Protein 1ITU (pdb70)

Nearest PDB structures (foldseek):
  1itq-assembly1_B  TM=1.002E+00  e=6.969E-72  Homo sapiens
  6vgo-assembly1_A  TM=9.679E-01  e=1.037E-41  Homo sapiens
  3ly0-assembly1_A  TM=9.144E-01  e=5.409E-26  Cereibacter sphaeroides 2.4.1
  3fdg-assembly1_A  TM=9.131E-01  e=1.509E-25  Cereibacter sphaeroides 2.4.1
  3fdg-assembly1_B  TM=9.027E-01  e=2.520E-25  Cereibacter sphaeroides 2.4.1

Organism: Homo sapiens (NCBI:txid9606)

GO terms:
  GO:0008270 zinc ion binding (F, IDA)
  GO:0008800 beta-lactamase activity (F, IDA)
  GO:0016805 dipeptidase activity (F, IDA)
  GO:0016999 antibiotic metabolic process (P, IDA)
  GO:1901749 leukotriene D4 catabolic process (P, IDA)
  GO:0016324 apical plasma membrane (C, EXP)
  GO:0005886 plasma membrane (C, TAS)
  GO:0005515 protein binding (F, IPI)
  GO:0030054 cell junction (C, IDA)
  GO:0070573 metallodipeptidase activity (F, IDA)
  GO:0072341 modified amino acid binding (F, IDA)
  GO:0045177 apical part of cell (C, IDA)
  GO:0005886 plasma membrane (C, IDA)
  GO:0050667 homocysteine metabolic process (P, IDA)
  GO:0008235 metalloexopeptidase activity (F, TAS)
  GO:0006749 glutathione metabolic process (P, TAS)
  GO:0072340 lactam catabolic process (P, TAS)
  GO:0070062 extracellular exosome (C, HDA)
  GO:0030336 negative regulation of cell migration (P, IMP)

Sequence (738 aa):
DFFRDEAERIMRDSPVIDGHNDLPWQLLDMFNNRLQDERANLTTLAGTHTNIPKLRAGFVGGQFWSVYTPCDTQNKDAVRRTLEQMDVVHRMCRMYPETFLYVTSSAGIRQAFREGKVASLIGVEGGHSIDSSLGVLRALYQLGMRYLTLTHSCNTPWADNWLVDTGDSEPQSQGLSPFGQRVVKELNRLGVLIDLAHVSVATMKATLQLSRAPVIFSHSSAYSVCASRRNVPDDVLRLVKQTDSLVMVNFYNNYISCTNKANLSQVADHLDHIKEVAGARAVGFGGDFDGVPRVPEGLEDVSKYPDLIAELLRRNWTEAEVKGALADNLLRVFEAVEQASNLTQAPEEEPIPLDQLGGSCRTHYGYSSDFFRDEAERIMRDSPVIDGHNDLPWQLLDMFNNRLQDERANLTTLAGTHTNIPKLRAGFVGGQFWSVYTPCDTQNKDAVRRTLEQMDVVHRMCRMYPETFLYVTSSAGIRQAFREGKVASLIGVEGGHSIDSSLGVLRALYQLGMRYLTLTHSCNTPWADNWLVDTGDSEPQSQGLSPFGQRVVKELNRLGVLIDLAHVSVATMKATLQLSRAPVIFSHSSAYSVCASRRNVPDDVLRLVKQTDSLVMVNFYNNYISCTNKANLSQVADHLDHIKEVAGARAVGFGGDFDGVPRVPEGLEDVSKYPDLIAELLRRNWTEAEVKGALADNLLRVFEAVEQASNLTQAPEEEPIPLDQLGGSCRTHYGYSS

Solvent-accessible surface area: 24096 Å² total; per-residue (Å²): 134,137,67,67,89,41,0,42,82,2,1,151,97,6,20,0,1,1,0,0,1,8,2,0,44,42,1,4,76,72,7,15,14,84,4,102,42,137,157,0,44,1,63,96,4,76,77,12,37,0,10,16,67,52,1,98,51,0,48,5,5,0,1,0,0,0,0,32,2,11,34,83,0,34,41,86,7,3,10,11,5,0,0,25,1,0,7,0,0,19,12,0,6,152,64,15,69,106,4,5,42,74,12,43,38,7,67,14,0,91,70,0,42,162,83,43,53,0,0,0,0,0,0,0,4,0,0,3,0,0,19,4,3,10,6,0,0,15,4,0,48,90,6,2,0,24,0,0,0,0,0,28,32,23,28,1,22,0,0,1,0,39,40,24,53,63,62,118,24,140,75,116,19,147,0,13,13,88,1,0,76,39,0,1,110,0,0,6,12,19,5,1,0,2,0,1,0,17,0,1,24,47,0,5,79,34,0,9,165,77,18,131,11,23,1,0,0,0,2,1,0,0,50,65,62,2,69,16,68,4,1,0,15,43,51,0,0,140,53,0,121,149,44,44,1,0,0,1,0,0,0,28,8,37,35,1,30,63,69,85,150,2,53,23,50,53,0,0,55,0,0,34,38,0,40,110,33,2,13,32,136,2,0,1,0,0,0,10,2,7,36,17,98,79,28,0,91,30,0,80,24,0,19,65,3,0,47,0,1,10,31,0,20,145,56,126,8,75,68,78,45,0,50,7,3,1,1,60,7,4,5,46,0,1,69,34,1,52,154,18,25,59,112,125,55,47,23,29,20,82,33,0,56,48,124,60,24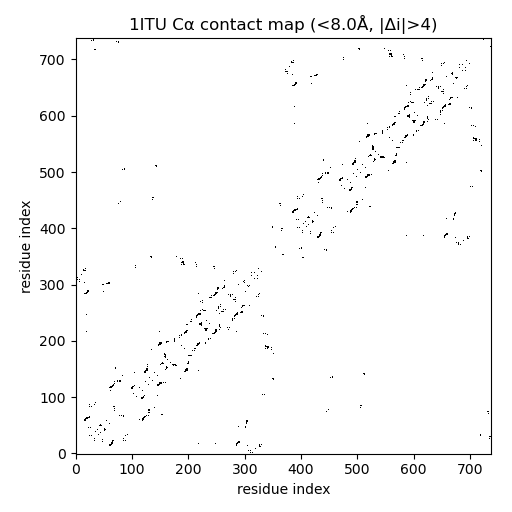,29,53,102,13,22,17,57,58,15,59,96,97,132,136,60,70,88,42,0,40,92,4,1,146,108,5,20,0,1,1,0,0,1,8,1,0,44,39,0,4,79,71,17,29,12,89,4,86,59,143,107,0,46,1,64,99,2,55,77,12,35,0,8,15,67,49,1,99,49,0,46,4,6,0,1,0,0,0,1,33,2,11,34,81,0,35,42,91,6,3,11,11,5,0,0,27,1,1,4,0,0,28,20,0,9,151,67,16,70,108,4,5,43,69,13,44,38,4,65,14,0,90,68,0,49,163,78,44,56,0,0,0,0,0,0,0,4,0,0,3,0,0,19,5,3,9,7,0,0,15,5,0,29,99,2,2,0,24,0,0,0,0,0,26,32,22,24,2,25,0,0,2,0,38,36,25,54,61,58,113,22,135,58,112,18,127,0,15,14,93,1,0,74,40,0,1,107,0,0,5,9,9,5,1,0,2,0,1,0,15,1,2,25,48,0,6,74,32,0,8,133,77,17,137,11,22,1,0,1,0,1,2,0,0,56,63,62,3,68,19,68,4,0,0,15,41,56,0,0,127,28,0,110,140,44,43,0,0,0,1,0,0,0,28,8,36,32,2,31,67,68,89,149,2,53,24,48,53,0,0,52,0,0,41,22,0,50,126,24,2,15,35,132,2,0,2,0,0,0,9,2,7,38,16,97,74,28,0,81,28,0,85,24,0,19,60,3,0,45,0,1,11,25,0,22,144,65,127,9,76,75,77,43,0,51,8,3,1,1,61,8,3,4,53,0,0,60,32,4,53,148,21,31,50,111,130,75,46,28,24,23,92,32,0,59,61,129,62,22,27,52,100,16,26,22,92,55,11,47,107,164

B-factor: mean 17.22, std 9.61, range [0.41, 78.86]

Foldseek 3Di:
DVLLVVLVVLLLVQPFAALEEAVLVVCCVPPVLPCVPPCNQQCDNDDFLHGQVLQVLQSAQHYAYEQEDDPVCQLPCLQVSSLVSLVSLVVVCVVCVLAEDEDQALVSSVVSSVSVHYYYAHAYEALSNQLQALVSVVVVVVSGHQEYQHHAQQDHLFFAFLVCVVVPDPCNCQAGNPSSLLSLVLCLQSLHAYAPQGGHPSNLVVSLVRHPAAHENSEAWECVQAVDSSHDYLVSLLSNLVRLHAYAYEQQQCRQNVDQAAALVSSLVRQVVSCVRNNLLHAAHHHHTRNYPGGHDQPSHSSRNSVSSSVNVVVVQDSVSVSSHRHVSVSVRSVRSVVSHHPPDDHDHPGDPPVSRDHDNDDDPPHHD/DVLLVVLVVLLLVFFFAALEEAVLVCCCVPPVLPCVPPCNPQCDNPPFLHGQVLQVLQSAQEYAYEQDDDPVCQQHCLQVSSVVSLVSQVVVCVVPVVAEDEDQALVSSVVSSVSVHYHYAYAYEALSNQLQALVSVVVVVVSGHQEYQHHAQQHRLFFAFLVCVVVNDPCNCQAGNPSSLLVLVQCLQSLHAYAHQGGAVSNLVVSLVRHPAAHEHSEAWECVLPVDSSHDYLVSLQSNLVRLHAYAYEQAPCRQNVDQAAALVSSVVRQVVSCVRNNLLRAAHHHCTRNYPGGHDQPSHSSRNSVSSSVNVVVPQDSVSSSSHRHVSVSVRSVRSVVSHHPVDDGDHDGDPPVSRDHDNDDDPPDDD

CATH classification: 3.20.20.140

Structure (mmCIF, N/CA/C/O backbone):
data_1ITU
#
_entry.id   1ITU
#
_cell.length_a   80.179
_cell.length_b   79.491
_cell.length_c   56.951
_cell.angle_alpha   90.00
_cell.angle_beta   96.34
_cell.angle_gamma   90.00
#
_symmetry.space_group_name_H-M   'P 1 21 1'
#
loop_
_entity.id
_entity.type
_entity.pdbx_description
1 polymer 'RENAL DIPEPTIDASE'
2 non-polymer 2-acetamido-2-deoxy-beta-D-glucopyranose
3 non-polymer 'ZINC ION'
4 non-polymer CILASTATIN
5 water water
#
loop_
_atom_site.group_PDB
_atom_site.id
_atom_site.type_symbol
_atom_site.label_atom_id
_atom_site.label_alt_id
_atom_site.label_comp_id
_atom_site.label_asym_id
_atom_site.label_entity_id
_atom_site.label_seq_id
_atom_site.pdbx_PDB_ins_code
_atom_site.Cartn_x
_atom_site.Cartn_y
_atom_site.Cartn_z
_atom_site.occupancy
_atom_site.B_iso_or_equiv
_atom_site.auth_seq_id
_atom_site.auth_comp_id
_atom_site.auth_asym_id
_atom_site.auth_atom_id
_atom_site.pdbx_PDB_model_num
ATOM 1 N N . ASP A 1 1 ? -40.525 -9.870 -2.643 1.00 38.66 1 ASP A N 1
ATOM 2 C CA . ASP A 1 1 ? -39.790 -9.325 -3.825 1.00 36.12 1 ASP A CA 1
ATOM 3 C C . ASP A 1 1 ? -38.765 -10.354 -4.294 1.00 33.69 1 ASP A C 1
ATOM 4 O O . ASP A 1 1 ? -37.878 -10.748 -3.530 1.00 34.13 1 ASP A O 1
ATOM 9 N N . PHE A 1 2 ? -38.877 -10.768 -5.555 1.00 28.07 2 PHE A N 1
ATOM 10 C CA . PHE A 1 2 ? -37.975 -11.767 -6.115 1.00 22.58 2 PHE A CA 1
ATOM 11 C C . PHE A 1 2 ? -36.508 -11.389 -6.096 1.00 19.15 2 PHE A C 1
ATOM 12 O O . PHE A 1 2 ? -35.674 -12.205 -5.716 1.00 19.77 2 PHE A O 1
ATOM 20 N N . PHE A 1 3 ? -36.191 -10.172 -6.525 1.00 18.25 3 PHE A N 1
ATOM 21 C CA . PHE A 1 3 ? -34.798 -9.736 -6.576 1.00 20.32 3 PHE A CA 1
ATOM 22 C C . PHE A 1 3 ? -34.127 -9.485 -5.225 1.00 21.25 3 PHE A C 1
ATOM 23 O O . PHE A 1 3 ? -32.912 -9.650 -5.097 1.00 18.52 3 PHE A O 1
ATOM 31 N N . ARG A 1 4 ? -34.924 -9.137 -4.216 1.00 22.42 4 ARG A N 1
ATOM 32 C CA . ARG A 1 4 ? -34.409 -8.917 -2.867 1.00 22.60 4 ARG A CA 1
ATOM 33 C C . ARG A 1 4 ? -34.120 -10.276 -2.210 1.00 22.96 4 ARG A C 1
ATOM 34 O O . ARG A 1 4 ? -33.141 -10.417 -1.480 1.00 25.11 4 ARG A O 1
ATOM 42 N N . ASP A 1 5 ? -34.953 -11.278 -2.488 1.00 21.74 5 ASP A N 1
ATOM 43 C CA . ASP A 1 5 ? -34.749 -12.613 -1.928 1.00 20.05 5 ASP A CA 1
ATOM 44 C C . ASP A 1 5 ? -33.518 -13.228 -2.563 1.00 20.06 5 ASP A C 1
ATOM 45 O O . ASP A 1 5 ? -32.743 -13.907 -1.895 1.00 19.45 5 ASP A O 1
ATOM 50 N N . GLU A 1 6 ? -33.391 -13.048 -3.877 1.00 16.80 6 GLU A N 1
ATOM 51 C CA . GLU A 1 6 ? -32.254 -13.567 -4.631 1.00 17.73 6 GLU A CA 1
ATOM 52 C C . GLU A 1 6 ? -30.958 -12.912 -4.160 1.00 13.79 6 GLU A C 1
ATOM 53 O O . GLU A 1 6 ? -29.923 -13.564 -4.079 1.00 13.13 6 GLU A O 1
ATOM 59 N N . ALA A 1 7 ? -31.030 -11.615 -3.878 1.00 12.95 7 ALA A N 1
ATOM 60 C CA . ALA A 1 7 ? -29.876 -10.856 -3.417 1.00 16.26 7 ALA A CA 1
ATOM 61 C C . ALA A 1 7 ? -29.381 -11.444 -2.103 1.00 17.15 7 ALA A C 1
ATOM 62 O O . ALA A 1 7 ? -28.182 -11.652 -1.927 1.00 18.48 7 ALA A O 1
ATOM 64 N N . GLU A 1 8 ? -30.316 -11.750 -1.205 1.00 16.88 8 GLU A N 1
ATOM 65 C CA . GLU A 1 8 ? -29.979 -12.336 0.087 1.00 17.42 8 GLU A CA 1
ATOM 66 C C . GLU A 1 8 ? -29.428 -13.749 -0.055 1.00 18.17 8 GLU A C 1
ATOM 67 O O . GLU A 1 8 ? -28.452 -14.106 0.609 1.00 19.86 8 GLU A O 1
ATOM 73 N N . ARG A 1 9 ? -30.038 -14.548 -0.929 1.00 14.54 9 ARG A N 1
ATOM 74 C CA . ARG A 1 9 ? -29.576 -15.906 -1.150 1.00 14.54 9 ARG A CA 1
ATOM 75 C C . ARG A 1 9 ? -28.125 -15.871 -1.599 1.00 15.78 9 ARG A C 1
ATOM 76 O O . ARG A 1 9 ? -27.289 -16.617 -1.089 1.00 18.67 9 ARG A O 1
ATOM 84 N N . ILE A 1 10 ? -27.833 -14.999 -2.559 1.00 15.82 10 ILE A N 1
ATOM 85 C CA . ILE A 1 10 ? -26.482 -14.864 -3.087 1.00 15.19 10 ILE A CA 1
ATOM 86 C C . ILE A 1 10 ? -25.536 -14.269 -2.041 1.00 13.98 10 ILE A C 1
ATOM 87 O O . ILE A 1 10 ? -24.391 -14.707 -1.911 1.00 14.04 10 ILE A O 1
ATOM 92 N N . MET A 1 11 ? -26.019 -13.282 -1.293 1.00 13.93 11 MET A N 1
ATOM 93 C CA . MET A 1 11 ? -25.193 -12.648 -0.274 1.00 14.97 11 MET A CA 1
ATOM 94 C C . MET A 1 11 ? -24.877 -13.524 0.925 1.00 17.68 11 MET A C 1
ATOM 95 O O . MET A 1 11 ? -23.992 -13.193 1.709 1.00 19.48 11 MET A O 1
ATOM 100 N N . ARG A 1 12 ? -25.609 -14.619 1.091 1.00 17.91 12 ARG A N 1
ATOM 101 C CA . ARG A 1 12 ? -25.324 -15.536 2.189 1.00 23.03 12 ARG A CA 1
ATOM 102 C C . ARG A 1 12 ? -24.139 -16.439 1.802 1.00 23.98 12 ARG A C 1
ATOM 103 O O . ARG A 1 12 ? -23.490 -17.042 2.664 1.00 25.85 12 ARG A O 1
ATOM 111 N N . ASP A 1 13 ? -23.850 -16.507 0.504 1.00 22.13 13 ASP A N 1
ATOM 112 C CA . ASP A 1 13 ? -22.723 -17.285 -0.006 1.00 20.23 13 ASP A CA 1
ATOM 113 C C . ASP A 1 13 ? -21.549 -16.336 -0.252 1.00 17.97 13 ASP A C 1
ATOM 114 O O . ASP A 1 13 ? -20.398 -16.694 -0.018 1.00 16.76 13 ASP A O 1
ATOM 119 N N . SER A 1 14 ? -21.854 -15.136 -0.750 1.00 16.38 14 SER A N 1
ATOM 120 C CA . SER A 1 14 ? -20.848 -14.114 -1.035 1.00 15.36 14 SER A CA 1
ATOM 121 C C . SER A 1 14 ? -21.246 -12.792 -0.391 1.00 16.03 14 SER A C 1
ATOM 122 O O . SER A 1 14 ? -21.770 -11.901 -1.067 1.00 16.97 14 SER A O 1
ATOM 125 N N . PRO A 1 15 ? -21.012 -12.644 0.928 1.00 14.39 15 PRO A N 1
ATOM 126 C CA . PRO A 1 15 ? -21.365 -11.391 1.609 1.00 13.35 15 PRO A CA 1
ATOM 127 C C . PRO A 1 15 ? -20.517 -10.278 0.997 1.00 10.09 15 PRO A C 1
ATOM 128 O O . PRO A 1 15 ? -19.471 -10.561 0.419 1.00 11.72 15 PRO A O 1
ATOM 132 N N . VAL A 1 16 ? -20.943 -9.025 1.109 1.00 11.53 16 VAL A N 1
ATOM 133 C CA . VAL A 1 16 ? -20.155 -7.944 0.517 1.00 13.08 16 VAL A CA 1
ATOM 134 C C . VAL A 1 16 ? -18.868 -7.621 1.270 1.00 14.10 16 VAL A C 1
ATOM 135 O O . VAL A 1 16 ? -18.817 -7.710 2.499 1.00 11.61 16 VAL A O 1
ATOM 139 N N . ILE A 1 17 ? -17.807 -7.359 0.510 1.00 11.25 17 ILE A N 1
ATOM 140 C CA . ILE A 1 17 ? -16.533 -6.948 1.085 1.00 12.73 17 ILE A CA 1
ATOM 141 C C . ILE A 1 17 ? -16.452 -5.497 0.647 1.00 13.48 17 ILE A C 1
ATOM 142 O O . ILE A 1 17 ? -16.287 -5.213 -0.543 1.00 14.68 17 ILE A O 1
ATOM 147 N N . ASP A 1 18 ? -16.674 -4.581 1.581 1.00 10.21 18 ASP A N 1
ATOM 148 C CA . ASP A 1 18 ? -16.618 -3.179 1.250 1.00 11.33 18 ASP A CA 1
ATOM 149 C C . ASP A 1 18 ? -15.174 -2.721 1.391 1.00 11.61 18 ASP A C 1
ATOM 150 O O . ASP A 1 18 ? -14.495 -3.081 2.354 1.00 10.18 18 ASP A O 1
ATOM 155 N N . GLY A 1 19 ? -14.731 -1.884 0.459 1.00 7.98 19 GLY A N 1
ATOM 156 C CA . GLY A 1 19 ? -13.355 -1.429 0.462 1.00 6.62 19 GLY A CA 1
ATOM 157 C C . GLY A 1 19 ? -12.980 -0.206 1.262 1.00 8.86 19 GLY A C 1
ATOM 158 O O . GLY A 1 19 ? -11.789 0.089 1.374 1.00 11.53 19 GLY A O 1
ATOM 159 N N . HIS A 1 20 ? -13.959 0.509 1.812 1.00 7.62 20 HIS A N 1
ATOM 160 C CA . HIS A 1 20 ? -13.661 1.716 2.573 1.00 6.35 20 HIS A CA 1
ATOM 161 C C . HIS A 1 20 ? -14.766 2.250 3.473 1.00 8.41 20 HIS A C 1
ATOM 162 O O . HIS A 1 20 ? -15.741 2.825 2.996 1.00 10.39 20 HIS A O 1
ATOM 169 N N . ASN A 1 21 ? -14.569 2.129 4.782 1.00 6.08 21 ASN A N 1
ATOM 170 C CA . ASN A 1 21 ? -15.531 2.632 5.743 1.00 8.11 21 ASN A CA 1
ATOM 171 C C . ASN A 1 21 ? -14.775 3.441 6.807 1.00 8.28 21 ASN A C 1
ATOM 172 O O . ASN A 1 21 ? -13.839 2.931 7.426 1.00 10.40 21 ASN A O 1
ATOM 177 N N . ASP A 1 22 ? -15.160 4.705 6.980 1.00 6.73 22 ASP A N 1
ATOM 178 C CA . ASP A 1 22 ? -14.518 5.590 7.946 1.00 8.96 22 ASP A CA 1
ATOM 179 C C . ASP A 1 22 ? -15.066 5.594 9.383 1.00 6.87 22 ASP A C 1
ATOM 180 O O . ASP A 1 22 ? -15.043 6.634 10.047 1.00 7.27 22 ASP A O 1
ATOM 185 N N . LEU A 1 23 ? -15.540 4.451 9.867 1.00 9.72 23 LEU A N 1
ATOM 186 C CA . LEU A 1 23 ? -16.037 4.381 11.244 1.00 12.01 23 LEU A CA 1
ATOM 187 C C . LEU A 1 23 ? 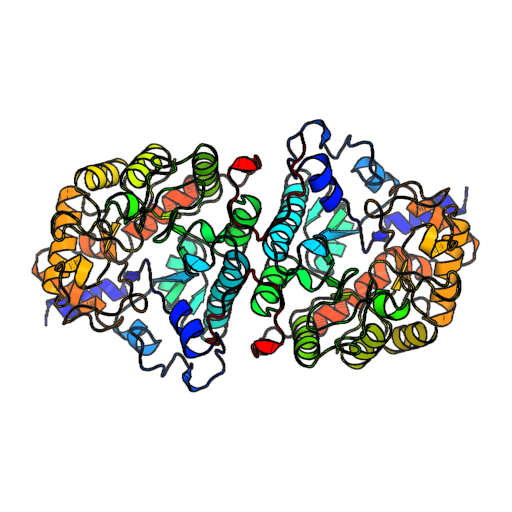-14.955 4.756 12.262 1.00 12.47 23 LEU A C 1
ATOM 188 O O . LEU A 1 23 ? -15.240 5.494 13.198 1.00 16.06 23 LEU A O 1
ATOM 193 N N . PRO A 1 24 ? -13.697 4.284 12.079 1.00 12.48 24 PRO A N 1
ATOM 194 C CA . PRO A 1 24 ? -12.637 4.633 13.043 1.00 11.52 24 PRO A CA 1
ATOM 195 C C . PRO A 1 24 ? -12.487 6.143 13.259 1.00 11.53 24 PRO A C 1
ATOM 196 O O . PRO A 1 24 ? -12.246 6.592 14.375 1.00 12.99 24 PRO A O 1
ATOM 200 N N . TRP A 1 25 ? -12.666 6.920 12.189 1.00 13.61 25 TRP A N 1
ATOM 201 C CA . TRP A 1 25 ? -12.583 8.378 12.246 1.00 12.27 25 TRP A CA 1
ATOM 202 C C . TRP A 1 25 ? -13.701 8.939 13.127 1.00 13.43 25 TRP A C 1
ATOM 203 O O . TRP A 1 25 ? -13.511 9.921 13.854 1.00 13.36 25 TRP A O 1
ATOM 214 N N . GLN A 1 26 ? -14.879 8.334 13.017 1.00 13.96 26 GLN A N 1
ATOM 215 C CA . GLN A 1 26 ? -16.041 8.724 13.806 1.00 12.43 26 GLN A CA 1
ATOM 216 C C . GLN A 1 26 ? -15.817 8.370 15.286 1.00 12.57 26 GLN A C 1
ATOM 217 O O . GLN A 1 26 ? -16.199 9.120 16.174 1.00 10.42 26 GLN A O 1
ATOM 223 N N . LEU A 1 27 ? -15.200 7.221 15.541 1.00 11.52 27 LEU A N 1
ATOM 224 C CA . LEU A 1 27 ? -14.915 6.802 16.911 1.00 14.44 27 LEU A CA 1
ATOM 225 C C . LEU A 1 27 ? -13.959 7.795 17.574 1.00 15.45 27 LEU A C 1
ATOM 226 O O . LEU A 1 27 ? -14.060 8.055 18.776 1.00 17.56 27 LEU A O 1
ATOM 231 N N . LEU A 1 28 ? -13.055 8.366 16.776 1.00 14.44 28 LEU A N 1
ATOM 232 C CA . LEU A 1 28 ? -12.100 9.352 17.259 1.00 14.72 28 LEU A CA 1
ATOM 233 C C . LEU A 1 28 ? -12.768 10.706 17.471 1.00 15.28 28 LEU A C 1
ATOM 234 O O . LEU A 1 28 ? -12.646 11.309 18.532 1.00 13.81 28 LEU A O 1
ATOM 239 N N . ASP A 1 29 ? -13.465 11.181 16.443 1.00 17.50 29 ASP A N 1
ATOM 240 C CA . ASP A 1 29 ? -14.131 12.480 16.490 1.00 17.34 29 ASP A CA 1
ATOM 241 C C . ASP A 1 29 ? -15.257 12.550 17.519 1.00 19.57 29 ASP A C 1
ATOM 242 O O . ASP A 1 29 ? -15.456 13.576 18.175 1.00 17.15 29 ASP A O 1
ATOM 247 N N . MET A 1 30 ? -15.991 11.453 17.651 1.00 19.72 30 MET A N 1
ATOM 248 C CA . MET A 1 30 ? -17.103 11.380 18.581 1.00 21.62 30 MET A CA 1
ATOM 249 C C . MET A 1 30 ? -16.736 11.002 20.015 1.00 20.95 30 MET A C 1
ATOM 250 O O . MET A 1 30 ? -17.276 11.583 20.957 1.00 22.22 30 MET A O 1
ATOM 255 N N . PHE A 1 31 ? -15.855 10.014 20.188 1.00 19.16 31 PHE A N 1
ATOM 256 C CA . PHE A 1 31 ? -15.488 9.561 21.536 1.00 19.14 31 PHE A CA 1
ATOM 257 C C . PHE A 1 31 ? -13.997 9.603 21.873 1.00 18.20 31 PHE A C 1
ATOM 258 O O . PHE A 1 31 ? -13.595 9.118 22.929 1.00 19.66 31 PHE A O 1
ATOM 266 N N . ASN A 1 32 ? -13.182 10.174 20.993 1.00 15.35 32 ASN A N 1
ATOM 267 C CA . ASN A 1 32 ? -11.741 10.215 21.207 1.00 16.53 32 ASN A CA 1
ATOM 268 C C . ASN A 1 32 ? -11.227 8.790 21.432 1.00 15.20 32 ASN A C 1
ATOM 269 O O . ASN A 1 32 ? -10.423 8.534 22.330 1.00 16.58 32 ASN A O 1
ATOM 274 N N . ASN A 1 33 ? -11.754 7.860 20.638 1.00 14.19 33 ASN A N 1
ATOM 275 C CA . ASN A 1 33 ? -11.374 6.444 20.684 1.00 13.32 33 ASN A CA 1
ATOM 276 C C . ASN A 1 33 ? -11.614 5.689 21.987 1.00 14.70 33 ASN A C 1
ATOM 277 O O . ASN A 1 33 ? -11.017 4.643 22.228 1.00 12.77 33 ASN A O 1
ATOM 282 N N . ARG A 1 34 ? -12.512 6.212 22.817 1.00 17.68 34 ARG A N 1
ATOM 283 C CA . ARG A 1 34 ? -12.854 5.551 24.070 1.00 18.03 34 ARG A CA 1
ATOM 284 C C . ARG A 1 34 ? -14.028 4.612 23.804 1.00 17.23 34 ARG A C 1
ATOM 285 O O . ARG A 1 34 ? -15.192 5.019 23.822 1.00 17.47 34 ARG A O 1
ATOM 293 N N . LEU A 1 35 ? -13.681 3.357 23.517 1.00 15.25 35 LEU A N 1
ATOM 294 C CA . LEU A 1 35 ? -14.635 2.306 23.197 1.00 16.20 35 LEU A CA 1
ATOM 295 C C . LEU A 1 35 ? -15.479 1.822 24.366 1.00 15.71 35 LEU A C 1
ATOM 296 O O . LEU A 1 35 ? -16.472 1.128 24.164 1.00 16.79 35 LEU A O 1
ATOM 301 N N . GLN A 1 36 ? -15.073 2.166 25.586 1.00 19.07 36 GLN A N 1
ATOM 302 C CA . GLN A 1 36 ? -15.820 1.769 26.778 1.00 19.97 36 GLN A CA 1
ATOM 303 C C . GLN A 1 36 ? -16.937 2.760 27.074 1.00 19.12 36 GLN A C 1
ATOM 304 O O . GLN A 1 36 ? -17.854 2.451 27.829 1.00 23.61 36 GLN A O 1
ATOM 310 N N . ASP A 1 37 ? -16.845 3.956 26.490 1.00 20.12 37 ASP A N 1
ATOM 311 C CA . ASP A 1 37 ? -17.865 4.992 26.655 1.00 21.51 37 ASP A CA 1
ATOM 312 C C . ASP A 1 37 ? -19.174 4.296 26.272 1.00 24.56 37 ASP A C 1
ATOM 313 O O . ASP A 1 37 ? -19.225 3.540 25.287 1.00 19.57 37 ASP A O 1
ATOM 318 N N . GLU A 1 38 ? -20.209 4.491 27.081 1.00 26.46 38 GLU A N 1
ATOM 319 C CA . GLU A 1 38 ? -21.486 3.839 26.816 1.00 31.16 38 GLU A CA 1
ATOM 320 C C . GLU A 1 38 ? -22.119 4.218 25.467 1.00 27.69 38 GLU A C 1
ATOM 321 O O . GLU A 1 38 ? -22.750 3.379 24.820 1.00 26.71 38 GLU A O 1
ATOM 327 N N . ARG A 1 39 ? -21.920 5.459 25.032 1.00 27.37 39 ARG A N 1
ATOM 328 C CA . ARG A 1 39 ? -22.462 5.922 23.749 1.00 28.70 39 ARG A CA 1
ATOM 329 C C . ARG A 1 39 ? -21.798 5.191 22.582 1.00 25.93 39 ARG A C 1
ATOM 330 O O . ARG A 1 39 ? -22.406 4.998 21.527 1.00 26.73 39 ARG A O 1
ATOM 338 N N . ALA A 1 40 ? -20.549 4.783 22.801 1.00 22.21 40 ALA A N 1
ATOM 339 C CA . ALA A 1 40 ? -19.739 4.092 21.801 1.00 20.91 40 ALA A CA 1
ATOM 340 C C . ALA A 1 40 ? -20.030 2.606 21.611 1.00 20.12 40 ALA A C 1
ATOM 341 O O . ALA A 1 40 ? -19.374 1.961 20.790 1.00 17.72 40 ALA A O 1
ATOM 343 N N . ASN A 1 41 ? -20.991 2.057 22.360 1.00 18.65 41 ASN A N 1
ATOM 344 C CA . ASN A 1 41 ? -21.340 0.641 22.234 1.00 18.14 41 ASN A CA 1
ATOM 345 C C . ASN A 1 41 ? -21.790 0.419 20.799 1.00 18.64 41 ASN A C 1
ATOM 346 O O . ASN A 1 41 ? -22.779 1.005 20.361 1.00 17.40 41 ASN A O 1
ATOM 351 N N . LEU A 1 42 ? -21.049 -0.421 20.081 1.00 15.80 42 LEU A N 1
ATOM 352 C CA . LEU A 1 42 ? -21.313 -0.701 18.674 1.00 15.16 42 LEU A CA 1
ATOM 353 C C . LEU A 1 42 ? -22.559 -1.508 18.343 1.00 16.17 42 LEU A C 1
ATOM 354 O O . LEU A 1 42 ? -22.874 -1.676 17.167 1.00 14.46 42 LEU A O 1
ATOM 359 N N . THR A 1 43 ? -23.217 -2.074 19.354 1.00 16.40 43 THR A N 1
ATOM 360 C CA . THR A 1 43 ? -24.434 -2.834 19.098 1.00 17.79 43 THR A CA 1
ATOM 361 C C . THR A 1 43 ? -25.616 -1.862 19.115 1.00 17.39 43 THR A C 1
ATOM 362 O O . THR A 1 43 ? -26.674 -2.134 18.551 1.00 19.18 43 THR A O 1
ATOM 366 N N . THR A 1 44 ? -25.395 -0.697 19.715 1.00 20.19 44 THR A N 1
ATOM 367 C CA . THR A 1 44 ? -26.432 0.315 19.854 1.00 20.07 44 THR A CA 1
ATOM 368 C C . THR A 1 44 ? -26.104 1.688 19.261 1.00 19.26 44 THR A C 1
ATOM 369 O O . THR A 1 44 ? -26.991 2.538 19.146 1.00 17.36 44 THR A O 1
ATOM 373 N N . LEU A 1 45 ? -24.854 1.883 18.841 1.00 18.48 45 LEU A N 1
ATOM 374 C CA . LEU A 1 45 ? -24.406 3.160 18.284 1.00 18.37 45 LEU A CA 1
ATOM 375 C C . LEU A 1 45 ? -25.370 3.815 17.292 1.00 20.37 45 LEU A C 1
ATOM 376 O O . LEU A 1 45 ? -25.788 3.208 16.303 1.00 20.70 45 LEU A O 1
ATOM 381 N N . ALA A 1 46 ? -25.714 5.067 17.573 1.00 22.35 46 ALA A N 1
ATOM 382 C CA . ALA A 1 46 ? -26.614 5.828 16.716 1.00 24.93 46 ALA A CA 1
ATOM 383 C C . ALA A 1 46 ? -25.869 7.037 16.176 1.00 24.25 46 ALA A C 1
ATOM 384 O O . ALA A 1 46 ? -24.835 7.431 16.723 1.00 26.95 46 ALA A O 1
ATOM 386 N N . GLY A 1 47 ? -26.379 7.605 15.088 1.00 24.86 47 GLY A N 1
ATOM 387 C CA . GLY A 1 47 ? -25.755 8.780 14.500 1.00 27.27 47 GLY A CA 1
ATOM 388 C C . GLY A 1 47 ? -24.656 8.507 13.489 1.00 25.38 47 GLY A C 1
ATOM 389 O O . GLY A 1 47 ? -23.941 9.424 13.078 1.00 27.37 47 GLY A O 1
ATOM 390 N N . THR A 1 48 ? -24.520 7.247 13.093 1.00 22.95 48 THR A N 1
ATOM 391 C CA . THR A 1 48 ? -23.505 6.848 12.123 1.00 19.43 48 THR A CA 1
ATOM 392 C C . THR A 1 48 ? -24.159 5.941 11.098 1.00 18.20 48 THR A C 1
ATOM 393 O O . THR A 1 48 ? -25.261 5.443 11.324 1.00 17.19 48 THR A O 1
ATOM 397 N N . HIS A 1 49 ? -23.482 5.726 9.973 1.00 16.40 49 HIS A N 1
ATOM 398 C CA . HIS A 1 49 ? -24.007 4.845 8.935 1.00 14.39 49 HIS A CA 1
ATOM 399 C C . HIS A 1 49 ? -23.716 3.398 9.320 1.00 16.15 49 HIS A C 1
ATOM 400 O O . HIS A 1 49 ? -24.387 2.472 8.857 1.00 16.31 49 HIS A O 1
ATOM 407 N N . THR A 1 50 ? -22.772 3.217 10.244 1.00 13.84 50 THR A N 1
ATOM 408 C CA . THR A 1 50 ? -22.364 1.882 10.660 1.00 14.52 50 THR A CA 1
ATOM 409 C C . THR A 1 5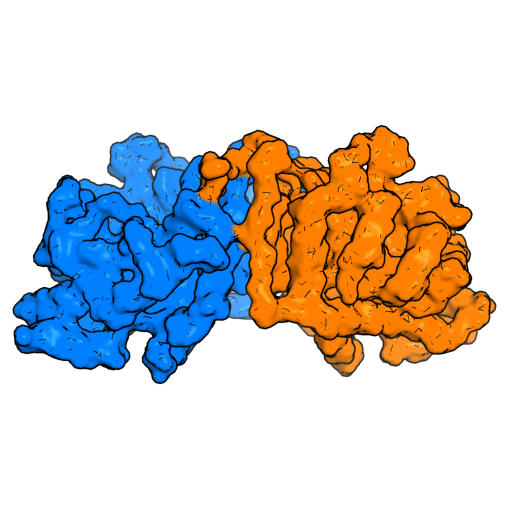0 ? -22.491 1.522 12.141 1.00 13.33 50 THR A C 1
ATOM 410 O O . THR A 1 50 ? -22.203 2.319 13.032 1.00 15.79 50 THR A O 1
ATOM 414 N N . ASN A 1 51 ? -22.890 0.281 12.370 1.00 12.74 51 ASN A N 1
ATOM 415 C CA . ASN A 1 51 ? -22.975 -0.302 13.696 1.00 14.84 51 ASN A CA 1
ATOM 416 C C . ASN A 1 51 ? -23.197 -1.788 13.459 1.00 14.29 51 ASN A C 1
ATOM 417 O O . ASN A 1 51 ? -23.395 -2.202 12.316 1.00 13.34 51 ASN A O 1
ATOM 422 N N . ILE A 1 52 ? -23.106 -2.599 14.504 1.00 13.49 52 ILE A N 1
ATOM 423 C CA . ILE A 1 52 ? -23.247 -4.039 14.348 1.00 14.57 52 ILE A CA 1
ATOM 424 C C . ILE A 1 52 ? -24.545 -4.567 13.716 1.00 15.97 52 ILE A C 1
ATOM 425 O O . ILE A 1 52 ? -24.501 -5.297 12.720 1.00 15.28 52 ILE A O 1
ATOM 430 N N . PRO A 1 53 ? -25.709 -4.223 14.283 1.00 16.93 53 PRO A N 1
ATOM 431 C CA . PRO A 1 53 ? -26.941 -4.734 13.670 1.00 17.94 53 PRO A CA 1
ATOM 432 C C . PRO A 1 53 ? -27.128 -4.260 12.220 1.00 17.92 53 PRO A C 1
ATOM 433 O O . PRO A 1 53 ? -27.662 -4.994 11.384 1.00 19.30 53 PRO A O 1
ATOM 437 N N . LYS A 1 54 ? -26.668 -3.051 11.912 1.00 17.19 54 LYS A N 1
ATOM 438 C CA . LYS A 1 54 ? -26.791 -2.548 10.544 1.00 15.94 54 LYS A CA 1
ATOM 439 C C . LYS A 1 54 ? -25.934 -3.388 9.601 1.00 15.57 54 LYS A C 1
ATOM 440 O O . LYS A 1 54 ? -26.395 -3.791 8.534 1.00 16.74 54 LYS A O 1
ATOM 446 N N . LEU A 1 55 ? -24.711 -3.706 10.025 1.00 13.87 55 LEU A N 1
ATOM 447 C CA . LEU A 1 55 ? -23.809 -4.526 9.223 1.00 11.25 55 LEU A CA 1
ATOM 448 C C . LEU A 1 55 ? -24.402 -5.897 8.941 1.00 10.86 55 LEU A C 1
ATOM 449 O O . LEU A 1 55 ? -24.264 -6.427 7.839 1.00 10.34 55 LEU A O 1
ATOM 454 N N . ARG A 1 56 ? -25.045 -6.479 9.944 1.00 11.42 56 ARG A N 1
ATOM 455 C CA . ARG A 1 56 ? -25.657 -7.795 9.799 1.00 14.22 56 ARG A CA 1
ATOM 456 C C . ARG A 1 56 ? -26.866 -7.749 8.851 1.00 12.91 56 ARG A C 1
ATOM 457 O O . ARG A 1 56 ? -27.075 -8.664 8.056 1.00 14.31 56 ARG A O 1
ATOM 465 N N . ALA A 1 57 ? -27.647 -6.677 8.935 1.00 14.34 57 ALA A N 1
ATOM 466 C CA . ALA A 1 57 ? -28.818 -6.507 8.078 1.00 13.72 57 ALA A CA 1
ATOM 467 C C . ALA A 1 57 ? -28.395 -6.292 6.624 1.00 14.20 57 ALA A C 1
ATOM 468 O O . ALA A 1 57 ? -29.086 -6.708 5.696 1.00 17.62 57 ALA A O 1
ATOM 470 N N . GLY A 1 58 ? -27.259 -5.631 6.434 1.00 13.70 58 GLY A N 1
ATOM 471 C CA . GLY A 1 58 ? -26.768 -5.383 5.096 1.00 12.19 58 GLY A CA 1
ATOM 472 C C . GLY A 1 58 ? -25.976 -6.526 4.512 1.00 12.63 58 GLY A C 1
ATOM 473 O O . GLY A 1 58 ? -25.449 -6.399 3.409 1.00 14.85 58 GLY A O 1
ATOM 474 N N . PHE A 1 59 ? -25.878 -7.637 5.240 1.00 14.48 59 PHE A N 1
ATOM 475 C CA . PHE A 1 59 ? -25.127 -8.813 4.783 1.00 14.05 59 PHE A CA 1
ATOM 476 C C . PHE A 1 59 ? -23.649 -8.524 4.460 1.00 14.97 59 PHE A C 1
ATOM 477 O O . PHE A 1 59 ? -23.090 -9.074 3.503 1.00 15.53 59 PHE A O 1
ATOM 485 N N . VAL A 1 60 ? -23.030 -7.646 5.251 1.00 14.20 60 VAL A N 1
ATOM 486 C CA . VAL A 1 60 ? -21.619 -7.296 5.081 1.00 13.29 60 VAL A CA 1
ATOM 487 C C . VAL A 1 60 ? -20.753 -8.376 5.743 1.00 13.93 60 VAL A C 1
ATOM 488 O O . VAL A 1 60 ? -20.866 -8.614 6.942 1.00 18.54 60 VAL A O 1
ATOM 492 N N . GLY A 1 61 ? -19.919 -9.043 4.952 1.00 13.29 61 GLY A N 1
ATOM 493 C CA . GLY A 1 61 ? -19.055 -10.081 5.480 1.00 12.68 61 GLY A CA 1
ATOM 494 C C . GLY A 1 61 ? -17.582 -9.699 5.504 1.00 11.50 61 GLY A C 1
ATOM 495 O O . GLY A 1 61 ? -16.761 -10.403 6.089 1.00 14.22 61 GLY A O 1
ATOM 496 N N . GLY A 1 62 ? -17.243 -8.586 4.867 1.00 12.51 62 GLY A N 1
ATOM 497 C CA . GLY A 1 62 ? -15.858 -8.150 4.829 1.00 11.29 62 GLY A CA 1
ATOM 498 C C . GLY A 1 62 ? -15.790 -6.643 4.824 1.00 12.20 62 GLY A C 1
ATOM 499 O O . GLY A 1 62 ? -16.634 -5.978 4.217 1.00 10.27 62 GLY A O 1
ATOM 500 N N . GLN A 1 63 ? -14.778 -6.091 5.483 1.00 9.69 63 GLN A N 1
ATOM 501 C CA . GLN A 1 63 ? -14.644 -4.647 5.537 1.00 8.54 63 GLN A CA 1
ATOM 502 C C . GLN A 1 63 ? -13.229 -4.141 5.741 1.00 11.10 63 GLN A C 1
ATOM 503 O O . GLN A 1 63 ? -12.523 -4.588 6.650 1.00 10.21 63 GLN A O 1
ATOM 509 N N . PHE A 1 64 ? -12.811 -3.229 4.868 1.00 7.86 64 PHE A N 1
ATOM 510 C CA . PHE A 1 64 ? -11.522 -2.592 5.025 1.00 8.54 64 PHE A CA 1
ATOM 511 C C . PHE A 1 64 ? -11.843 -1.333 5.822 1.00 6.79 64 PHE A C 1
ATOM 512 O O . PHE A 1 64 ? -12.495 -0.415 5.322 1.00 7.83 64 PHE A O 1
ATOM 520 N N . TRP A 1 65 ? -11.486 -1.352 7.102 1.00 7.35 65 TRP A N 1
ATOM 521 C CA . TRP A 1 65 ? -11.714 -0.207 7.981 1.00 6.71 65 TRP A CA 1
ATOM 522 C C . TRP A 1 65 ? -10.655 0.823 7.694 1.00 6.82 65 TRP A C 1
ATOM 523 O O . TRP A 1 65 ? -9.461 0.525 7.735 1.00 7.84 65 TRP A O 1
ATOM 534 N N . SER A 1 66 ? -11.095 2.029 7.362 1.00 8.20 66 SER A N 1
ATOM 535 C CA . SER A 1 66 ? -10.173 3.103 7.067 1.00 10.70 66 SER A CA 1
ATOM 536 C C . SER A 1 66 ? -9.474 3.674 8.305 1.00 12.99 66 SER A C 1
ATOM 537 O O . SER A 1 66 ? -10.106 3.975 9.316 1.00 11.29 66 SER A O 1
ATOM 540 N N . VAL A 1 67 ? -8.152 3.772 8.208 1.00 14.45 67 VAL A N 1
ATOM 541 C CA . VAL A 1 67 ? -7.306 4.345 9.242 1.00 13.73 67 VAL A CA 1
ATOM 542 C C . VAL A 1 67 ? -6.877 5.623 8.546 1.00 14.10 67 VAL A C 1
ATOM 543 O O . VAL A 1 67 ? -5.986 5.642 7.686 1.00 16.95 67 VAL A O 1
ATOM 547 N N . TYR A 1 68 ? -7.622 6.671 8.845 1.00 12.65 68 TYR A N 1
ATOM 548 C CA . TYR A 1 68 ? -7.415 7.960 8.238 1.00 11.56 68 TYR A CA 1
ATOM 549 C C . TYR A 1 68 ? -7.049 9.060 9.231 1.00 12.47 68 TYR A C 1
ATOM 550 O O . TYR A 1 68 ? -7.633 9.160 10.306 1.00 13.48 68 TYR A O 1
ATOM 559 N N . THR A 1 69 ? -6.040 9.847 8.871 1.00 12.66 69 THR A N 1
ATOM 560 C CA . THR A 1 69 ? -5.601 10.986 9.667 1.00 14.20 69 THR A CA 1
ATOM 561 C C . THR A 1 69 ? -5.643 12.139 8.661 1.00 14.35 69 THR A C 1
ATOM 562 O O . THR A 1 69 ? -5.159 12.007 7.531 1.00 15.05 69 THR A O 1
ATOM 566 N N . PRO A 1 70 ? -6.261 13.270 9.037 1.00 14.76 70 PRO A N 1
ATOM 567 C CA . PRO A 1 70 ? -6.366 14.428 8.137 1.00 13.94 70 PRO A CA 1
ATOM 568 C C . PRO A 1 70 ? -5.081 14.924 7.479 1.00 14.23 70 PRO A C 1
ATOM 569 O O . PRO A 1 70 ? -3.973 14.653 7.956 1.00 13.35 70 PRO A O 1
ATOM 573 N N . CYS A 1 71 ? -5.244 15.624 6.359 1.00 12.61 71 CYS A N 1
ATOM 574 C CA . CYS A 1 71 ? -4.121 16.184 5.617 1.00 9.97 71 CYS A CA 1
ATOM 575 C C . CYS A 1 71 ? -3.322 17.182 6.452 1.00 12.73 71 CYS A C 1
ATOM 576 O O . CYS A 1 71 ? -2.100 17.282 6.313 1.00 9.51 71 CYS A O 1
ATOM 579 N N . ASP A 1 72 ? -3.990 17.908 7.341 1.00 11.23 72 ASP A N 1
ATOM 580 C CA . ASP A 1 72 ? -3.253 18.856 8.151 1.00 11.57 72 ASP A CA 1
ATOM 581 C C . ASP A 1 72 ? -2.369 18.197 9.217 1.00 11.37 72 ASP A C 1
ATOM 582 O O . ASP A 1 72 ? -1.671 18.886 9.951 1.00 15.30 72 ASP A O 1
ATOM 587 N N . THR A 1 73 ? -2.401 16.871 9.300 1.00 8.70 73 THR A N 1
ATOM 588 C CA . THR A 1 73 ? -1.543 16.163 10.237 1.00 11.56 73 THR A CA 1
ATOM 589 C C . THR A 1 73 ? -0.230 15.793 9.535 1.00 12.31 73 THR A C 1
ATOM 590 O O . THR A 1 73 ? 0.685 15.270 10.164 1.00 13.39 73 THR A O 1
ATOM 594 N N . GLN A 1 74 ? -0.143 16.047 8.229 1.00 12.07 74 GLN A N 1
ATOM 595 C CA . GLN A 1 74 ? 1.083 15.761 7.483 1.00 11.87 74 GLN A CA 1
ATOM 596 C C . GLN A 1 74 ? 2.153 16.726 7.992 1.00 11.02 74 GLN A C 1
ATOM 597 O O . GLN A 1 74 ? 1.892 17.923 8.139 1.00 10.41 74 GLN A O 1
ATOM 603 N N . ASN A 1 75 ? 3.341 16.186 8.276 1.00 10.61 75 ASN A N 1
ATOM 604 C CA . ASN A 1 75 ? 4.472 16.954 8.798 1.00 10.64 75 ASN A CA 1
ATOM 605 C C . ASN A 1 75 ? 4.192 17.465 10.219 1.00 12.55 75 ASN A C 1
ATOM 606 O O . ASN A 1 75 ? 4.809 18.429 10.690 1.00 14.25 75 ASN A O 1
ATOM 611 N N . LYS A 1 76 ? 3.239 16.812 10.882 1.00 12.41 76 LYS A N 1
ATOM 612 C CA . LYS A 1 76 ? 2.844 17.137 12.256 1.00 11.20 76 LYS A CA 1
ATOM 613 C C . LYS A 1 76 ? 2.804 15.815 13.025 1.00 9.95 76 LYS A C 1
ATOM 614 O O . LYS A 1 76 ? 3.851 15.220 13.285 1.00 9.67 76 LYS A O 1
ATOM 620 N N . ASP A 1 77 ? 1.599 15.330 13.334 1.00 9.87 77 ASP A N 1
ATOM 621 C CA . ASP A 1 77 ? 1.418 14.072 14.062 1.00 7.59 77 ASP A CA 1
ATOM 622 C C . ASP A 1 77 ? 0.734 12.945 13.259 1.00 7.69 77 ASP A C 1
ATOM 623 O O . ASP A 1 77 ? 0.098 12.066 13.832 1.00 8.68 77 ASP A O 1
ATOM 628 N N . ALA A 1 78 ? 0.902 12.945 11.939 1.00 7.96 78 ALA A N 1
ATOM 629 C CA . ALA A 1 78 ? 0.291 11.920 11.082 1.00 9.05 78 ALA A CA 1
ATOM 630 C C . ALA A 1 78 ? 0.618 10.495 11.504 1.00 7.38 78 ALA A C 1
ATOM 631 O O . ALA A 1 78 ? -0.279 9.676 11.639 1.00 8.84 78 ALA A O 1
ATOM 633 N N . VAL A 1 79 ? 1.898 10.197 11.729 1.00 7.96 79 VAL A N 1
ATOM 634 C CA . VAL A 1 79 ? 2.289 8.842 12.120 1.00 8.58 79 VAL A CA 1
ATOM 635 C C . VAL A 1 79 ? 1.651 8.425 13.452 1.00 8.87 79 VAL A C 1
ATOM 636 O O . VAL A 1 79 ? 1.076 7.342 13.572 1.00 8.83 79 VAL A O 1
ATOM 640 N N . ARG A 1 80 ? 1.718 9.310 14.437 1.00 10.33 80 ARG A N 1
ATOM 641 C CA . ARG A 1 80 ? 1.142 9.027 15.740 1.00 10.54 80 ARG A CA 1
ATOM 642 C C . ARG A 1 80 ? -0.338 8.676 15.610 1.00 11.62 80 ARG A C 1
ATOM 643 O O . ARG A 1 80 ? -0.772 7.630 16.081 1.00 10.69 80 ARG A O 1
ATOM 651 N N . ARG A 1 81 ? -1.109 9.549 14.961 1.00 11.78 81 ARG A N 1
ATOM 652 C CA . ARG A 1 81 ? -2.543 9.311 14.802 1.00 10.51 81 ARG A CA 1
ATOM 653 C C . ARG A 1 81 ? -2.892 8.094 13.966 1.00 8.44 81 ARG A C 1
ATOM 654 O O . ARG A 1 81 ? -3.903 7.450 14.224 1.00 8.82 81 ARG A O 1
ATOM 662 N N . THR A 1 82 ? -2.034 7.755 12.999 1.00 10.40 82 THR A N 1
ATOM 663 C CA . THR A 1 82 ? -2.249 6.572 12.166 1.00 7.33 82 THR A CA 1
ATOM 664 C C . THR A 1 82 ? -2.204 5.326 13.042 1.00 9.36 82 THR A C 1
ATOM 665 O O . THR A 1 82 ? -3.072 4.466 12.929 1.00 9.29 82 THR A O 1
ATOM 669 N N . LEU A 1 83 ? -1.223 5.262 13.951 1.00 9.74 83 LEU A N 1
ATOM 670 C CA . LEU A 1 83 ? -1.072 4.120 14.865 1.00 9.43 83 LEU A CA 1
ATOM 671 C C . LEU A 1 83 ? -2.270 4.037 15.811 1.00 5.63 83 LEU A C 1
ATOM 672 O O . LEU A 1 83 ? -2.765 2.956 16.109 1.00 6.34 83 LEU A O 1
ATOM 677 N N . GLU A 1 84 ? -2.735 5.197 16.257 1.00 8.15 84 GLU A N 1
ATOM 678 C CA . GLU A 1 84 ? -3.886 5.279 17.137 1.00 10.64 84 GLU A CA 1
ATOM 679 C C . GLU A 1 84 ? -5.156 4.800 16.422 1.00 11.83 84 GLU A C 1
ATOM 680 O O . GLU A 1 84 ? -6.005 4.157 17.033 1.00 9.45 84 GLU A O 1
ATOM 686 N N . GLN A 1 85 ? -5.297 5.121 15.134 1.00 12.64 85 GLN A N 1
ATOM 687 C CA . GLN A 1 85 ? -6.477 4.684 14.387 1.00 9.81 85 GLN A CA 1
ATOM 688 C C . GLN A 1 85 ? -6.394 3.204 14.084 1.00 8.47 85 GLN A C 1
ATOM 689 O O . GLN A 1 85 ? -7.416 2.527 14.037 1.00 12.01 85 GLN A O 1
ATOM 695 N N . MET A 1 86 ? -5.180 2.697 13.892 1.00 9.20 86 MET A N 1
ATOM 696 C CA . MET A 1 86 ? -4.991 1.274 13.640 1.00 9.28 86 MET A CA 1
ATOM 697 C C . MET A 1 86 ? -5.337 0.551 14.928 1.00 10.09 86 MET A C 1
ATOM 698 O O . MET A 1 86 ? -6.016 -0.481 14.917 1.00 8.87 86 MET A O 1
ATOM 703 N N . ASP A 1 87 ? -4.901 1.143 16.041 1.00 11.24 87 ASP A N 1
ATOM 704 C CA . ASP A 1 87 ? -5.160 0.611 17.373 1.00 7.45 87 ASP A CA 1
ATOM 705 C C . ASP A 1 87 ? -6.654 0.498 17.682 1.00 4.09 87 ASP A C 1
ATOM 706 O O . ASP A 1 87 ? -7.094 -0.523 18.196 1.00 8.90 87 ASP A O 1
ATOM 711 N N . VAL A 1 88 ? -7.434 1.529 17.370 1.00 7.80 88 VAL A N 1
ATOM 712 C CA . VAL A 1 88 ? -8.869 1.480 17.666 1.00 9.00 88 VAL A CA 1
ATOM 713 C C . VAL A 1 88 ? -9.568 0.371 16.884 1.00 10.74 88 VAL A C 1
ATOM 714 O O . VAL A 1 88 ? -10.517 -0.235 17.381 1.00 13.29 88 VAL A O 1
ATOM 718 N N . VAL A 1 89 ? -9.034 0.041 15.707 1.00 9.63 89 VAL A N 1
ATOM 719 C CA . VAL A 1 89 ? -9.583 -1.037 14.880 1.00 9.22 89 VAL A CA 1
ATOM 720 C C . VAL A 1 89 ? -9.233 -2.364 15.539 1.00 7.90 89 VAL A C 1
ATOM 721 O O . VAL A 1 89 ? -10.067 -3.267 15.600 1.00 7.72 89 VAL A O 1
ATOM 725 N N . HIS A 1 90 ? -7.993 -2.493 16.018 1.00 8.56 90 HIS A N 1
ATOM 726 C CA . HIS A 1 90 ? -7.571 -3.726 16.697 1.00 9.51 90 HIS A CA 1
ATOM 727 C C . HIS A 1 90 ? -8.449 -3.926 17.940 1.00 7.66 90 HIS A C 1
ATOM 728 O O . HIS A 1 90 ? -8.992 -5.007 18.165 1.00 7.55 90 HIS A O 1
ATOM 735 N N . ARG A 1 91 ? -8.610 -2.861 18.723 1.00 8.58 91 ARG A N 1
ATOM 736 C CA . ARG A 1 91 ? -9.411 -2.923 19.944 1.00 9.32 91 ARG A CA 1
ATOM 737 C C . ARG A 1 91 ? -10.886 -3.207 19.662 1.00 12.99 91 ARG A C 1
ATOM 738 O O . ARG A 1 91 ? -11.551 -3.919 20.418 1.00 12.61 91 ARG A O 1
ATOM 746 N N . MET A 1 92 ? -11.391 -2.658 18.561 1.00 13.93 92 MET A N 1
ATOM 747 C CA . MET A 1 92 ? -12.778 -2.880 18.159 1.00 14.56 92 MET A CA 1
ATOM 748 C C . MET A 1 92 ? -13.027 -4.372 17.917 1.00 10.49 92 MET A C 1
ATOM 749 O O . MET A 1 92 ? -14.008 -4.926 18.402 1.00 12.45 92 MET A O 1
ATOM 754 N N . CYS A 1 93 ? -12.118 -5.022 17.193 1.00 10.34 93 CYS A N 1
ATOM 755 C CA . CYS A 1 93 ? -12.234 -6.452 16.891 1.00 12.70 93 CYS A CA 1
ATOM 756 C C . CYS A 1 93 ? -12.146 -7.319 18.149 1.00 15.93 93 CYS A C 1
ATOM 757 O O . CYS A 1 93 ? -12.791 -8.369 18.235 1.00 16.01 93 CYS A O 1
ATOM 760 N N . ARG A 1 94 ? -11.343 -6.860 19.109 1.00 15.95 94 ARG A N 1
ATOM 761 C CA . ARG A 1 94 ? -11.143 -7.539 20.391 1.00 19.15 94 ARG A CA 1
ATOM 762 C C . ARG A 1 94 ? -12.345 -7.372 21.313 1.00 16.08 94 ARG A C 1
ATOM 763 O O . ARG A 1 94 ? -12.689 -8.283 22.059 1.00 16.71 94 ARG A O 1
ATOM 771 N N . MET A 1 95 ? -12.969 -6.195 21.263 1.00 17.50 95 MET A N 1
ATOM 772 C CA . MET A 1 95 ? -14.130 -5.893 22.103 1.00 16.24 95 MET A CA 1
ATOM 773 C C . MET A 1 95 ? -15.418 -6.556 21.605 1.00 19.06 95 MET A C 1
ATOM 774 O O . MET A 1 95 ? -16.317 -6.837 22.396 1.00 18.24 95 MET A O 1
ATOM 779 N N . TYR A 1 96 ? -15.506 -6.816 20.300 1.00 15.49 96 TYR A N 1
ATOM 780 C CA . TYR A 1 96 ? -16.689 -7.464 19.735 1.00 14.26 96 TYR A CA 1
ATOM 781 C C . TYR A 1 96 ? -16.247 -8.638 18.876 1.00 15.55 96 TYR A C 1
ATOM 782 O O . TYR A 1 96 ? -16.573 -8.706 17.687 1.00 16.37 96 TYR A O 1
ATOM 791 N N . PRO A 1 97 ? -15.578 -9.628 19.493 1.00 15.99 97 PRO A N 1
ATOM 792 C CA . PRO A 1 97 ? -15.078 -10.812 18.789 1.00 17.13 97 PRO A CA 1
ATOM 793 C C . PRO A 1 97 ? -16.140 -11.705 18.174 1.00 17.93 97 PRO A C 1
ATOM 794 O O . PRO A 1 97 ? -15.847 -12.494 17.281 1.00 15.99 97 PRO A O 1
ATOM 798 N N . GLU A 1 98 ? -17.372 -11.584 18.650 1.00 18.11 98 GLU A N 1
ATOM 799 C CA . GLU A 1 98 ? -18.451 -12.392 18.111 1.00 20.61 98 GLU A CA 1
ATOM 800 C C . GLU A 1 98 ? -18.881 -11.850 16.743 1.00 19.08 98 GLU A C 1
ATOM 801 O O . GLU A 1 98 ? -19.434 -12.579 15.921 1.00 21.40 98 GLU A O 1
ATOM 807 N N . THR A 1 99 ? -18.584 -10.576 16.501 1.00 16.62 99 THR A N 1
ATOM 808 C CA . THR A 1 99 ? -18.935 -9.912 15.258 1.00 16.56 99 THR A CA 1
ATOM 809 C C . THR A 1 99 ? -17.750 -9.783 14.300 1.00 14.89 99 THR A C 1
ATOM 810 O O . THR A 1 99 ? -17.819 -10.248 13.173 1.00 15.67 99 THR A O 1
ATOM 814 N N . PHE A 1 100 ? -16.660 -9.176 14.760 1.00 14.44 100 PHE A N 1
ATOM 815 C CA . PHE A 1 100 ? -15.482 -8.961 13.920 1.00 15.15 100 PHE A CA 1
ATOM 816 C C . PHE A 1 100 ? -14.336 -9.949 14.069 1.00 16.61 100 PHE A C 1
ATOM 817 O O . PHE A 1 100 ? -13.895 -10.252 15.179 1.00 20.01 100 PHE A O 1
ATOM 825 N N . LEU A 1 101 ? -13.806 -10.385 12.933 1.00 14.35 101 LEU A N 1
ATOM 826 C CA . LEU A 1 101 ? -12.650 -11.262 12.919 1.00 12.01 101 LEU A CA 1
ATOM 827 C C . LEU A 1 101 ? -11.550 -10.438 12.264 1.00 13.87 101 LEU A C 1
ATOM 828 O O . LEU A 1 101 ? -11.656 -10.069 11.085 1.00 13.45 101 LEU A O 1
ATOM 833 N N . TYR A 1 102 ? -10.545 -10.063 13.046 1.00 9.89 102 TYR A N 1
ATOM 834 C CA . TYR A 1 102 ? -9.432 -9.289 12.516 1.00 10.70 102 TYR A CA 1
ATOM 835 C C . TYR A 1 102 ? -8.609 -10.186 11.583 1.00 8.37 102 TYR A C 1
ATOM 836 O O . TYR A 1 102 ? -8.200 -11.276 11.971 1.00 9.27 102 TYR A O 1
ATOM 845 N N . VAL A 1 103 ? -8.455 -9.765 10.325 1.00 9.63 103 VAL A N 1
ATOM 846 C CA . VAL A 1 103 ? -7.694 -10.534 9.331 1.00 8.48 103 VAL A CA 1
ATOM 847 C C . VAL A 1 103 ? -6.758 -9.661 8.505 1.00 5.39 103 VAL A C 1
ATOM 848 O O . VAL A 1 103 ? -6.888 -8.436 8.449 1.00 7.10 103 VAL A O 1
ATOM 852 N N . THR A 1 104 ? -5.809 -10.306 7.849 1.00 8.44 104 THR A N 1
ATOM 853 C CA . THR A 1 104 ? -4.829 -9.578 7.060 1.00 9.90 104 THR A CA 1
ATOM 854 C C . THR A 1 104 ? -4.514 -10.275 5.736 1.00 10.57 104 THR A C 1
ATOM 855 O O . THR A 1 104 ? -3.555 -9.910 5.047 1.00 11.62 104 THR A O 1
ATOM 859 N N . SER A 1 105 ? -5.325 -11.267 5.378 1.00 11.86 105 SER A N 1
ATOM 860 C CA . SER A 1 105 ? -5.113 -12.005 4.132 1.00 12.35 105 SER A CA 1
ATOM 861 C C . SER A 1 105 ? -6.434 -12.412 3.485 1.00 12.66 105 SER A C 1
ATOM 862 O O . SER A 1 105 ? -7.504 -12.259 4.088 1.00 11.74 105 SER A O 1
ATOM 865 N N . SER A 1 106 ? -6.354 -12.928 2.260 1.00 11.03 106 SER A N 1
ATOM 866 C CA . SER A 1 106 ? -7.553 -13.367 1.543 1.00 11.89 106 SER A CA 1
ATOM 867 C C . SER A 1 106 ? -8.077 -14.652 2.167 1.00 12.87 106 SER A C 1
ATOM 868 O O . SER A 1 106 ? -9.289 -14.875 2.217 1.00 11.33 106 SER A O 1
ATOM 871 N N . ALA A 1 107 ? -7.166 -15.495 2.653 1.00 11.79 107 ALA A N 1
ATOM 872 C CA . ALA A 1 107 ? -7.573 -16.736 3.301 1.00 12.12 107 ALA A CA 1
ATOM 873 C C . ALA A 1 107 ? -8.273 -16.363 4.614 1.00 11.76 107 ALA A C 1
ATOM 874 O O . ALA A 1 107 ? -9.229 -17.019 5.027 1.00 13.99 107 ALA A O 1
ATOM 876 N N . GLY A 1 108 ? -7.821 -15.280 5.239 1.00 11.25 108 GLY A N 1
ATOM 877 C CA . GLY A 1 108 ? -8.437 -14.821 6.471 1.00 10.29 108 GLY A CA 1
ATOM 878 C C . GLY A 1 108 ? -9.863 -14.355 6.224 1.00 11.19 108 GLY A C 1
ATOM 879 O O . GLY A 1 108 ? -10.754 -14.610 7.032 1.00 9.78 108 GLY A O 1
ATOM 880 N N . ILE A 1 109 ? -10.076 -13.653 5.112 1.00 11.25 109 ILE A N 1
ATOM 881 C CA . ILE A 1 109 ? -11.410 -13.172 4.752 1.00 11.17 109 ILE A CA 1
ATOM 882 C C . ILE A 1 109 ? -12.346 -14.373 4.569 1.00 8.21 109 ILE A C 1
ATOM 883 O O . ILE A 1 109 ? -13.459 -14.375 5.089 1.00 11.33 109 ILE A O 1
ATOM 888 N N . ARG A 1 110 ? -11.873 -15.406 3.872 1.00 11.54 110 ARG A N 1
ATOM 889 C CA . ARG A 1 110 ? -12.681 -16.605 3.649 1.00 13.34 110 ARG A CA 1
ATOM 890 C C . ARG A 1 110 ? -12.993 -17.291 4.973 1.00 13.85 110 ARG A C 1
ATOM 891 O O . ARG A 1 110 ? -14.060 -17.897 5.123 1.00 14.24 110 ARG A O 1
ATOM 899 N N . GLN A 1 111 ? -12.065 -17.210 5.929 1.00 13.04 111 GLN A N 1
ATOM 900 C CA . GLN A 1 111 ? -12.280 -17.805 7.247 1.00 12.24 111 GLN A CA 1
ATOM 901 C C . GLN A 1 111 ? -13.409 -17.057 7.957 1.00 11.65 111 GLN A C 1
ATOM 902 O O . GLN A 1 111 ? -14.289 -17.673 8.558 1.00 13.51 111 GLN A O 1
ATOM 908 N N . ALA A 1 112 ? -13.379 -15.729 7.880 1.00 10.04 112 ALA A N 1
ATOM 909 C CA . ALA A 1 112 ? -14.406 -14.906 8.494 1.00 9.53 112 ALA A CA 1
ATOM 910 C C . ALA A 1 112 ? -15.752 -15.265 7.886 1.00 14.43 112 ALA A C 1
ATOM 911 O O . ALA A 1 112 ? -16.739 -15.422 8.605 1.00 14.78 112 ALA A O 1
ATOM 913 N N . PHE A 1 113 ? -15.785 -15.391 6.559 1.00 14.62 113 PHE A N 1
ATOM 914 C CA . PHE A 1 113 ? -17.007 -15.759 5.845 1.00 16.31 113 PHE A CA 1
ATOM 915 C C . PHE A 1 113 ? -17.569 -17.068 6.395 1.00 15.48 113 PHE A C 1
ATOM 916 O O . PHE A 1 113 ? -18.754 -17.147 6.696 1.00 15.84 113 PHE A O 1
ATOM 924 N N . ARG A 1 114 ? -16.708 -18.082 6.517 1.00 16.53 114 ARG A N 1
ATOM 925 C CA . ARG A 1 114 ? -17.082 -19.408 7.031 1.00 19.35 114 ARG A CA 1
ATOM 926 C C . ARG A 1 114 ? -17.617 -19.401 8.448 1.00 18.17 114 ARG A C 1
ATOM 927 O O . ARG A 1 114 ? -18.403 -20.276 8.816 1.00 16.29 114 ARG A O 1
ATOM 935 N N . GLU A 1 115 ? -17.125 -18.468 9.259 1.00 16.45 115 GLU A N 1
ATOM 936 C CA . GLU A 1 115 ? -17.546 -18.363 10.651 1.00 15.60 115 GLU A CA 1
ATOM 937 C C . GLU A 1 115 ? -18.754 -17.466 10.868 1.00 17.43 115 GLU A C 1
ATOM 938 O O . GLU A 1 115 ? -19.343 -17.468 11.946 1.00 19.59 115 GLU A O 1
ATOM 944 N N . GLY A 1 116 ? -19.121 -16.700 9.843 1.00 19.52 116 GLY A N 1
ATOM 945 C CA . GLY A 1 116 ? -20.245 -15.787 9.957 1.00 16.98 116 GLY A CA 1
ATOM 946 C C . GLY A 1 116 ? -19.828 -14.481 10.616 1.00 16.43 116 GLY A C 1
ATOM 947 O O . GLY A 1 116 ? -20.652 -13.770 11.198 1.00 15.93 116 GLY A O 1
ATOM 948 N N . LYS A 1 117 ? -18.536 -14.171 10.535 1.00 14.89 117 LYS A N 1
ATOM 949 C CA . LYS A 1 117 ? -18.004 -12.946 11.118 1.00 16.33 117 LYS A CA 1
ATOM 950 C C . LYS A 1 117 ? -17.617 -11.942 10.045 1.00 15.36 117 LYS A C 1
ATOM 951 O O . LYS A 1 117 ? -17.371 -12.306 8.894 1.00 14.64 117 LYS A O 1
ATOM 957 N N . VAL A 1 118 ? -17.610 -10.670 10.425 1.00 13.11 118 VAL A N 1
ATOM 958 C CA . VAL A 1 118 ? -17.255 -9.602 9.509 1.00 12.04 118 VAL A CA 1
ATOM 959 C C . VAL A 1 118 ? -15.742 -9.469 9.452 1.00 14.32 118 VAL A C 1
ATOM 960 O O . VAL A 1 118 ? -15.125 -8.994 10.411 1.00 12.50 118 VAL A O 1
ATOM 964 N N . ALA A 1 119 ? -15.147 -9.936 8.351 1.00 12.02 119 ALA A N 1
ATOM 965 C CA . ALA A 1 119 ? -13.701 -9.836 8.150 1.00 10.62 119 ALA A CA 1
ATOM 966 C C . ALA A 1 119 ? -13.314 -8.374 8.326 1.00 10.25 119 ALA A C 1
ATOM 967 O O . ALA A 1 119 ? -13.887 -7.492 7.696 1.00 10.56 119 ALA A O 1
ATOM 969 N N . SER A 1 120 ? -12.391 -8.113 9.244 1.00 12.21 120 SER A N 1
ATOM 970 C CA . SER A 1 120 ? -11.964 -6.749 9.517 1.00 10.71 120 SER A CA 1
ATOM 971 C C . SER A 1 120 ? -10.512 -6.492 9.146 1.00 9.50 120 SER A C 1
ATOM 972 O O . SER A 1 120 ? -9.596 -7.043 9.758 1.00 5.45 120 SER A O 1
ATOM 975 N N . LEU A 1 121 ? -10.312 -5.672 8.117 1.00 7.69 121 LEU A N 1
ATOM 976 C CA . LEU A 1 121 ? -8.971 -5.354 7.658 1.00 6.47 121 LEU A CA 1
ATOM 977 C C . LEU A 1 121 ? -8.702 -3.876 7.800 1.00 5.78 121 LEU A C 1
ATOM 978 O O . LEU A 1 121 ? -9.586 -3.109 8.160 1.00 8.70 121 LEU A O 1
ATOM 983 N N . ILE A 1 122 ? -7.461 -3.486 7.549 1.00 6.72 122 ILE A N 1
ATOM 984 C CA . ILE A 1 122 ? -7.071 -2.094 7.661 1.00 7.43 122 ILE A CA 1
ATOM 985 C C . ILE A 1 122 ? -6.618 -1.506 6.332 1.00 6.69 122 ILE A C 1
ATOM 986 O O . ILE A 1 122 ? -5.765 -2.067 5.632 1.00 6.59 122 ILE A O 1
ATOM 991 N N . GLY A 1 123 ? -7.192 -0.357 6.011 1.00 7.46 123 GLY A N 1
ATOM 992 C CA . GLY A 1 123 ? -6.810 0.350 4.813 1.00 7.84 123 GLY A CA 1
ATOM 993 C C . GLY A 1 123 ? -6.315 1.699 5.283 1.00 6.95 123 GLY A C 1
ATOM 994 O O . GLY A 1 123 ? -7.070 2.442 5.911 1.00 9.00 123 GLY A O 1
ATOM 995 N N . VAL A 1 124 ? -5.045 2.009 5.015 1.00 7.72 124 VAL A N 1
ATOM 996 C CA . VAL A 1 124 ? -4.472 3.285 5.429 1.00 5.34 124 VAL A CA 1
ATOM 997 C C . VAL A 1 124 ? -4.733 4.332 4.365 1.00 8.13 124 VAL A C 1
ATOM 998 O O . VAL A 1 124 ? -4.209 4.251 3.247 1.00 10.01 124 VAL A O 1
ATOM 1002 N N . GLU A 1 125 ? -5.513 5.341 4.735 1.00 7.84 125 GLU A N 1
ATOM 1003 C CA . GLU A 1 125 ? -5.891 6.386 3.802 1.00 10.29 125 GLU A CA 1
ATOM 1004 C C . GLU A 1 125 ? -5.020 7.632 3.707 1.00 8.51 125 GLU A C 1
ATOM 1005 O O . GLU A 1 125 ? -5.331 8.667 4.294 1.00 9.66 125 GLU A O 1
ATOM 1011 N N . GLY A 1 126 ? -3.968 7.553 2.898 1.00 8.17 126 GLY A N 1
ATOM 1012 C CA . GLY A 1 126 ? -3.106 8.706 2.717 1.00 9.98 126 GLY A CA 1
ATOM 1013 C C . GLY A 1 126 ? -1.645 8.395 2.938 1.00 10.04 126 GLY A C 1
ATOM 1014 O O . GLY A 1 126 ? -1.263 7.943 4.015 1.00 12.07 126 GLY A O 1
ATOM 1015 N N . GLY A 1 127 ? -0.831 8.656 1.919 1.00 9.36 127 GLY A N 1
ATOM 1016 C CA . GLY A 1 127 ? 0.595 8.401 2.012 1.00 8.24 127 GLY A CA 1
ATOM 1017 C C . GLY A 1 127 ? 1.293 9.219 3.082 1.00 10.53 127 GLY A C 1
ATOM 1018 O O . GLY A 1 127 ? 2.392 8.860 3.496 1.00 9.91 127 GLY A O 1
ATOM 1019 N N . HIS A 1 128 ? 0.677 10.312 3.530 1.00 9.03 128 HIS A N 1
ATOM 1020 C CA . HIS A 1 128 ? 1.274 11.147 4.577 1.00 11.85 128 HIS A CA 1
ATOM 1021 C C . HIS A 1 128 ? 1.411 10.383 5.904 1.00 10.66 128 HIS A C 1
ATOM 1022 O O . HIS A 1 128 ? 2.176 10.775 6.787 1.00 14.96 128 HIS A O 1
ATOM 1029 N N . SER A 1 129 ? 0.697 9.268 6.011 1.00 12.25 129 SER A N 1
ATOM 1030 C CA . SER A 1 129 ? 0.742 8.411 7.187 1.00 13.15 129 SER A CA 1
ATOM 1031 C C . SER A 1 129 ? 2.119 7.784 7.402 1.00 13.42 129 SER A C 1
ATOM 1032 O O . SER A 1 129 ? 2.444 7.384 8.512 1.00 12.87 129 SER A O 1
ATOM 1035 N N . ILE A 1 130 ? 2.910 7.646 6.339 1.00 11.49 130 ILE A N 1
ATOM 1036 C CA . ILE A 1 130 ? 4.242 7.066 6.500 1.00 11.44 130 ILE A CA 1
ATOM 1037 C C . ILE A 1 130 ? 5.333 8.131 6.615 1.00 8.74 130 ILE A C 1
ATOM 1038 O O . ILE A 1 130 ? 6.501 7.802 6.827 1.00 8.67 130 ILE A O 1
ATOM 1043 N N . ASP A 1 131 ? 4.945 9.398 6.495 1.00 9.95 131 ASP A N 1
ATOM 1044 C CA . ASP A 1 131 ? 5.889 10.518 6.552 1.00 12.47 131 ASP A CA 1
ATOM 1045 C C . ASP A 1 131 ? 7.174 10.245 5.744 1.00 13.25 131 ASP A C 1
ATOM 1046 O O . ASP A 1 131 ? 8.292 10.418 6.238 1.00 9.60 131 ASP A O 1
ATOM 1051 N N . SER A 1 132 ? 6.982 9.784 4.505 1.00 10.93 132 SER A N 1
ATOM 1052 C CA . SER A 1 132 ? 8.055 9.476 3.553 1.00 8.17 132 SER A CA 1
ATOM 1053 C C . SER A 1 132 ? 9.138 8.520 4.063 1.00 8.84 132 SER A C 1
ATOM 1054 O O . SER A 1 132 ? 10.308 8.640 3.704 1.00 8.79 132 SER A O 1
ATOM 1057 N N . SER A 1 133 ? 8.728 7.520 4.833 1.00 10.95 133 SER A N 1
ATOM 1058 C CA . SER A 1 133 ? 9.664 6.556 5.396 1.00 8.69 133 SER A CA 1
ATOM 1059 C C . SER A 1 133 ? 9.277 5.142 5.037 1.00 8.94 133 SER A C 1
ATOM 1060 O O . SER A 1 133 ? 8.148 4.733 5.271 1.00 10.31 133 SER A O 1
ATOM 1063 N N . LEU A 1 134 ? 10.231 4.389 4.497 1.00 11.72 134 LEU A N 1
ATOM 1064 C CA . LEU A 1 134 ? 10.003 3.000 4.129 1.00 9.32 134 LEU A CA 1
ATOM 1065 C C . LEU A 1 134 ? 9.946 2.112 5.379 1.00 9.94 134 LEU A C 1
ATOM 1066 O O . LEU A 1 134 ? 9.315 1.063 5.363 1.00 8.19 134 LEU A O 1
ATOM 1071 N N . GLY A 1 135 ? 10.571 2.564 6.472 1.00 11.45 135 GLY A N 1
ATOM 1072 C CA . GLY A 1 135 ? 10.549 1.823 7.730 1.00 8.62 135 GLY A CA 1
ATOM 1073 C C . GLY A 1 135 ? 9.174 1.906 8.384 1.00 6.15 135 GLY A C 1
ATOM 1074 O O . GLY A 1 135 ? 8.675 0.925 8.922 1.00 6.90 135 GLY A O 1
ATOM 1075 N N . VAL A 1 136 ? 8.574 3.096 8.356 1.00 8.82 136 VAL A N 1
ATOM 1076 C CA . VAL A 1 136 ? 7.232 3.303 8.904 1.00 9.49 136 VAL A CA 1
ATOM 1077 C C . VAL A 1 136 ? 6.246 2.485 8.051 1.00 9.63 136 VAL A C 1
ATOM 1078 O O . VAL A 1 136 ? 5.333 1.850 8.576 1.00 10.34 136 VAL A O 1
ATOM 1082 N N . LEU A 1 137 ? 6.497 2.430 6.744 1.00 8.82 137 LEU A N 1
ATOM 1083 C CA . LEU A 1 137 ? 5.644 1.677 5.828 1.00 8.72 137 LEU A CA 1
ATOM 1084 C C . LEU A 1 137 ? 5.638 0.213 6.243 1.00 6.08 137 LEU A C 1
ATOM 1085 O O . LEU A 1 137 ? 4.574 -0.395 6.378 1.00 8.09 137 LEU A O 1
ATOM 1090 N N . ARG A 1 138 ? 6.827 -0.356 6.435 1.00 6.10 138 ARG A N 1
ATOM 1091 C CA . ARG A 1 138 ? 6.945 -1.745 6.862 1.00 4.94 138 ARG A CA 1
ATOM 1092 C C . ARG A 1 138 ? 6.323 -1.956 8.243 1.00 5.70 138 ARG A C 1
ATOM 1093 O O . ARG A 1 138 ? 5.720 -2.998 8.503 1.00 6.07 138 ARG A O 1
ATOM 1101 N N . ALA A 1 139 ? 6.459 -0.965 9.121 1.00 5.90 139 ALA A N 1
ATOM 1102 C CA . ALA A 1 139 ? 5.871 -1.059 10.454 1.00 7.63 139 ALA A CA 1
ATOM 1103 C C . ALA A 1 139 ? 4.344 -1.120 10.338 1.00 6.20 139 ALA A C 1
ATOM 1104 O O . ALA A 1 139 ? 3.707 -1.948 10.987 1.00 9.08 139 ALA A O 1
ATOM 1106 N N . LEU A 1 140 ? 3.769 -0.273 9.479 1.00 9.25 140 LEU A N 1
ATOM 1107 C CA . LEU A 1 140 ? 2.319 -0.255 9.265 1.00 6.79 140 LEU A CA 1
ATOM 1108 C C . LEU A 1 140 ? 1.857 -1.609 8.728 1.00 6.89 140 LEU A C 1
ATOM 1109 O O . LEU A 1 140 ? 0.823 -2.132 9.151 1.00 6.67 140 LEU A O 1
ATOM 1114 N N . TYR A 1 141 ? 2.647 -2.196 7.828 1.00 5.57 141 TYR A N 1
ATOM 1115 C CA . TYR A 1 141 ? 2.322 -3.505 7.276 1.00 5.56 141 TYR A CA 1
ATOM 1116 C C . TYR A 1 141 ? 2.239 -4.533 8.406 1.00 7.43 141 TYR A C 1
ATOM 1117 O O . TYR A 1 141 ? 1.317 -5.353 8.467 1.00 5.26 141 TYR A O 1
ATOM 1126 N N . GLN A 1 142 ? 3.240 -4.509 9.280 1.00 9.45 142 GLN A N 1
ATOM 1127 C CA . GLN A 1 142 ? 3.282 -5.427 10.407 1.00 12.44 142 GLN A CA 1
ATOM 1128 C C . GLN A 1 142 ? 2.109 -5.217 11.355 1.00 10.38 142 GLN A C 1
ATOM 1129 O O . GLN A 1 142 ? 1.634 -6.163 11.976 1.00 14.39 142 GLN A O 1
ATOM 1135 N N . LEU A 1 143 ? 1.617 -3.982 11.422 1.00 10.91 143 LEU A N 1
ATOM 1136 C CA . LEU A 1 143 ? 0.475 -3.637 12.272 1.00 9.22 143 LEU A CA 1
ATOM 1137 C C . LEU A 1 143 ? -0.872 -3.925 11.612 1.00 10.63 143 LEU A C 1
ATOM 1138 O O . LEU A 1 143 ? -1.918 -3.622 12.185 1.00 8.09 143 LEU A O 1
ATOM 1143 N N . GLY A 1 144 ? -0.842 -4.447 10.383 1.00 12.60 144 GLY A N 1
ATOM 1144 C CA . GLY A 1 144 ? -2.075 -4.805 9.703 1.00 8.98 144 GLY A CA 1
ATOM 1145 C C . GLY A 1 144 ? -2.473 -4.060 8.445 1.00 9.01 144 GLY A C 1
ATOM 1146 O O . GLY A 1 144 ? -3.495 -4.395 7.863 1.00 9.22 144 GLY A O 1
ATOM 1147 N N . MET A 1 145 ? -1.707 -3.059 8.028 1.00 8.12 145 MET A N 1
ATOM 1148 C CA . MET A 1 145 ? -2.049 -2.325 6.813 1.00 9.68 145 MET A CA 1
ATOM 1149 C C . MET A 1 145 ? -2.028 -3.251 5.592 1.00 10.24 145 MET A C 1
ATOM 1150 O O . MET A 1 145 ? -0.990 -3.835 5.279 1.00 4.88 145 MET A O 1
ATOM 1155 N N . ARG A 1 146 ? -3.185 -3.418 4.941 1.00 10.52 146 ARG A N 1
ATOM 1156 C CA . ARG A 1 146 ? -3.272 -4.258 3.749 1.00 8.52 146 ARG A CA 1
ATOM 1157 C C . ARG A 1 146 ? -3.541 -3.514 2.432 1.00 10.27 146 ARG A C 1
ATOM 1158 O O . ARG A 1 146 ? -3.683 -4.134 1.381 1.00 11.19 146 ARG A O 1
ATOM 1166 N N . TYR A 1 147 ? -3.654 -2.191 2.521 1.00 9.05 147 TYR A N 1
ATOM 1167 C CA . TYR A 1 147 ? -3.775 -1.311 1.362 1.00 8.10 147 TYR A CA 1
ATOM 1168 C C . TYR A 1 147 ? -3.409 0.088 1.801 1.00 8.21 147 TYR A C 1
ATOM 1169 O O . TYR A 1 147 ? -3.646 0.474 2.947 1.00 10.55 147 TYR A O 1
ATOM 1178 N N . LEU A 1 148 ? -2.694 0.793 0.940 1.00 4.98 148 LEU A N 1
ATOM 1179 C CA . LEU A 1 148 ? -2.312 2.153 1.231 1.00 5.94 148 LEU A CA 1
ATOM 1180 C C . LEU A 1 148 ? -2.853 3.054 0.136 1.00 8.82 148 LEU A C 1
ATOM 1181 O O . LEU A 1 148 ? -2.513 2.869 -1.043 1.00 9.81 148 LEU A O 1
ATOM 1186 N N . THR A 1 149 ? -3.715 3.996 0.517 1.00 7.33 149 THR A N 1
ATOM 1187 C CA . THR A 1 149 ? -4.248 4.982 -0.420 1.00 9.19 149 THR A CA 1
ATOM 1188 C C . THR A 1 149 ? -3.052 5.930 -0.557 1.00 11.09 149 THR A C 1
ATOM 1189 O O . THR A 1 149 ? -2.672 6.582 0.416 1.00 10.99 149 THR A O 1
ATOM 1193 N N . LEU A 1 150 ? -2.432 5.964 -1.738 1.00 10.98 150 LEU A N 1
ATOM 1194 C CA . LEU A 1 150 ? -1.227 6.770 -1.965 1.00 10.45 150 LEU A CA 1
ATOM 1195 C C . LEU A 1 150 ? -1.259 8.195 -1.439 1.00 11.61 150 LEU A C 1
ATOM 1196 O O . LEU A 1 150 ? -0.256 8.693 -0.917 1.00 10.08 150 LEU A O 1
ATOM 1201 N N . THR A 1 151 ? -2.395 8.865 -1.600 1.00 12.10 151 THR A N 1
ATOM 1202 C CA . THR A 1 151 ? -2.562 10.216 -1.079 1.00 10.45 151 THR A CA 1
ATOM 1203 C C . THR A 1 151 ? -3.998 10.339 -0.614 1.00 11.23 151 THR A C 1
ATOM 1204 O O . THR A 1 151 ? -4.831 9.476 -0.904 1.00 9.63 151 THR A O 1
ATOM 1208 N N . HIS A 1 152 ? -4.260 11.350 0.203 1.00 11.01 152 HIS A N 1
ATOM 1209 C CA . HIS A 1 152 ? -5.624 11.625 0.581 1.00 9.79 152 HIS A CA 1
ATOM 1210 C C . HIS A 1 152 ? -5.845 12.867 -0.286 1.00 10.27 152 HIS A C 1
ATOM 1211 O O . HIS A 1 152 ? -5.437 12.873 -1.452 1.00 9.64 152 HIS A O 1
ATOM 1218 N N . SER A 1 153 ? -6.409 13.934 0.274 1.00 10.29 153 SER A N 1
ATOM 1219 C CA . SER A 1 153 ? -6.638 15.146 -0.503 1.00 10.87 153 SER A CA 1
ATOM 1220 C C . SER A 1 153 ? -5.536 16.202 -0.344 1.00 10.23 153 SER A C 1
ATOM 1221 O O . SER A 1 153 ? -5.802 17.397 -0.172 1.00 10.55 153 SER A O 1
ATOM 1224 N N . CYS A 1 154 ? -4.293 15.742 -0.488 1.00 9.42 154 CYS A N 1
ATOM 1225 C CA . CYS A 1 154 ? -3.108 16.586 -0.395 1.00 8.36 154 CYS A CA 1
ATOM 1226 C C . CYS A 1 154 ? -1.937 15.803 -0.937 1.00 6.08 154 CYS A C 1
ATOM 1227 O O . CYS A 1 154 ? -1.881 14.583 -0.773 1.00 9.39 154 CYS A O 1
ATOM 1230 N N . ASN A 1 155 ? -1.022 16.494 -1.610 1.00 6.43 155 ASN A N 1
ATOM 1231 C CA . ASN A 1 155 ? 0.163 15.834 -2.147 1.00 8.95 155 ASN A CA 1
ATOM 1232 C C . ASN A 1 155 ? 1.109 15.458 -1.018 1.00 11.55 155 ASN A C 1
ATOM 1233 O O . ASN A 1 155 ? 1.139 16.100 0.048 1.00 9.88 155 ASN A O 1
ATOM 1238 N N . THR A 1 156 ? 1.830 14.370 -1.239 1.00 12.40 156 THR A N 1
ATOM 1239 C CA . THR A 1 156 ? 2.859 13.944 -0.312 1.00 13.17 156 THR A CA 1
ATOM 1240 C C . THR A 1 156 ? 4.096 14.381 -1.107 1.00 14.12 156 THR A C 1
ATOM 1241 O O . THR A 1 156 ? 3.966 14.968 -2.192 1.00 13.12 156 THR A O 1
ATOM 1245 N N . PRO A 1 157 ? 5.299 14.201 -0.547 1.00 12.33 157 PRO A N 1
ATOM 1246 C CA . PRO A 1 157 ? 6.503 14.599 -1.289 1.00 12.06 157 PRO A CA 1
ATOM 1247 C C . PRO A 1 157 ? 6.813 13.667 -2.465 1.00 10.63 157 PRO A C 1
ATOM 1248 O O . PRO A 1 157 ? 7.716 13.930 -3.248 1.00 13.23 157 PRO A O 1
ATOM 1252 N N . TRP A 1 158 ? 6.063 12.580 -2.583 1.00 8.91 158 TRP A N 1
ATOM 1253 C CA . TRP A 1 158 ? 6.314 11.586 -3.617 1.00 7.35 158 TRP A CA 1
ATOM 1254 C C . TRP A 1 158 ? 5.127 11.148 -4.488 1.00 6.72 158 TRP A C 1
ATOM 1255 O O . TRP A 1 158 ? 5.292 10.277 -5.341 1.00 8.25 158 TRP A O 1
ATOM 1266 N N . ALA A 1 159 ? 3.943 11.709 -4.243 1.00 5.09 159 ALA A N 1
ATOM 1267 C CA . ALA A 1 159 ? 2.737 11.390 -5.018 1.00 6.69 159 ALA A CA 1
ATOM 1268 C C . ALA A 1 159 ? 1.811 12.594 -5.075 1.00 8.39 159 ALA A C 1
ATOM 1269 O O . ALA A 1 159 ? 1.770 13.393 -4.142 1.00 10.04 159 ALA A O 1
ATOM 1271 N N . ASP A 1 160 ? 1.076 12.730 -6.180 1.00 9.82 160 ASP A N 1
ATOM 1272 C CA . ASP A 1 160 ? 0.154 13.850 -6.387 1.00 7.96 160 ASP A CA 1
ATOM 1273 C C . ASP A 1 160 ? -1.296 13.457 -6.150 1.00 8.09 160 ASP A C 1
ATOM 1274 O O . ASP A 1 160 ? -1.735 12.399 -6.615 1.00 8.28 160 ASP A O 1
ATOM 1279 N N . ASN A 1 161 ? -2.050 14.324 -5.470 1.00 8.85 161 ASN A N 1
ATOM 1280 C CA . ASN A 1 161 ? -3.458 14.037 -5.192 1.00 11.41 161 ASN A CA 1
ATOM 1281 C C . ASN A 1 161 ? -4.442 14.526 -6.279 1.00 12.07 161 ASN A C 1
ATOM 1282 O O . ASN A 1 161 ? -4.072 15.274 -7.190 1.00 9.47 161 ASN A O 1
ATOM 1287 N N . TRP A 1 162 ? -5.697 14.100 -6.152 1.00 10.07 162 TRP A N 1
ATOM 1288 C CA . TRP A 1 162 ? -6.736 14.434 -7.110 1.00 11.79 162 TRP A CA 1
ATOM 1289 C C . TRP A 1 162 ? -6.990 15.920 -7.318 1.00 14.12 162 TRP A C 1
ATOM 1290 O O . TRP A 1 162 ? -7.438 16.319 -8.394 1.00 12.19 162 TRP A O 1
ATOM 1301 N N . LEU A 1 163 ? -6.713 16.735 -6.298 1.00 13.88 163 LEU A N 1
ATOM 1302 C CA . LEU A 1 163 ? -6.927 18.176 -6.400 1.00 12.50 163 LEU A CA 1
ATOM 1303 C C . LEU A 1 163 ? -6.052 18.802 -7.480 1.00 13.96 163 LEU A C 1
ATOM 1304 O O . LEU A 1 163 ? -6.327 19.902 -7.946 1.00 13.43 163 LEU A O 1
ATOM 1309 N N . VAL A 1 164 ? -5.007 18.090 -7.892 1.00 13.26 164 VAL A N 1
ATOM 1310 C CA . VAL A 1 164 ? -4.133 18.588 -8.942 1.00 12.90 164 VAL A CA 1
ATOM 1311 C C . VAL A 1 164 ? -4.967 18.737 -10.214 1.00 12.90 164 VAL A C 1
ATOM 1312 O O . VAL A 1 164 ? -4.843 19.718 -10.929 1.00 12.96 164 VAL A O 1
ATOM 1316 N N . ASP A 1 165 ? -5.861 17.780 -10.441 1.00 14.35 165 ASP A N 1
ATOM 1317 C CA . ASP A 1 165 ? -6.729 17.767 -11.613 1.00 16.32 165 ASP A CA 1
ATOM 1318 C C . ASP A 1 165 ? -7.827 18.825 -11.628 1.00 17.76 165 ASP A C 1
ATOM 1319 O O . ASP A 1 165 ? -8.443 19.075 -12.666 1.00 17.69 165 ASP A O 1
ATOM 1324 N N . THR A 1 166 ? -8.078 19.431 -10.473 1.00 18.67 166 THR A N 1
ATOM 1325 C CA . THR A 1 166 ? -9.077 20.481 -10.358 1.00 17.45 166 THR A CA 1
ATOM 1326 C C . THR A 1 166 ? -8.375 21.843 -10.311 1.00 17.82 166 THR A C 1
ATOM 1327 O O . THR A 1 166 ? -9.019 22.887 -10.259 1.00 19.90 166 THR A O 1
ATOM 1331 N N . GLY A 1 167 ? -7.044 21.820 -10.347 1.00 19.05 167 GLY A N 1
ATOM 1332 C CA . GLY A 1 167 ? -6.263 23.046 -10.308 1.00 19.12 167 GLY A CA 1
ATOM 1333 C C . GLY A 1 167 ? -5.927 23.555 -8.913 1.00 20.72 167 GLY A C 1
ATOM 1334 O O . GLY A 1 167 ? -5.060 24.412 -8.751 1.00 22.80 167 GLY A O 1
ATOM 1335 N N . ASP A 1 168 ? -6.575 23.008 -7.893 1.00 21.65 168 ASP A N 1
ATOM 1336 C CA . ASP A 1 168 ? -6.327 23.456 -6.533 1.00 22.64 168 ASP A CA 1
ATOM 1337 C C . ASP A 1 168 ? -4.956 23.064 -5.986 1.00 22.41 168 ASP A C 1
ATOM 1338 O O . ASP A 1 168 ? -4.436 23.728 -5.096 1.00 26.19 168 ASP A O 1
ATOM 1343 N N . SER A 1 169 ? -4.360 22.012 -6.543 1.00 18.45 169 SER A N 1
ATOM 1344 C CA . SER A 1 169 ? -3.030 21.571 -6.129 1.00 16.90 169 SER A CA 1
ATOM 1345 C C . SER A 1 169 ? -2.101 21.600 -7.329 1.00 18.09 169 SER A C 1
ATOM 1346 O O . SER A 1 169 ? -2.546 21.467 -8.470 1.00 18.99 169 SER A O 1
ATOM 1349 N N . GLU A 1 170 ? -0.813 21.802 -7.066 1.00 17.99 170 GLU A N 1
ATOM 1350 C CA . GLU A 1 170 ? 0.199 21.818 -8.115 1.00 16.56 170 GLU A CA 1
ATOM 1351 C C . GLU A 1 170 ? 0.680 20.392 -8.324 1.00 16.54 170 GLU A C 1
ATOM 1352 O O . GLU A 1 170 ? 0.737 19.610 -7.374 1.00 16.44 170 GLU A O 1
ATOM 1358 N N . PRO A 1 171 ? 1.020 20.027 -9.573 1.00 16.16 171 PRO A N 1
ATOM 1359 C CA . PRO A 1 171 ? 1.509 18.680 -9.890 1.00 15.92 171 PRO A CA 1
ATOM 1360 C C . PRO A 1 171 ? 2.978 18.530 -9.470 1.00 18.03 171 PRO A C 1
ATOM 1361 O O . PRO A 1 171 ? 3.856 18.352 -10.319 1.00 19.86 171 PRO A O 1
ATOM 1365 N N 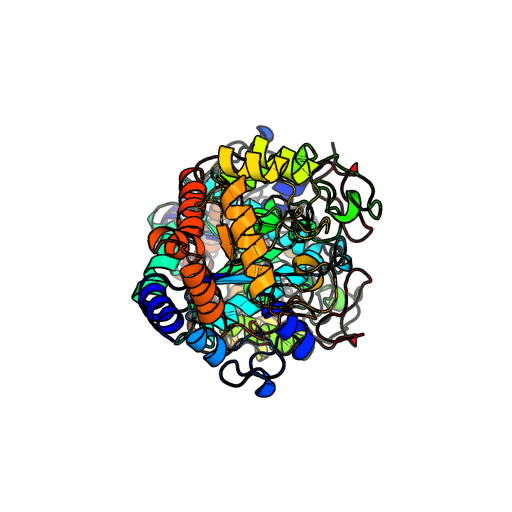. GLN A 1 172 ? 3.230 18.566 -8.160 1.00 17.06 172 GLN A N 1
ATOM 1366 C CA . GLN A 1 172 ? 4.587 18.469 -7.605 1.00 16.81 172 GLN A CA 1
ATOM 1367 C C . GLN A 1 172 ? 5.455 17.335 -8.140 1.00 14.98 172 GLN A C 1
ATOM 1368 O O . GLN A 1 172 ? 6.572 17.573 -8.602 1.00 15.29 172 GLN A O 1
ATOM 1374 N N . SER A 1 173 ? 4.962 16.105 -8.051 1.00 14.40 173 SER A N 1
ATOM 1375 C CA . SER A 1 173 ? 5.721 14.956 -8.532 1.00 15.34 173 SER A CA 1
ATOM 1376 C C . SER A 1 173 ? 5.328 14.525 -9.950 1.00 15.55 173 SER A C 1
ATOM 1377 O O . SER A 1 173 ? 5.955 13.628 -10.513 1.00 13.34 173 SER A O 1
ATOM 1380 N N . GLN A 1 174 ? 4.309 15.174 -10.518 1.00 16.52 174 GLN A N 1
ATOM 1381 C CA . GLN A 1 174 ? 3.796 14.835 -11.848 1.00 15.36 174 GLN A CA 1
ATOM 1382 C C . GLN A 1 174 ? 3.516 13.339 -11.856 1.00 11.83 174 GLN A C 1
ATOM 1383 O O . GLN A 1 174 ? 3.946 12.614 -12.750 1.00 11.80 174 GLN A O 1
ATOM 1389 N N . GLY A 1 175 ? 2.813 12.885 -10.825 1.00 10.88 175 GLY A N 1
ATOM 1390 C CA . GLY A 1 175 ? 2.518 11.474 -10.680 1.00 10.69 175 GLY A CA 1
ATOM 1391 C C . GLY A 1 175 ? 3.320 10.992 -9.484 1.00 10.86 175 GLY A C 1
ATOM 1392 O O . GLY A 1 175 ? 3.127 11.500 -8.375 1.00 11.50 175 GLY A O 1
ATOM 1393 N N . LEU A 1 176 ? 4.257 10.075 -9.718 1.00 10.59 176 LEU A N 1
ATOM 1394 C CA . LEU A 1 176 ? 5.124 9.526 -8.662 1.00 11.97 176 LEU A CA 1
ATOM 1395 C C . LEU A 1 176 ? 6.595 9.926 -8.843 1.00 13.73 176 LEU A C 1
ATOM 1396 O O . LEU A 1 176 ? 7.168 9.746 -9.925 1.00 13.47 176 LEU A O 1
ATOM 1401 N N . SER A 1 177 ? 7.212 10.443 -7.777 1.00 11.55 177 SER A N 1
ATOM 1402 C CA . SER A 1 177 ? 8.628 10.819 -7.812 1.00 7.02 177 SER A CA 1
ATOM 1403 C C . SER A 1 177 ? 9.417 9.507 -7.760 1.00 6.36 177 SER A C 1
ATOM 1404 O O . SER A 1 177 ? 8.832 8.445 -7.592 1.00 8.81 177 SER A O 1
ATOM 1407 N N . PRO A 1 178 ? 10.753 9.553 -7.944 1.00 8.85 178 PRO A N 1
ATOM 1408 C CA . PRO A 1 178 ? 11.546 8.318 -7.898 1.00 8.03 178 PRO A CA 1
ATOM 1409 C C . PRO A 1 178 ? 11.385 7.538 -6.587 1.00 7.37 178 PRO A C 1
ATOM 1410 O O . PRO A 1 178 ? 11.378 6.301 -6.581 1.00 6.51 178 PRO A O 1
ATOM 1414 N N . PHE A 1 179 ? 11.274 8.269 -5.479 1.00 9.04 179 PHE A N 1
ATOM 1415 C CA . PHE A 1 179 ? 11.073 7.652 -4.170 1.00 6.17 179 PHE A CA 1
ATOM 1416 C C . PHE A 1 179 ? 9.670 7.037 -4.150 1.00 6.71 179 PHE A C 1
ATOM 1417 O O . PHE A 1 179 ? 9.463 5.962 -3.587 1.00 8.92 179 PHE A O 1
ATOM 1425 N N . GLY A 1 180 ? 8.712 7.739 -4.760 1.00 7.74 180 GLY A N 1
ATOM 1426 C CA . GLY A 1 180 ? 7.345 7.246 -4.834 1.00 6.55 180 GLY A CA 1
ATOM 1427 C C . GLY A 1 180 ? 7.305 5.930 -5.590 1.00 6.33 180 GLY A C 1
ATOM 1428 O O . GLY A 1 180 ? 6.506 5.049 -5.279 1.00 5.65 180 GLY A O 1
ATOM 1429 N N . GLN A 1 181 ? 8.198 5.787 -6.568 1.00 8.30 181 GLN A N 1
ATOM 1430 C CA . GLN A 1 181 ? 8.285 4.559 -7.357 1.00 10.30 181 GLN A CA 1
ATOM 1431 C C . GLN A 1 181 ? 8.851 3.465 -6.467 1.00 10.97 181 GLN A C 1
ATOM 1432 O O . GLN A 1 181 ? 8.427 2.306 -6.542 1.00 9.19 181 GLN A O 1
ATOM 1438 N N . ARG A 1 182 ? 9.793 3.833 -5.599 1.00 10.03 182 ARG A N 1
ATOM 1439 C CA . ARG A 1 182 ? 10.355 2.850 -4.670 1.00 11.82 182 ARG A CA 1
ATOM 1440 C C . ARG A 1 182 ? 9.282 2.406 -3.665 1.00 7.81 182 ARG A C 1
ATOM 1441 O O . ARG A 1 182 ? 9.231 1.238 -3.286 1.00 9.48 182 ARG A O 1
ATOM 1449 N N . VAL A 1 183 ? 8.402 3.330 -3.275 1.00 9.18 183 VAL A N 1
ATOM 1450 C CA . VAL A 1 183 ? 7.307 3.009 -2.353 1.00 9.47 183 VAL A CA 1
ATOM 1451 C C . VAL A 1 183 ? 6.396 1.973 -3.009 1.00 7.95 183 VAL A C 1
ATOM 1452 O O . VAL A 1 183 ? 6.025 0.972 -2.390 1.00 9.02 183 VAL A O 1
ATOM 1456 N N . VAL A 1 184 ? 6.066 2.201 -4.281 1.00 11.44 184 VAL A N 1
ATOM 1457 C CA . VAL A 1 184 ? 5.221 1.272 -5.023 1.00 6.24 184 VAL A CA 1
ATOM 1458 C C . VAL A 1 184 ? 5.890 -0.087 -5.093 1.00 4.83 184 VAL A C 1
ATOM 1459 O O . VAL A 1 184 ? 5.241 -1.097 -4.883 1.00 7.50 184 VAL A O 1
ATOM 1463 N N . LYS A 1 185 ? 7.198 -0.112 -5.337 1.00 7.78 185 LYS A N 1
ATOM 1464 C CA . LYS A 1 185 ? 7.937 -1.378 -5.401 1.00 8.18 185 LYS A CA 1
ATOM 1465 C C . LYS A 1 185 ? 7.898 -2.113 -4.042 1.00 8.36 185 LYS A C 1
ATOM 1466 O O . LYS A 1 185 ? 7.741 -3.339 -3.979 1.00 8.63 185 LYS A O 1
ATOM 1472 N N . GLU A 1 186 ? 8.035 -1.358 -2.957 1.00 10.51 186 GLU A N 1
ATOM 1473 C CA . GLU A 1 186 ? 7.987 -1.938 -1.616 1.00 8.42 186 GLU A CA 1
ATOM 1474 C C . GLU A 1 186 ? 6.563 -2.450 -1.344 1.00 7.01 186 GLU A C 1
ATOM 1475 O O . GLU A 1 186 ? 6.377 -3.532 -0.785 1.00 7.96 186 GLU A O 1
ATOM 1481 N N . LEU A 1 187 ? 5.555 -1.678 -1.746 1.00 8.83 187 LEU A N 1
ATOM 1482 C CA . LEU A 1 187 ? 4.174 -2.113 -1.554 1.00 6.51 187 LEU A CA 1
ATOM 1483 C C . LEU A 1 187 ? 3.962 -3.455 -2.266 1.00 8.46 187 LEU A C 1
ATOM 1484 O O . LEU A 1 187 ? 3.365 -4.368 -1.697 1.00 5.74 187 LEU A O 1
ATOM 1489 N N . ASN A 1 188 ? 4.515 -3.607 -3.478 1.00 8.18 188 ASN A N 1
ATOM 1490 C CA . ASN A 1 188 ? 4.392 -4.873 -4.212 1.00 6.59 188 ASN A CA 1
ATOM 1491 C C . ASN A 1 188 ? 5.128 -6.007 -3.501 1.00 6.95 188 ASN A C 1
ATOM 1492 O O . ASN A 1 188 ? 4.585 -7.101 -3.379 1.00 9.01 188 ASN A O 1
ATOM 1497 N N . ARG A 1 189 ? 6.367 -5.776 -3.052 1.00 8.39 189 ARG A N 1
ATOM 1498 C CA . ARG A 1 189 ? 7.100 -6.857 -2.384 1.00 9.70 189 ARG A CA 1
ATOM 1499 C C . ARG A 1 189 ? 6.435 -7.287 -1.081 1.00 7.70 189 ARG A C 1
ATOM 1500 O O . ARG A 1 189 ? 6.379 -8.470 -0.776 1.00 9.25 189 ARG A O 1
ATOM 1508 N N . LEU A 1 190 ? 5.853 -6.332 -0.367 1.00 8.89 190 LEU A N 1
ATOM 1509 C CA . LEU A 1 190 ? 5.186 -6.626 0.890 1.00 10.14 190 LEU A CA 1
ATOM 1510 C C . LEU A 1 190 ? 3.880 -7.384 0.739 1.00 8.76 190 LEU A C 1
ATOM 1511 O O . LEU A 1 190 ? 3.552 -8.222 1.564 1.00 9.51 190 LEU A O 1
ATOM 1516 N N . GLY A 1 191 ? 3.134 -7.098 -0.321 1.00 9.25 191 GLY A N 1
ATOM 1517 C CA . GLY A 1 191 ? 1.855 -7.763 -0.508 1.00 7.54 191 GLY A CA 1
ATOM 1518 C C . GLY A 1 191 ? 0.739 -6.855 -0.028 1.00 5.94 191 GLY A C 1
ATOM 1519 O O . GLY A 1 191 ? -0.258 -7.295 0.541 1.00 9.52 191 GLY A O 1
ATOM 1520 N N . VAL A 1 192 ? 0.945 -5.564 -0.241 1.00 6.85 192 VAL A N 1
ATOM 1521 C CA . VAL A 1 192 ? -0.013 -4.544 0.131 1.00 6.82 192 VAL A CA 1
ATOM 1522 C C . VAL A 1 192 ? -0.707 -4.060 -1.134 1.00 6.64 192 VAL A C 1
ATOM 1523 O O . VAL A 1 192 ? -0.058 -3.805 -2.145 1.00 7.75 192 VAL A O 1
ATOM 1527 N N . LEU A 1 193 ? -2.031 -3.990 -1.082 1.00 8.56 193 LEU A N 1
ATOM 1528 C CA . LEU A 1 193 ? -2.832 -3.510 -2.200 1.00 9.02 193 LEU A CA 1
ATOM 1529 C C . LEU A 1 193 ? -2.600 -2.013 -2.359 1.00 10.50 193 LEU A C 1
ATOM 1530 O O . LEU A 1 193 ? -2.643 -1.261 -1.384 1.00 10.46 193 LEU A O 1
ATOM 1535 N N . ILE A 1 194 ? -2.275 -1.581 -3.573 1.00 7.35 194 ILE A N 1
ATOM 1536 C CA . ILE A 1 194 ? -2.065 -0.159 -3.810 1.00 8.15 194 ILE A CA 1
ATOM 1537 C C . ILE A 1 194 ? -3.429 0.470 -4.095 1.00 9.54 194 ILE A C 1
ATOM 1538 O O . ILE A 1 194 ? -4.142 0.042 -5.003 1.00 11.65 194 ILE A O 1
ATOM 1543 N N . ASP A 1 195 ? -3.803 1.462 -3.300 1.00 9.85 195 ASP A N 1
ATOM 1544 C CA . ASP A 1 195 ? -5.094 2.121 -3.461 1.00 10.38 195 ASP A CA 1
ATOM 1545 C C . ASP A 1 195 ? -4.973 3.473 -4.193 1.00 11.71 195 ASP A C 1
ATOM 1546 O O . ASP A 1 195 ? -4.241 4.373 -3.754 1.00 8.88 195 ASP A O 1
ATOM 1551 N N . LEU A 1 196 ? -5.700 3.610 -5.310 1.00 9.95 196 LEU A N 1
ATOM 1552 C CA . LEU A 1 196 ? -5.638 4.827 -6.109 1.00 6.36 196 LEU A CA 1
ATOM 1553 C C . LEU A 1 196 ? -6.756 5.842 -5.891 1.00 8.15 196 LEU A C 1
ATOM 1554 O O . LEU A 1 196 ? -6.916 6.796 -6.658 1.00 8.53 196 LEU A O 1
ATOM 1559 N N . ALA A 1 197 ? -7.534 5.643 -4.834 1.00 8.45 197 ALA A N 1
ATOM 1560 C CA . ALA A 1 197 ? -8.566 6.601 -4.488 1.00 5.29 197 ALA A CA 1
ATOM 1561 C C . ALA A 1 197 ? -7.818 7.883 -4.092 1.00 8.22 197 ALA A C 1
ATOM 1562 O O . ALA A 1 197 ? -6.691 7.823 -3.587 1.00 7.47 197 ALA A O 1
ATOM 1564 N N . HIS A 1 198 ? -8.406 9.036 -4.410 1.00 7.59 198 HIS A N 1
ATOM 1565 C CA . HIS A 1 198 ? -7.837 10.342 -4.058 1.00 7.71 198 HIS A CA 1
ATOM 1566 C C . HIS A 1 198 ? -6.594 10.815 -4.785 1.00 5.95 198 HIS A C 1
ATOM 1567 O O . HIS A 1 198 ? -6.090 11.889 -4.464 1.00 7.34 198 HIS A O 1
ATOM 1574 N N . VAL A 1 199 ? -6.074 10.032 -5.729 1.00 9.33 199 VAL A N 1
ATOM 1575 C CA . VAL A 1 199 ? -4.868 10.440 -6.450 1.00 7.87 199 VAL A CA 1
ATOM 1576 C C . VAL A 1 199 ? -5.185 11.109 -7.786 1.00 11.27 199 VAL A C 1
ATOM 1577 O O . VAL A 1 199 ? -6.309 11.000 -8.295 1.00 13.77 199 VAL A O 1
ATOM 1581 N N . SER A 1 200 ? -4.218 11.839 -8.331 1.00 9.29 200 SER A N 1
ATOM 1582 C CA . SER A 1 200 ? -4.423 12.499 -9.618 1.00 11.60 200 SER A CA 1
ATOM 1583 C C . SER A 1 200 ? -4.373 11.459 -10.747 1.00 9.36 200 SER A C 1
ATOM 1584 O O . SER A 1 200 ? -3.963 10.321 -10.537 1.00 9.33 200 SER A O 1
ATOM 1587 N N . VAL A 1 201 ? -4.800 11.844 -11.945 1.00 13.67 201 VAL A N 1
ATOM 1588 C CA . VAL A 1 201 ? -4.776 10.915 -13.072 1.00 9.21 201 VAL A CA 1
ATOM 1589 C C . VAL A 1 201 ? -3.332 10.502 -13.407 1.00 7.45 201 VAL A C 1
ATOM 1590 O O . VAL A 1 201 ? -3.079 9.335 -13.726 1.00 10.87 201 VAL A O 1
ATOM 1594 N N . ALA A 1 202 ? -2.386 11.441 -13.311 1.00 6.96 202 ALA A N 1
ATOM 1595 C CA . ALA A 1 202 ? -0.985 11.120 -13.596 1.00 5.63 202 ALA A CA 1
ATOM 1596 C C . ALA A 1 202 ? -0.478 10.056 -12.611 1.00 6.88 202 ALA A C 1
ATOM 1597 O O . ALA A 1 202 ? 0.260 9.144 -12.990 1.00 6.15 202 ALA A O 1
ATOM 1599 N N . THR A 1 203 ? -0.943 10.125 -11.363 1.00 9.32 203 THR A N 1
ATOM 1600 C CA . THR A 1 203 ? -0.560 9.139 -10.345 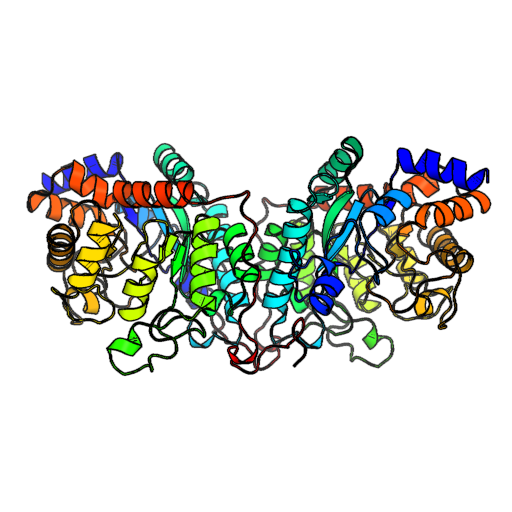1.00 8.09 203 THR A CA 1
ATOM 1601 C C . THR A 1 203 ? -1.190 7.768 -10.639 1.00 8.42 203 THR A C 1
ATOM 1602 O O . THR A 1 203 ? -0.531 6.730 -10.493 1.00 9.95 203 THR A O 1
ATOM 1606 N N . MET A 1 204 ? -2.450 7.766 -11.087 1.00 10.77 204 MET A N 1
ATOM 1607 C CA . MET A 1 204 ? -3.150 6.521 -11.424 1.00 7.75 204 MET A CA 1
ATOM 1608 C C . MET A 1 204 ? -2.411 5.818 -12.554 1.00 6.44 204 MET A C 1
ATOM 1609 O O . MET A 1 204 ? -2.125 4.630 -12.473 1.00 8.60 204 MET A O 1
ATOM 1614 N N . LYS A 1 205 ? -2.120 6.572 -13.612 1.00 6.89 205 LYS A N 1
ATOM 1615 C CA . LYS A 1 205 ? -1.446 6.032 -14.785 1.00 9.00 205 LYS A CA 1
ATOM 1616 C C . LYS A 1 205 ? -0.015 5.593 -14.526 1.00 8.61 205 LYS A C 1
ATOM 1617 O O . LYS A 1 205 ? 0.414 4.570 -15.051 1.00 9.44 205 LYS A O 1
ATOM 1623 N N . ALA A 1 206 ? 0.723 6.364 -13.726 1.00 9.56 206 ALA A N 1
ATOM 1624 C CA . ALA A 1 206 ? 2.098 6.010 -13.379 1.00 6.55 206 ALA A CA 1
ATOM 1625 C C . ALA A 1 206 ? 2.084 4.715 -12.559 1.00 6.97 206 ALA A C 1
ATOM 1626 O O . ALA A 1 206 ? 2.846 3.785 -12.836 1.00 6.23 206 ALA A O 1
ATOM 1628 N N . THR A 1 207 ? 1.177 4.638 -11.583 1.00 8.04 207 THR A N 1
ATOM 1629 C CA . THR A 1 207 ? 1.056 3.451 -10.729 1.00 8.50 207 THR A CA 1
ATOM 1630 C C . THR A 1 207 ? 0.585 2.225 -11.522 1.00 10.34 207 THR A C 1
ATOM 1631 O O . THR A 1 207 ? 1.052 1.106 -11.287 1.00 12.01 207 THR A O 1
ATOM 1635 N N . LEU A 1 208 ? -0.353 2.435 -12.446 1.00 10.45 208 LEU A N 1
ATOM 1636 C CA . LEU A 1 208 ? -0.874 1.338 -13.266 1.00 10.94 208 LEU A CA 1
ATOM 1637 C C . LEU A 1 208 ? 0.202 0.740 -14.166 1.00 9.14 208 LEU A C 1
ATOM 1638 O O . LEU A 1 208 ? 0.211 -0.460 -14.415 1.00 8.63 208 LEU A O 1
ATOM 1643 N N . GLN A 1 209 ? 1.146 1.562 -14.609 1.00 10.44 209 GLN A N 1
ATOM 1644 C CA . GLN A 1 209 ? 2.214 1.043 -15.453 1.00 13.57 209 GLN A CA 1
ATOM 1645 C C . GLN A 1 209 ? 3.297 0.393 -14.600 1.00 14.93 209 GLN A C 1
ATOM 1646 O O . GLN A 1 209 ? 3.814 -0.684 -14.929 1.00 14.88 209 GLN A O 1
ATOM 1652 N N . LEU A 1 210 ? 3.588 1.031 -13.468 1.00 16.86 210 LEU A N 1
ATOM 1653 C CA . LEU A 1 210 ? 4.627 0.572 -12.553 1.00 16.73 210 LEU A CA 1
ATOM 1654 C C . LEU A 1 210 ? 4.320 -0.663 -11.713 1.00 13.19 210 LEU A C 1
ATOM 1655 O O . LEU A 1 210 ? 5.135 -1.577 -11.641 1.00 12.63 210 LEU A O 1
ATOM 1660 N N . SER A 1 211 ? 3.165 -0.687 -11.062 1.00 11.40 211 SER A N 1
ATOM 1661 C CA . SER A 1 211 ? 2.811 -1.824 -10.224 1.00 11.68 211 SER A CA 1
ATOM 1662 C C . SER A 1 211 ? 2.953 -3.172 -10.921 1.00 14.82 211 SER A C 1
ATOM 1663 O O . SER A 1 211 ? 2.620 -3.335 -12.093 1.00 15.35 211 SER A O 1
ATOM 1666 N N . ARG A 1 212 ? 3.476 -4.131 -10.172 1.00 14.61 212 ARG A N 1
ATOM 1667 C CA . ARG A 1 212 ? 3.729 -5.496 -10.624 1.00 17.10 212 ARG A CA 1
ATOM 1668 C C . ARG A 1 212 ? 2.550 -6.402 -10.238 1.00 15.21 212 ARG A C 1
ATOM 1669 O O . ARG A 1 212 ? 2.535 -7.605 -10.519 1.00 19.47 212 ARG A O 1
ATOM 1677 N N . ALA A 1 213 ? 1.548 -5.796 -9.612 1.00 12.83 213 ALA A N 1
ATOM 1678 C CA . ALA A 1 213 ? 0.360 -6.503 -9.171 1.00 10.35 213 ALA A CA 1
ATOM 1679 C C . ALA A 1 213 ? -0.852 -5.625 -9.464 1.00 9.10 213 ALA A C 1
ATOM 1680 O O . ALA A 1 213 ? -0.718 -4.411 -9.653 1.00 7.92 213 ALA A O 1
ATOM 1682 N N . PRO A 1 214 ? -2.052 -6.225 -9.525 1.00 8.96 214 PRO A N 1
ATOM 1683 C CA . PRO A 1 214 ? -3.258 -5.433 -9.793 1.00 9.50 214 PRO A CA 1
ATOM 1684 C C . PRO A 1 214 ? -3.449 -4.468 -8.626 1.00 9.54 214 PRO A C 1
ATOM 1685 O O . PRO A 1 214 ? -3.011 -4.749 -7.506 1.00 11.67 214 PRO A O 1
ATOM 1689 N N . VAL A 1 215 ? -4.093 -3.337 -8.885 1.00 9.03 215 VAL A N 1
ATOM 1690 C CA . VAL A 1 215 ? -4.338 -2.337 -7.852 1.00 8.47 215 VAL A CA 1
ATOM 1691 C C . VAL A 1 215 ? -5.841 -2.151 -7.645 1.00 10.27 215 VAL A C 1
ATOM 1692 O O . VAL A 1 215 ? -6.660 -2.846 -8.252 1.00 8.32 215 VAL A O 1
ATOM 1696 N N . ILE A 1 216 ? -6.192 -1.247 -6.737 1.00 10.54 216 ILE A N 1
ATOM 1697 C CA . ILE A 1 216 ? -7.582 -0.942 -6.462 1.00 6.96 216 ILE A CA 1
ATOM 1698 C C . ILE A 1 216 ? -7.802 0.549 -6.274 1.00 5.66 216 ILE A C 1
ATOM 1699 O O . ILE A 1 216 ? -6.859 1.340 -6.161 1.00 5.89 216 ILE A O 1
ATOM 1704 N N . PHE A 1 217 ? -9.077 0.914 -6.316 1.00 8.49 217 PHE A N 1
ATOM 1705 C CA . PHE A 1 217 ? -9.564 2.262 -6.038 1.00 9.26 217 PHE A CA 1
ATOM 1706 C C . PHE A 1 217 ? -10.546 1.800 -4.968 1.00 10.05 217 PHE A C 1
ATOM 1707 O O . PHE A 1 217 ? -11.532 1.137 -5.293 1.00 7.52 217 PHE A O 1
ATOM 1715 N N . SER A 1 218 ? -10.194 2.017 -3.697 1.00 8.46 218 SER A N 1
ATOM 1716 C CA . SER A 1 218 ? -11.015 1.548 -2.575 1.00 9.74 218 SER A CA 1
ATOM 1717 C C . SER A 1 218 ? -12.370 2.211 -2.446 1.00 7.26 218 SER A C 1
ATOM 1718 O O . SER A 1 218 ? -13.266 1.661 -1.817 1.00 7.12 218 SER A O 1
ATOM 1721 N N . HIS A 1 219 ? -12.487 3.419 -2.981 1.00 7.60 219 HIS A N 1
ATOM 1722 C CA . HIS A 1 219 ? -13.742 4.164 -2.956 1.00 7.31 219 HIS A CA 1
ATOM 1723 C C . HIS A 1 219 ? -13.748 5.312 -3.992 1.00 8.66 219 HIS A C 1
ATOM 1724 O O . HIS A 1 219 ? -13.587 6.492 -3.663 1.00 9.04 219 HIS A O 1
ATOM 1731 N N . SER A 1 220 ? -13.906 4.926 -5.261 1.00 10.43 220 SER A N 1
ATOM 1732 C CA . SER A 1 220 ? -13.944 5.869 -6.380 1.00 10.31 220 SER A CA 1
ATOM 1733 C C . SER A 1 220 ? -15.004 5.396 -7.378 1.00 11.98 220 SER A C 1
ATOM 1734 O O . SER A 1 220 ? -15.183 4.194 -7.594 1.00 10.46 220 SER A O 1
ATOM 1737 N N . SER A 1 221 ? -15.672 6.338 -8.028 1.00 13.14 221 SER A N 1
ATOM 1738 C CA . SER A 1 221 ? -16.714 5.967 -8.973 1.00 12.33 221 SER A CA 1
ATOM 1739 C C . SER A 1 221 ? -16.367 6.296 -10.438 1.00 12.18 221 SER A C 1
ATOM 1740 O O . SER A 1 221 ? -15.198 6.511 -10.759 1.00 10.23 221 SER A O 1
ATOM 1743 N N . ALA A 1 222 ? -17.365 6.276 -11.326 1.00 11.92 222 ALA A N 1
ATOM 1744 C CA . ALA A 1 222 ? -17.155 6.541 -12.763 1.00 9.97 222 ALA A CA 1
ATOM 1745 C C . ALA A 1 222 ? -17.196 8.011 -13.173 1.00 8.13 222 ALA A C 1
ATOM 1746 O O . ALA A 1 222 ? -18.227 8.668 -13.040 1.00 10.59 222 ALA A O 1
ATOM 1748 N N . TYR A 1 223 ? -16.084 8.509 -13.718 1.00 9.67 223 TYR A N 1
ATOM 1749 C CA . TYR A 1 223 ? -15.994 9.899 -14.157 1.00 7.65 223 TYR A CA 1
ATOM 1750 C C . TYR A 1 223 ? -17.001 10.244 -15.271 1.00 8.52 223 TYR A C 1
ATOM 1751 O O . TYR A 1 223 ? -17.483 11.366 -15.343 1.00 6.31 223 TYR A O 1
ATOM 1760 N N . SER A 1 224 ? -17.334 9.277 -16.118 1.00 12.25 224 SER A N 1
ATOM 1761 C CA . SER A 1 224 ? -18.291 9.517 -17.204 1.00 16.54 224 SER A CA 1
ATOM 1762 C C . SER A 1 224 ? -19.677 9.837 -16.676 1.00 15.38 224 SER A C 1
ATOM 1763 O O . SER A 1 224 ? -20.379 10.681 -17.230 1.00 15.00 224 SER A O 1
ATOM 1766 N N . VAL A 1 225 ? -20.072 9.162 -15.604 1.00 14.16 225 VAL A N 1
ATOM 1767 C CA . VAL A 1 225 ? -21.382 9.393 -15.014 1.00 11.97 225 VAL A CA 1
ATOM 1768 C C . VAL A 1 225 ? -21.416 10.681 -14.200 1.00 12.84 225 VAL A C 1
ATOM 1769 O O . VAL A 1 225 ? -22.376 11.447 -14.290 1.00 15.08 225 VAL A O 1
ATOM 1773 N N . CYS A 1 226 ? -20.364 10.936 -13.424 1.00 12.38 226 CYS A N 1
ATOM 1774 C CA . CYS A 1 226 ? -20.257 12.166 -12.630 1.00 9.21 226 CYS A CA 1
ATOM 1775 C C . CYS A 1 226 ? -18.815 12.662 -12.755 1.00 11.39 226 CYS A C 1
ATOM 1776 O O . CYS A 1 226 ? -17.873 12.002 -12.324 1.00 10.46 226 CYS A O 1
ATOM 1779 N N . ALA A 1 227 ? -18.653 13.801 -13.414 1.00 10.03 227 ALA A N 1
ATOM 1780 C CA . ALA A 1 227 ? -17.345 14.384 -13.649 1.00 12.87 227 ALA A CA 1
ATOM 1781 C C . ALA A 1 227 ? -16.704 15.026 -12.417 1.00 14.58 227 ALA A C 1
ATOM 1782 O O . ALA A 1 227 ? -16.506 16.242 -12.360 1.00 14.22 227 ALA A O 1
ATOM 1784 N N . SER A 1 228 ? -16.438 14.193 -11.413 1.00 15.37 228 SER A N 1
ATOM 1785 C CA . SER A 1 228 ? -15.779 14.613 -10.177 1.00 14.08 228 SER A CA 1
ATOM 1786 C C . SER A 1 228 ? -14.376 14.045 -10.324 1.00 10.27 228 SER A C 1
ATOM 1787 O O . SER A 1 228 ? -14.234 12.899 -10.728 1.00 13.71 228 SER A O 1
ATOM 1790 N N . ARG A 1 229 ? -13.347 14.826 -10.022 1.00 9.42 229 ARG A N 1
ATOM 1791 C CA . ARG A 1 229 ? -11.989 14.323 -10.160 1.00 8.63 229 ARG A CA 1
ATOM 1792 C C . ARG A 1 229 ? -11.612 13.281 -9.127 1.00 10.76 229 ARG A C 1
ATOM 1793 O O . ARG A 1 229 ? -10.469 12.826 -9.078 1.00 13.66 229 ARG A O 1
ATOM 1801 N N . ARG A 1 230 ? -12.593 12.911 -8.304 1.00 9.23 230 ARG A N 1
ATOM 1802 C CA . ARG A 1 230 ? -12.411 11.855 -7.321 1.00 10.15 230 ARG A CA 1
ATOM 1803 C C . ARG A 1 230 ? -12.832 10.558 -8.001 1.00 9.42 230 ARG A C 1
ATOM 1804 O O . ARG A 1 230 ? -12.675 9.471 -7.452 1.00 10.19 230 ARG A O 1
ATOM 1812 N N . ASN A 1 231 ? -13.356 10.681 -9.220 1.00 11.38 231 ASN A N 1
ATOM 1813 C CA . ASN A 1 231 ? -13.782 9.519 -9.989 1.00 8.97 231 ASN A CA 1
ATOM 1814 C C . ASN A 1 231 ? -12.782 9.139 -11.080 1.00 7.56 231 ASN A C 1
ATOM 1815 O O . ASN A 1 231 ? -11.941 9.932 -11.484 1.00 11.93 231 ASN A O 1
ATOM 1820 N N . VAL A 1 232 ? -12.885 7.901 -11.535 1.00 11.20 232 VAL A N 1
ATOM 1821 C CA . VAL A 1 232 ? -12.004 7.334 -12.541 1.00 9.12 232 VAL A CA 1
ATOM 1822 C C . VAL A 1 232 ? -12.486 7.539 -13.984 1.00 13.49 232 VAL A C 1
ATOM 1823 O O . VAL A 1 232 ? -13.603 7.136 -14.337 1.00 14.95 232 VAL A O 1
ATOM 1827 N N . PRO A 1 233 ? -11.651 8.177 -14.832 1.00 12.27 233 PRO A N 1
ATOM 1828 C CA . PRO A 1 233 ? -12.000 8.420 -16.238 1.00 12.95 233 PRO A CA 1
ATOM 1829 C C . PRO A 1 233 ? -11.860 7.138 -17.064 1.00 13.74 233 PRO A C 1
ATOM 1830 O O . PRO A 1 233 ? -11.149 6.208 -16.663 1.00 14.03 233 PRO A O 1
ATOM 1834 N N . ASP A 1 234 ? -12.537 7.089 -18.213 1.00 13.20 234 ASP A N 1
ATOM 1835 C CA . ASP A 1 234 ? -12.520 5.905 -19.076 1.00 10.95 234 ASP A CA 1
ATOM 1836 C C . ASP A 1 234 ? -11.173 5.387 -19.525 1.00 8.35 234 ASP A C 1
ATOM 1837 O O . ASP A 1 234 ? -10.989 4.176 -19.624 1.00 8.60 234 ASP A O 1
ATOM 1842 N N . ASP A 1 235 ? -10.227 6.279 -19.807 1.00 10.14 235 ASP A N 1
ATOM 1843 C CA . ASP A 1 235 ? -8.919 5.806 -20.239 1.00 11.13 235 ASP A CA 1
ATOM 1844 C C . ASP A 1 235 ? -8.194 5.061 -19.118 1.00 12.25 235 ASP A C 1
ATOM 1845 O O . ASP A 1 235 ? -7.446 4.118 -19.384 1.00 12.17 235 ASP A O 1
ATOM 1850 N N . VAL A 1 236 ? -8.455 5.457 -17.869 1.00 10.29 236 VAL A N 1
ATOM 1851 C CA . VAL A 1 236 ? -7.850 4.787 -16.721 1.00 9.31 236 VAL A CA 1
ATOM 1852 C C . VAL A 1 236 ? -8.620 3.472 -16.518 1.00 8.23 236 VAL A C 1
ATOM 1853 O O . VAL A 1 236 ? -8.027 2.444 -16.165 1.00 10.63 236 VAL A O 1
ATOM 1857 N N . LEU A 1 237 ? -9.921 3.478 -16.829 1.00 9.84 237 LEU A N 1
ATOM 1858 C CA . LEU A 1 237 ? -10.725 2.255 -16.719 1.00 10.26 237 LEU A CA 1
ATOM 1859 C C . LEU A 1 237 ? -10.207 1.218 -17.720 1.00 8.54 237 LEU A C 1
ATOM 1860 O O . LEU A 1 237 ? -10.213 0.022 -17.444 1.00 8.86 237 LEU A O 1
ATOM 1865 N N . ARG A 1 238 ? -9.708 1.668 -18.867 1.00 13.22 238 ARG A N 1
ATOM 1866 C CA . ARG A 1 238 ? -9.165 0.719 -19.841 1.00 15.23 238 ARG A CA 1
ATOM 1867 C C . ARG A 1 238 ? -7.852 0.116 -19.329 1.00 11.86 238 ARG A C 1
ATOM 1868 O O . ARG A 1 238 ? -7.517 -1.031 -19.640 1.00 11.05 238 ARG A O 1
ATOM 1876 N N . LEU A 1 239 ? -7.111 0.903 -18.550 1.00 11.33 239 LEU A N 1
ATOM 1877 C CA . LEU A 1 239 ? -5.858 0.443 -17.951 1.00 9.63 239 LEU A CA 1
ATOM 1878 C C . LEU A 1 239 ? -6.212 -0.529 -16.831 1.00 9.61 239 LEU A C 1
ATOM 1879 O O . LEU A 1 239 ? -5.520 -1.528 -16.618 1.00 11.09 239 LEU A O 1
ATOM 1884 N N . VAL A 1 240 ? -7.309 -0.243 -16.133 1.00 9.32 240 VAL A N 1
ATOM 1885 C CA . VAL A 1 240 ? -7.798 -1.121 -15.070 1.00 10.87 240 VAL A CA 1
ATOM 1886 C C . VAL A 1 240 ? -8.155 -2.492 -15.673 1.00 12.39 240 VAL A C 1
ATOM 1887 O O . VAL A 1 240 ? -7.867 -3.543 -15.089 1.00 8.81 240 VAL A O 1
ATOM 1891 N N . LYS A 1 241 ? -8.765 -2.480 -16.859 1.00 12.19 241 LYS A N 1
ATOM 1892 C CA . LYS A 1 241 ? -9.142 -3.729 -17.515 1.00 11.31 241 LYS A CA 1
ATOM 1893 C C . LYS A 1 241 ? -7.890 -4.502 -17.883 1.00 10.82 241 LYS A C 1
ATOM 1894 O O . LYS A 1 241 ? -7.780 -5.702 -17.624 1.00 11.11 241 LYS A O 1
ATOM 1900 N N . GLN A 1 242 ? -6.941 -3.786 -18.474 1.00 12.26 242 GLN A N 1
ATOM 1901 C CA . GLN A 1 242 ? -5.681 -4.356 -18.913 1.00 12.76 242 GLN A CA 1
ATOM 1902 C C . GLN A 1 242 ? -4.912 -5.039 -17.771 1.00 14.74 242 GLN A C 1
ATOM 1903 O O . GLN A 1 242 ? -4.374 -6.139 -17.947 1.00 12.46 242 GLN A O 1
ATOM 1909 N N . THR A 1 243 ? -4.921 -4.417 -16.592 1.00 13.25 243 THR A N 1
ATOM 1910 C CA . THR A 1 243 ? -4.198 -4.950 -15.437 1.00 13.26 243 THR A CA 1
ATOM 1911 C C . THR A 1 243 ? -4.988 -5.876 -14.521 1.00 13.98 243 THR A C 1
ATOM 1912 O O . THR A 1 243 ? -4.435 -6.425 -13.569 1.00 13.56 243 THR A O 1
ATOM 1916 N N . ASP A 1 244 ? -6.270 -6.067 -14.826 1.00 11.92 244 ASP A N 1
ATOM 1917 C CA . ASP A 1 244 ? -7.157 -6.917 -14.038 1.00 10.84 244 ASP A CA 1
ATOM 1918 C C . ASP A 1 244 ? -7.291 -6.319 -12.637 1.00 10.21 244 ASP A C 1
ATOM 1919 O O . ASP A 1 244 ? -7.378 -7.033 -11.632 1.00 10.46 244 ASP A O 1
ATOM 1924 N N . SER A 1 245 ? -7.322 -4.988 -12.607 1.00 10.10 245 SER A N 1
ATOM 1925 C CA . SER A 1 245 ? -7.453 -4.231 -11.371 1.00 11.06 245 SER A CA 1
ATOM 1926 C C . SER A 1 245 ? -8.890 -4.090 -10.883 1.00 10.32 245 SER A C 1
ATOM 1927 O O . SER A 1 245 ? -9.810 -4.682 -11.445 1.00 9.39 245 SER A O 1
ATOM 1930 N N . LEU A 1 246 ? -9.099 -3.262 -9.871 1.00 9.53 246 LEU A N 1
ATOM 1931 C CA . LEU A 1 246 ? -10.425 -3.155 -9.297 1.00 10.08 246 LEU A CA 1
ATOM 1932 C C . LEU A 1 246 ? -10.825 -1.762 -8.854 1.00 9.56 246 LEU A C 1
ATOM 1933 O O . LEU A 1 246 ? -10.053 -1.066 -8.194 1.00 11.72 246 LEU A O 1
ATOM 1938 N N . VAL A 1 247 ? -12.047 -1.371 -9.224 1.00 8.48 247 VAL A N 1
ATOM 1939 C CA . VAL A 1 247 ? -12.608 -0.071 -8.865 1.00 7.82 247 VAL A CA 1
ATOM 1940 C C . VAL A 1 247 ? -13.783 -0.332 -7.943 1.00 9.82 247 VAL A C 1
ATOM 1941 O O . VAL A 1 247 ? -14.792 -0.901 -8.361 1.00 9.90 247 VAL A O 1
ATOM 1945 N N . MET A 1 248 ? -13.633 0.075 -6.684 1.00 7.63 248 MET A N 1
ATOM 1946 C CA . MET A 1 248 ? -14.658 -0.112 -5.667 1.00 7.71 248 MET A CA 1
ATOM 1947 C C . MET A 1 248 ? -15.475 1.162 -5.530 1.00 5.30 248 MET A C 1
ATOM 1948 O O . MET A 1 248 ? -15.009 2.178 -5.030 1.00 6.06 248 MET A O 1
ATOM 1953 N N . VAL A 1 249 ? -16.715 1.076 -5.992 1.00 7.04 249 VAL A N 1
ATOM 1954 C CA . VAL A 1 249 ? -17.647 2.200 -6.042 1.00 8.63 249 VAL A CA 1
ATOM 1955 C C . VAL A 1 249 ? -18.044 2.909 -4.752 1.00 10.51 249 VAL A C 1
ATOM 1956 O O . VAL A 1 249 ? -18.579 2.303 -3.821 1.00 11.73 249 VAL A O 1
ATOM 1960 N N . ASN A 1 250 ? -17.765 4.213 -4.738 1.00 9.95 250 ASN A N 1
ATOM 1961 C CA . ASN A 1 250 ? -18.050 5.135 -3.636 1.00 10.98 250 ASN A CA 1
ATOM 1962 C C . ASN A 1 250 ? -19.524 5.561 -3.727 1.00 12.73 250 ASN A C 1
ATOM 1963 O O . ASN A 1 250 ? -20.009 5.861 -4.818 1.00 11.70 250 ASN A O 1
ATOM 1968 N N . PHE A 1 251 ? -20.237 5.587 -2.597 1.00 12.77 251 PHE A N 1
ATOM 1969 C CA . PHE A 1 251 ? -21.660 5.969 -2.601 1.00 12.65 251 PHE A CA 1
ATOM 1970 C C . PHE A 1 251 ? -21.950 7.453 -2.356 1.00 12.76 251 PHE A C 1
ATOM 1971 O O . PHE A 1 251 ? -23.108 7.850 -2.317 1.00 15.68 251 PHE A O 1
ATOM 1979 N N . TYR A 1 252 ? -20.921 8.270 -2.161 1.00 13.95 252 TYR A N 1
ATOM 1980 C CA . TYR A 1 252 ? -21.117 9.704 -1.919 1.00 13.62 252 TYR A CA 1
ATOM 1981 C C . TYR A 1 252 ? -21.946 10.346 -3.046 1.00 11.68 252 TYR A C 1
ATOM 1982 O O . TYR A 1 252 ? -21.587 10.247 -4.216 1.00 10.94 252 TYR A O 1
ATOM 1991 N N . ASN A 1 253 ? -23.043 11.004 -2.670 1.00 14.20 253 ASN A N 1
ATOM 1992 C CA . ASN A 1 253 ? -23.957 11.679 -3.608 1.00 13.45 253 ASN A CA 1
ATOM 1993 C C . ASN A 1 253 ? -23.264 12.563 -4.637 1.00 14.38 253 ASN A C 1
ATOM 1994 O O . ASN A 1 253 ? -23.480 12.426 -5.843 1.00 12.03 253 ASN A O 1
ATOM 1999 N N . ASN A 1 254 ? -22.394 13.442 -4.156 1.00 13.93 254 ASN A N 1
ATOM 2000 C CA . ASN A 1 254 ? -21.678 14.358 -5.029 1.00 13.93 254 ASN A CA 1
ATOM 2001 C C . ASN A 1 254 ? -20.697 13.714 -6.002 1.00 11.71 254 ASN A C 1
ATOM 2002 O O . ASN A 1 254 ? -20.193 14.378 -6.900 1.00 14.60 254 ASN A O 1
ATOM 2007 N N . TYR A 1 255 ? -20.404 12.435 -5.809 1.00 13.23 255 TYR A N 1
ATOM 2008 C CA . TYR A 1 255 ? -19.516 11.715 -6.723 1.00 13.85 255 TYR A CA 1
ATOM 2009 C C . TYR A 1 255 ? -20.372 10.795 -7.607 1.00 12.47 255 TYR A C 1
ATOM 2010 O O . TYR A 1 255 ? -19.910 10.272 -8.623 1.00 10.01 255 TYR A O 1
ATOM 2019 N N . ILE A 1 256 ? -21.625 10.617 -7.201 1.00 14.13 256 ILE A N 1
ATOM 2020 C CA . ILE A 1 256 ? -22.584 9.764 -7.903 1.00 14.37 256 ILE A CA 1
ATOM 2021 C C . ILE A 1 256 ? -23.443 10.577 -8.877 1.00 16.29 256 ILE A C 1
ATOM 2022 O O . ILE A 1 256 ? -23.366 10.396 -10.101 1.00 13.98 256 ILE A O 1
ATOM 2027 N N . SER A 1 257 ? -24.220 11.503 -8.328 1.00 16.60 257 SER A N 1
ATOM 2028 C CA . SER A 1 257 ? -25.095 12.365 -9.118 1.00 15.70 257 SER A CA 1
ATOM 2029 C C . SER A 1 257 ? -24.437 13.701 -9.453 1.00 16.23 257 SER A C 1
ATOM 2030 O O . SER A 1 257 ? -24.972 14.480 -10.246 1.00 17.44 257 SER A O 1
ATOM 2033 N N . CYS A 1 258 ? -23.274 13.948 -8.853 1.00 17.55 258 CYS A N 1
ATOM 2034 C CA . CYS A 1 258 ? -22.530 15.199 -9.007 1.00 17.40 258 CYS A CA 1
ATOM 2035 C C . CYS A 1 258 ? -23.287 16.356 -8.359 1.00 16.47 258 CYS A C 1
ATOM 2036 O O . CYS A 1 258 ? -23.078 17.521 -8.696 1.00 18.14 258 CYS A O 1
ATOM 2039 N N . THR A 1 259 ? -24.155 16.013 -7.409 1.00 15.28 259 THR A N 1
ATOM 2040 C CA . THR A 1 259 ? -24.946 16.986 -6.671 1.00 17.13 259 THR A CA 1
ATOM 2041 C C . THR A 1 259 ? -25.298 16.393 -5.304 1.00 16.97 259 THR A C 1
ATOM 2042 O O . THR A 1 259 ? -25.104 15.199 -5.079 1.00 19.96 259 THR A O 1
ATOM 2046 N N . ASN A 1 260 ? -25.793 17.226 -4.391 1.00 18.28 260 ASN A N 1
ATOM 2047 C CA . ASN A 1 260 ? -26.154 16.792 -3.032 1.00 18.28 260 ASN A CA 1
ATOM 2048 C C . ASN A 1 260 ? -27.166 15.652 -2.960 1.00 19.16 260 ASN A C 1
ATOM 2049 O O . ASN A 1 260 ? -27.100 14.798 -2.071 1.00 19.82 260 ASN A O 1
ATOM 2054 N N . LYS A 1 261 ? -28.125 15.670 -3.877 1.00 19.97 261 LYS A N 1
ATOM 2055 C CA . LYS A 1 261 ? -29.172 14.665 -3.922 1.00 18.66 261 LYS A CA 1
ATOM 2056 C C . LYS A 1 261 ? -28.829 13.528 -4.874 1.00 15.20 261 LYS A C 1
ATOM 2057 O O . LYS A 1 261 ? -28.418 13.761 -6.010 1.00 16.54 261 LYS A O 1
ATOM 2063 N N . ALA A 1 262 ? -28.950 12.297 -4.387 1.00 13.52 262 ALA A N 1
ATOM 2064 C CA . ALA A 1 262 ? -28.681 11.117 -5.210 1.00 15.11 262 ALA A CA 1
ATOM 2065 C C . ALA A 1 262 ? -29.477 9.912 -4.734 1.00 14.61 262 ALA A C 1
ATOM 2066 O O . ALA A 1 262 ? -30.011 9.908 -3.625 1.00 14.85 262 ALA A O 1
ATOM 2068 N N . ASN A 1 263 ? -29.574 8.893 -5.581 1.00 16.97 263 ASN A N 1
ATOM 2069 C CA . ASN A 1 263 ? -30.305 7.698 -5.201 1.00 17.92 263 ASN A CA 1
ATOM 2070 C C . ASN A 1 263 ? -29.607 6.419 -5.625 1.00 15.58 263 ASN A C 1
ATOM 2071 O O . ASN A 1 263 ? -28.672 6.444 -6.418 1.00 16.51 263 ASN A O 1
ATOM 2076 N N . LEU A 1 264 ? -30.093 5.303 -5.099 1.00 15.68 264 LEU A N 1
ATOM 2077 C CA . LEU A 1 264 ? -29.533 3.986 -5.366 1.00 15.50 264 LEU A CA 1
ATOM 2078 C C . LEU A 1 264 ? -29.413 3.649 -6.855 1.00 16.97 264 LEU A C 1
ATOM 2079 O O . LEU A 1 264 ? -28.431 3.036 -7.282 1.00 16.09 264 LEU A O 1
ATOM 2084 N N . SER A 1 265 ? -30.406 4.056 -7.638 1.00 16.44 265 SER A N 1
ATOM 2085 C CA . SER A 1 265 ? -30.412 3.780 -9.071 1.00 16.04 265 SER A CA 1
ATOM 2086 C C . SER A 1 265 ? -29.202 4.402 -9.761 1.00 11.51 265 SER A C 1
ATOM 2087 O O . SER A 1 265 ? -28.610 3.796 -10.651 1.00 11.65 265 SER A O 1
ATOM 2090 N N . GLN A 1 266 ? -28.811 5.589 -9.307 1.00 12.52 266 GLN A N 1
ATOM 2091 C CA . GLN A 1 266 ? -27.667 6.290 -9.878 1.00 14.42 266 GLN A CA 1
ATOM 2092 C C . GLN A 1 266 ? -26.337 5.601 -9.574 1.00 14.39 266 GLN A C 1
ATOM 2093 O O . GLN A 1 266 ? -25.426 5.614 -10.403 1.00 12.67 266 GLN A O 1
ATOM 2099 N N . VAL A 1 267 ? -26.236 4.997 -8.385 1.00 15.43 267 VAL A N 1
ATOM 2100 C CA . VAL A 1 267 ? -25.040 4.252 -7.988 1.00 11.15 267 VAL A CA 1
ATOM 2101 C C . VAL A 1 267 ? -24.966 3.048 -8.929 1.00 10.50 267 VAL A C 1
ATOM 2102 O O . VAL A 1 267 ? -23.909 2.732 -9.461 1.00 10.41 267 VAL A O 1
ATOM 2106 N N . ALA A 1 268 ? -26.108 2.408 -9.168 1.00 9.26 268 ALA A N 1
ATOM 2107 C CA . ALA A 1 268 ? -26.159 1.272 -10.079 1.00 10.35 268 ALA A CA 1
ATOM 2108 C C . ALA A 1 268 ? -25.725 1.712 -11.495 1.00 10.86 268 ALA A C 1
ATOM 2109 O O . ALA A 1 268 ? -25.166 0.918 -12.260 1.00 12.47 268 ALA A O 1
ATOM 2111 N N . ASP A 1 269 ? -25.951 2.983 -11.831 1.00 12.05 269 ASP A N 1
ATOM 2112 C CA . ASP A 1 269 ? -25.547 3.509 -13.134 1.00 10.68 269 ASP A CA 1
ATOM 2113 C C . ASP A 1 269 ? -24.022 3.522 -13.205 1.00 12.55 269 ASP A C 1
ATOM 2114 O O . ASP A 1 269 ? -23.431 3.270 -14.259 1.00 10.01 269 ASP A O 1
ATOM 2119 N N . HIS A 1 270 ? -23.387 3.850 -12.082 1.00 12.29 270 HIS A N 1
ATOM 2120 C CA . HIS A 1 270 ? -21.927 3.861 -12.012 1.00 11.51 270 HIS A CA 1
ATOM 2121 C C . HIS A 1 270 ? -21.368 2.444 -12.136 1.00 10.76 270 HIS A C 1
ATOM 2122 O O . HIS A 1 270 ? -20.414 2.211 -12.877 1.00 13.13 270 HIS A O 1
ATOM 2129 N N . LEU A 1 271 ? -21.965 1.501 -11.412 1.00 9.12 271 LEU A N 1
ATOM 2130 C CA . LEU A 1 271 ? -21.530 0.112 -11.456 1.00 9.47 271 LEU A CA 1
ATOM 2131 C C . LEU A 1 271 ? -21.633 -0.408 -12.886 1.00 11.89 271 LEU A C 1
ATOM 2132 O O . LEU A 1 271 ? -20.719 -1.068 -13.384 1.00 9.48 271 LEU A O 1
ATOM 2137 N N . ASP A 1 272 ? -22.743 -0.076 -13.546 1.00 14.50 272 ASP A N 1
ATOM 2138 C CA . ASP A 1 272 ? -22.985 -0.471 -14.931 1.00 15.64 272 ASP A CA 1
ATOM 2139 C C . ASP A 1 272 ? -21.874 0.022 -15.844 1.00 14.67 272 ASP A C 1
ATOM 2140 O O . ASP A 1 272 ? -21.325 -0.747 -16.631 1.00 18.33 272 ASP A O 1
ATOM 2145 N N . HIS A 1 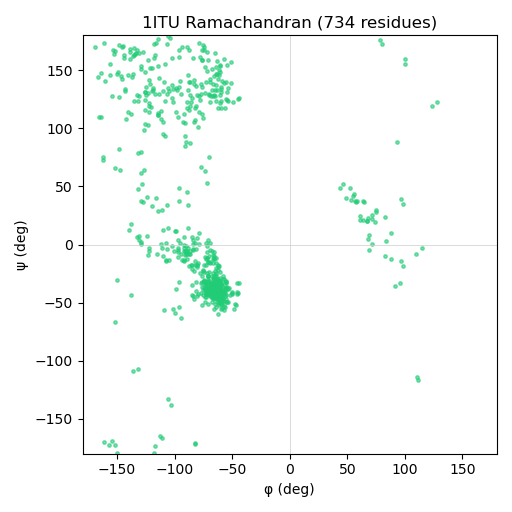273 ? -21.536 1.302 -15.718 1.00 16.17 273 HIS A N 1
ATOM 2146 C CA . HIS A 1 273 ? -20.497 1.901 -16.548 1.00 16.18 273 HIS A CA 1
ATOM 2147 C C . HIS A 1 273 ? -19.137 1.247 -16.355 1.00 16.27 273 HIS A C 1
ATOM 2148 O O . HIS A 1 273 ? -18.469 0.902 -17.329 1.00 14.04 273 HIS A O 1
ATOM 2155 N N . ILE A 1 274 ? -18.732 1.079 -15.098 1.00 16.38 274 ILE A N 1
ATOM 2156 C CA . ILE A 1 274 ? -17.447 0.457 -14.791 1.00 14.41 274 ILE A CA 1
ATOM 2157 C C . ILE A 1 274 ? -17.430 -0.944 -15.371 1.00 11.49 274 ILE A C 1
ATOM 2158 O O . ILE A 1 274 ? -16.440 -1.349 -15.967 1.00 14.25 274 ILE A O 1
ATOM 2163 N N . LYS A 1 275 ? -18.541 -1.663 -15.232 1.00 12.44 275 LYS A N 1
ATOM 2164 C CA . LYS A 1 275 ? -18.639 -3.011 -15.778 1.00 14.32 275 LYS A CA 1
ATOM 2165 C C . LYS A 1 275 ? -18.454 -2.943 -17.298 1.00 15.21 275 LYS A C 1
ATOM 2166 O O . LYS A 1 275 ? -17.703 -3.729 -17.876 1.00 14.57 275 LYS A O 1
ATOM 2172 N N . GLU A 1 276 ? -19.062 -1.946 -17.932 1.00 18.36 276 GLU A N 1
ATOM 2173 C CA . GLU A 1 276 ? -18.932 -1.814 -19.379 1.00 22.34 276 GLU A CA 1
ATOM 2174 C C . GLU A 1 276 ? -17.500 -1.537 -19.839 1.00 20.31 276 GLU A C 1
ATOM 2175 O O . GLU A 1 276 ? -16.969 -2.255 -20.683 1.00 17.95 276 GLU A O 1
ATOM 2181 N N . VAL A 1 277 ? -16.884 -0.500 -19.275 1.00 17.06 277 VAL A N 1
ATOM 2182 C CA . VAL A 1 277 ? -15.534 -0.093 -19.660 1.00 14.31 277 VAL A CA 1
ATOM 2183 C C . VAL A 1 277 ? -14.374 -0.879 -19.061 1.00 14.61 277 VAL A C 1
ATOM 2184 O O . VAL A 1 277 ? -13.427 -1.222 -19.766 1.00 12.17 277 VAL A O 1
ATOM 2188 N N . ALA A 1 278 ? -14.434 -1.161 -17.765 1.00 12.91 278 ALA A N 1
ATOM 2189 C CA . ALA A 1 278 ? -13.346 -1.892 -17.116 1.00 14.50 278 ALA A CA 1
ATOM 2190 C C . ALA A 1 278 ? -13.540 -3.399 -17.091 1.00 14.76 278 ALA A C 1
ATOM 2191 O O . ALA A 1 278 ? -12.588 -4.143 -16.835 1.00 18.34 278 ALA A O 1
ATOM 2193 N N . GLY A 1 279 ? -14.762 -3.852 -17.372 1.00 12.25 279 GLY A N 1
ATOM 2194 C CA . GLY A 1 279 ? -15.051 -5.277 -17.343 1.00 11.36 279 GLY A CA 1
ATOM 2195 C C . GLY A 1 279 ? -15.751 -5.645 -16.042 1.00 12.62 279 GLY A C 1
ATOM 2196 O O . GLY A 1 279 ? -15.676 -4.900 -15.056 1.00 13.20 279 GLY A O 1
ATOM 2197 N N . ALA A 1 280 ? -16.435 -6.786 -16.034 1.00 10.21 280 ALA A N 1
ATOM 2198 C CA . ALA A 1 280 ? -17.165 -7.241 -14.849 1.00 12.89 280 ALA A CA 1
ATOM 2199 C C . ALA A 1 280 ? -16.256 -7.631 -13.665 1.00 13.33 280 ALA A C 1
ATOM 2200 O O . ALA A 1 280 ? -16.673 -7.555 -12.503 1.00 11.17 280 ALA A O 1
ATOM 2202 N N . ARG A 1 281 ? -15.026 -8.054 -13.952 1.00 14.10 281 ARG A N 1
ATOM 2203 C CA . ARG A 1 281 ? -14.122 -8.424 -12.872 1.00 15.08 281 ARG A CA 1
ATOM 2204 C C . ARG A 1 281 ? -13.356 -7.252 -12.247 1.00 13.32 281 ARG A C 1
ATOM 2205 O O . ARG A 1 281 ? -12.566 -7.438 -11.328 1.00 15.60 281 ARG A O 1
ATOM 2213 N N . ALA A 1 282 ? -13.705 -6.039 -12.666 1.00 9.72 282 ALA A N 1
ATOM 2214 C CA . ALA A 1 282 ? -13.092 -4.814 -12.172 1.00 9.66 282 ALA A CA 1
ATOM 2215 C C . ALA A 1 282 ? -14.047 -3.987 -11.300 1.00 10.23 282 ALA A C 1
ATOM 2216 O O . ALA A 1 282 ? -13.757 -2.843 -10.971 1.00 9.20 282 ALA A O 1
ATOM 2218 N N . VAL A 1 283 ? -15.173 -4.573 -10.903 1.00 9.67 283 VAL A N 1
ATOM 2219 C CA . VAL A 1 283 ? -16.150 -3.857 -10.102 1.00 11.69 283 VAL A CA 1
ATOM 2220 C C . VAL A 1 283 ? -16.309 -4.403 -8.683 1.00 10.00 283 VAL A C 1
ATOM 2221 O O . VAL A 1 283 ? -16.238 -5.609 -8.450 1.00 10.80 283 VAL A O 1
ATOM 2225 N N . GLY A 1 284 ? -16.515 -3.481 -7.747 1.00 11.76 284 GLY A N 1
ATOM 2226 C CA . GLY A 1 284 ? -16.706 -3.827 -6.351 1.00 10.27 284 GLY A CA 1
ATOM 2227 C C . GLY A 1 284 ? -17.361 -2.660 -5.644 1.00 8.57 284 GLY A C 1
ATOM 2228 O O . GLY A 1 284 ? -17.786 -1.685 -6.284 1.00 8.72 284 GLY A O 1
ATOM 2229 N N . PHE A 1 285 ? -17.421 -2.738 -4.318 1.00 5.76 285 PHE A N 1
ATOM 2230 C CA . PHE A 1 285 ? -18.038 -1.689 -3.508 1.00 6.13 285 PHE A CA 1
ATOM 2231 C C . PHE A 1 285 ? -17.066 -1.087 -2.497 1.00 7.44 285 PHE A C 1
ATOM 2232 O O . PHE A 1 285 ? -16.307 -1.803 -1.849 1.00 8.04 285 PHE A O 1
ATOM 2240 N N . GLY A 1 286 ? -17.127 0.232 -2.375 1.00 6.27 286 GLY A N 1
ATOM 2241 C CA . GLY A 1 286 ? -16.302 0.990 -1.453 1.00 8.09 286 GLY A CA 1
ATOM 2242 C C . GLY A 1 286 ? -17.153 2.210 -1.146 1.00 6.39 286 GLY A C 1
ATOM 2243 O O . GLY A 1 286 ? -16.797 3.335 -1.490 1.00 8.53 286 GLY A O 1
ATOM 2244 N N . GLY A 1 287 ? -18.286 1.956 -0.489 1.00 7.45 287 GLY A N 1
ATOM 2245 C CA . GLY A 1 287 ? -19.268 2.972 -0.144 1.00 5.81 287 GLY A CA 1
ATOM 2246 C C . GLY A 1 287 ? -18.864 4.302 0.449 1.00 9.02 287 GLY A C 1
ATOM 2247 O O . GLY A 1 287 ? -19.522 5.311 0.202 1.00 8.33 287 GLY A O 1
ATOM 2248 N N . ASP A 1 288 ? -17.796 4.305 1.242 1.00 10.63 288 ASP A N 1
ATOM 2249 C CA . ASP A 1 288 ? -17.328 5.511 1.915 1.00 9.90 288 ASP A CA 1
ATOM 2250 C C . ASP A 1 288 ? -18.290 5.909 3.050 1.00 8.13 288 ASP A C 1
ATOM 2251 O O . ASP A 1 288 ? -18.366 7.081 3.434 1.00 9.28 288 ASP A O 1
ATOM 2256 N N . PHE A 1 289 ? -19.015 4.928 3.587 1.00 8.21 289 PHE A N 1
ATOM 2257 C CA . PHE A 1 289 ? -19.936 5.172 4.698 1.00 10.39 289 PHE A CA 1
ATOM 2258 C C . PHE A 1 289 ? -19.127 5.660 5.895 1.00 12.37 289 PHE A C 1
ATOM 2259 O O . PHE A 1 289 ? -17.999 5.206 6.117 1.00 11.20 289 PHE A O 1
ATOM 2267 N N . ASP A 1 290 ? -19.707 6.601 6.632 1.00 13.10 290 ASP A N 1
ATOM 2268 C CA . ASP A 1 290 ? -19.088 7.225 7.801 1.00 12.75 290 ASP A CA 1
ATOM 2269 C C . ASP A 1 290 ? -17.892 8.123 7.464 1.00 15.10 290 ASP A C 1
ATOM 2270 O O . ASP A 1 290 ? -17.197 8.645 8.348 1.00 14.28 290 ASP A O 1
ATOM 2275 N N . GLY A 1 291 ? -17.703 8.341 6.166 1.00 12.29 291 GLY A N 1
ATOM 2276 C CA . GLY A 1 291 ? -16.646 9.206 5.698 1.00 10.27 291 GLY A CA 1
ATOM 2277 C C . GLY A 1 291 ? -17.249 10.324 4.871 1.00 10.63 291 GLY A C 1
ATOM 2278 O O . GLY A 1 291 ? -16.545 11.237 4.458 1.00 13.40 291 GLY A O 1
ATOM 2279 N N . VAL A 1 292 ? -18.557 10.257 4.627 1.00 12.34 292 VAL A N 1
ATOM 2280 C CA . VAL A 1 292 ? -19.246 11.272 3.823 1.00 11.83 292 VAL A CA 1
ATOM 2281 C C . VAL A 1 292 ? -20.485 11.823 4.516 1.00 14.00 292 VAL A C 1
ATOM 2282 O O . VAL A 1 292 ? -21.096 11.146 5.348 1.00 17.10 292 VAL A O 1
ATOM 2286 N N . PRO A 1 293 ? -20.871 13.067 4.183 1.00 13.63 293 PRO A N 1
ATOM 2287 C CA . PRO A 1 293 ? -22.048 13.713 4.770 1.00 12.38 293 PRO A CA 1
ATOM 2288 C C . PRO A 1 293 ? -23.374 13.371 4.072 1.00 17.41 293 PRO A C 1
ATOM 2289 O O . PRO A 1 293 ? -24.449 13.575 4.640 1.00 18.62 293 PRO A O 1
ATOM 2293 N N . ARG A 1 294 ? -23.292 12.860 2.845 1.00 17.51 294 ARG A N 1
ATOM 2294 C CA . ARG A 1 294 ? -24.482 12.535 2.057 1.00 16.92 294 ARG A CA 1
ATOM 2295 C C . ARG A 1 294 ? -24.405 11.189 1.373 1.00 15.53 294 ARG A C 1
ATOM 2296 O O . ARG A 1 294 ? -23.456 10.918 0.642 1.00 14.02 294 ARG A O 1
ATOM 2304 N N . VAL A 1 295 ? -25.389 10.334 1.654 1.00 17.63 295 VAL A N 1
ATOM 2305 C CA . VAL A 1 295 ? -25.488 9.014 1.031 1.00 16.88 295 VAL A CA 1
ATOM 2306 C C . VAL A 1 295 ? -26.821 8.963 0.277 1.00 18.91 295 VAL A C 1
ATOM 2307 O O . VAL A 1 295 ? -27.780 9.646 0.650 1.00 18.18 295 VAL A O 1
ATOM 2311 N N . PRO A 1 296 ? -26.897 8.159 -0.797 1.00 19.44 296 PRO A N 1
ATOM 2312 C CA . PRO A 1 296 ? -28.115 8.042 -1.607 1.00 20.21 296 PRO A CA 1
ATOM 2313 C C . PRO A 1 296 ? -29.376 7.537 -0.924 1.00 19.73 296 PRO A C 1
ATOM 2314 O O . PRO A 1 296 ? -29.327 6.806 0.072 1.00 19.98 296 PRO A O 1
ATOM 2318 N N . GLU A 1 297 ? -30.509 7.961 -1.483 1.00 18.83 297 GLU A N 1
ATOM 2319 C CA . GLU A 1 297 ? -31.823 7.536 -1.022 1.00 18.67 297 GLU A CA 1
ATOM 2320 C C . GLU A 1 297 ? -31.806 6.062 -1.367 1.00 15.76 297 GLU A C 1
ATOM 2321 O O . GLU A 1 297 ? -31.425 5.691 -2.478 1.00 15.65 297 GLU A O 1
ATOM 2327 N N . GLY A 1 298 ? -32.135 5.224 -0.392 1.00 12.89 298 GLY A N 1
ATOM 2328 C CA . GLY A 1 298 ? -32.120 3.799 -0.623 1.00 11.43 298 GLY A CA 1
ATOM 2329 C C . GLY A 1 298 ? -30.819 3.174 -0.152 1.00 12.21 298 GLY A C 1
ATOM 2330 O O . GLY A 1 298 ? -30.717 1.949 -0.067 1.00 13.52 298 GLY A O 1
ATOM 2331 N N . LEU A 1 299 ? -29.817 4.011 0.111 1.00 11.82 299 LEU A N 1
ATOM 2332 C CA . LEU A 1 299 ? -28.510 3.549 0.591 1.00 12.55 299 LEU A CA 1
ATOM 2333 C C . LEU A 1 299 ? -28.105 4.394 1.798 1.00 13.14 299 LEU A C 1
ATOM 2334 O O . LEU A 1 299 ? -26.976 4.871 1.888 1.00 15.59 299 LEU A O 1
ATOM 2339 N N . GLU A 1 300 ? -29.048 4.547 2.726 1.00 12.23 300 GLU A N 1
ATOM 2340 C CA . GLU A 1 300 ? -28.876 5.344 3.932 1.00 14.78 300 GLU A CA 1
ATOM 2341 C C . GLU A 1 300 ? -27.764 4.881 4.855 1.00 13.89 300 GLU A C 1
ATOM 2342 O O . GLU A 1 300 ? -27.123 5.700 5.507 1.00 18.00 300 GLU A O 1
ATOM 2348 N N . ASP A 1 301 ? -27.573 3.574 4.952 1.00 13.49 301 ASP A N 1
ATOM 2349 C CA . ASP A 1 301 ? -26.528 3.031 5.808 1.00 14.33 301 ASP A CA 1
ATOM 2350 C C . ASP A 1 301 ? -26.026 1.690 5.299 1.00 15.54 301 ASP A C 1
ATOM 2351 O O . ASP A 1 301 ? -26.438 1.227 4.223 1.00 18.11 301 ASP A O 1
ATOM 2356 N N . VAL A 1 302 ? -25.178 1.050 6.103 1.00 12.26 302 VAL A N 1
ATOM 2357 C CA . VAL A 1 302 ? -24.579 -0.229 5.748 1.00 8.61 302 VAL A CA 1
ATOM 2358 C C . VAL A 1 302 ? -25.519 -1.425 5.659 1.00 8.22 302 VAL A C 1
ATOM 2359 O O . VAL A 1 302 ? -25.103 -2.503 5.232 1.00 8.25 302 VAL A O 1
ATOM 2363 N N . SER A 1 303 ? -26.785 -1.245 6.022 1.00 8.11 303 SER A N 1
ATOM 2364 C CA . SER A 1 303 ? -27.731 -2.354 5.944 1.00 10.73 303 SER A CA 1
ATOM 2365 C C . SER A 1 303 ? -28.414 -2.426 4.573 1.00 13.51 303 SER A C 1
ATOM 2366 O O . SER A 1 303 ? -29.117 -3.391 4.276 1.00 12.99 303 SER A O 1
ATOM 2369 N N . LYS A 1 304 ? -28.142 -1.436 3.729 1.00 13.12 304 LYS A N 1
ATOM 2370 C CA . LYS A 1 304 ? -28.775 -1.337 2.423 1.00 16.03 304 LYS A CA 1
ATOM 2371 C C . LYS A 1 304 ? -28.188 -2.056 1.204 1.00 16.67 304 LYS A C 1
ATOM 2372 O O . LYS A 1 304 ? -28.823 -2.056 0.142 1.00 14.86 304 LYS A O 1
ATOM 2378 N N . TYR A 1 305 ? -27.016 -2.683 1.344 1.00 14.52 305 TYR A N 1
ATOM 2379 C CA . TYR A 1 305 ? -26.381 -3.375 0.214 1.00 14.25 305 TYR A CA 1
ATOM 2380 C C . TYR A 1 305 ? -27.288 -4.345 -0.563 1.00 14.19 305 TYR A C 1
ATOM 2381 O O . TYR A 1 305 ? -27.227 -4.379 -1.787 1.00 12.74 305 TYR A O 1
ATOM 2390 N N . PRO A 1 306 ? -28.121 -5.156 0.135 1.00 16.66 306 PRO A N 1
ATOM 2391 C CA . PRO A 1 306 ? -29.010 -6.108 -0.555 1.00 15.88 306 PRO A CA 1
ATOM 2392 C C . PRO A 1 306 ? -29.928 -5.478 -1.600 1.00 17.18 306 PRO A C 1
ATOM 2393 O O . PRO A 1 306 ? -30.225 -6.099 -2.618 1.00 16.02 306 PRO A O 1
ATOM 2397 N N . ASP A 1 307 ? -30.344 -4.239 -1.353 1.00 16.53 307 ASP A N 1
ATOM 2398 C CA . ASP A 1 307 ? -31.209 -3.529 -2.275 1.00 15.17 307 ASP A CA 1
ATOM 2399 C C . ASP A 1 307 ? -30.445 -3.113 -3.516 1.00 15.44 307 ASP A C 1
ATOM 2400 O O . ASP A 1 307 ? -30.996 -3.087 -4.607 1.00 14.31 307 ASP A O 1
ATOM 2405 N N . LEU A 1 308 ? -29.167 -2.802 -3.347 1.00 14.65 308 LEU A N 1
ATOM 2406 C CA . LEU A 1 308 ? -28.339 -2.425 -4.474 1.00 11.85 308 LEU A CA 1
ATOM 2407 C C . LEU A 1 308 ? -28.067 -3.667 -5.311 1.00 11.18 308 LEU A C 1
ATOM 2408 O O . LEU A 1 308 ? -28.042 -3.594 -6.538 1.00 13.31 308 LEU A O 1
ATOM 2413 N N . ILE A 1 309 ? -27.873 -4.805 -4.648 1.00 11.04 309 ILE A N 1
ATOM 2414 C CA . ILE A 1 309 ? -27.615 -6.063 -5.348 1.00 12.46 309 ILE A CA 1
ATOM 2415 C C . ILE A 1 309 ? -28.868 -6.499 -6.118 1.00 12.74 309 ILE A C 1
ATOM 2416 O O . ILE A 1 309 ? -28.775 -7.065 -7.205 1.00 9.85 309 ILE A O 1
ATOM 2421 N N . ALA A 1 310 ? -30.029 -6.267 -5.511 1.00 14.81 310 ALA A N 1
ATOM 2422 C CA . ALA A 1 310 ? -31.313 -6.594 -6.120 1.00 14.62 310 ALA A CA 1
ATOM 2423 C C . ALA A 1 310 ? -31.459 -5.811 -7.417 1.00 13.92 310 ALA A C 1
ATOM 2424 O O . ALA A 1 310 ? -31.899 -6.366 -8.426 1.00 15.14 310 ALA A O 1
ATOM 2426 N N . GLU A 1 311 ? -31.074 -4.531 -7.389 1.00 14.10 311 GLU A N 1
ATOM 2427 C CA . GLU A 1 311 ? -31.150 -3.658 -8.566 1.00 15.54 311 GLU A CA 1
ATOM 2428 C C . GLU A 1 311 ? -30.246 -4.138 -9.701 1.00 17.44 311 GLU A C 1
ATOM 2429 O O . GLU A 1 311 ? -30.647 -4.113 -10.872 1.00 18.37 311 GLU A O 1
ATOM 2435 N N . LEU A 1 312 ? -29.038 -4.581 -9.359 1.00 15.24 312 LEU A N 1
ATOM 2436 C CA . LEU A 1 312 ? -28.105 -5.088 -10.357 1.00 13.53 312 LEU A CA 1
ATOM 2437 C C . LEU A 1 312 ? -28.666 -6.363 -10.985 1.00 14.83 312 LEU A C 1
ATOM 2438 O O . LEU A 1 312 ? -28.550 -6.568 -12.195 1.00 14.90 312 LEU A O 1
ATOM 2443 N N . LEU A 1 313 ? -29.266 -7.227 -10.168 1.00 14.55 313 LEU A N 1
ATOM 2444 C CA . LEU A 1 313 ? -29.866 -8.457 -10.679 1.00 15.24 313 LEU A CA 1
ATOM 2445 C C . LEU A 1 313 ? -31.016 -8.094 -11.631 1.00 16.48 313 LEU A C 1
ATOM 2446 O O . LEU A 1 313 ? -31.136 -8.668 -12.712 1.00 15.51 313 LEU A O 1
ATOM 2451 N N . ARG A 1 314 ? -31.820 -7.107 -11.226 1.00 17.22 314 ARG A N 1
ATOM 2452 C CA . ARG A 1 314 ? -32.959 -6.599 -12.001 1.00 18.70 314 ARG A CA 1
ATOM 2453 C C . ARG A 1 314 ? -32.445 -6.123 -13.366 1.00 20.25 314 ARG A C 1
ATOM 2454 O O . ARG A 1 314 ? -33.085 -6.352 -14.395 1.00 18.21 314 ARG A O 1
ATOM 2462 N N . ARG A 1 315 ? -31.276 -5.479 -13.357 1.00 17.86 315 ARG A N 1
ATOM 2463 C CA . ARG A 1 315 ? -30.637 -4.961 -14.568 1.00 16.44 315 ARG A CA 1
ATOM 2464 C C . ARG A 1 315 ? -29.928 -6.053 -15.370 1.00 13.92 315 ARG A C 1
ATOM 2465 O O . ARG A 1 315 ? -29.175 -5.770 -16.306 1.00 16.21 315 ARG A O 1
ATOM 2473 N N . ASN A 1 316 ? -30.169 -7.300 -14.983 1.00 12.76 316 ASN A N 1
ATOM 2474 C CA . ASN A 1 316 ? -29.602 -8.461 -15.655 1.00 12.75 316 ASN A CA 1
ATOM 2475 C C . ASN A 1 316 ? -28.106 -8.783 -15.417 1.00 15.53 316 ASN A C 1
ATOM 2476 O O . ASN A 1 316 ? -27.428 -9.362 -16.285 1.00 13.50 316 ASN A O 1
ATOM 2481 N N . TRP A 1 317 ? -27.584 -8.402 -14.251 1.00 12.10 317 TRP A N 1
ATOM 2482 C CA . TRP A 1 317 ? -26.214 -8.771 -13.908 1.00 11.62 317 TRP A CA 1
ATOM 2483 C C . TRP A 1 317 ? -26.387 -10.235 -13.545 1.00 11.41 317 TRP A C 1
ATOM 2484 O O . TRP A 1 317 ? -27.360 -10.590 -12.871 1.00 14.34 317 TRP A O 1
ATOM 2495 N N . THR A 1 318 ? -25.498 -11.100 -14.013 1.00 11.92 318 THR A N 1
ATOM 2496 C CA . THR A 1 318 ? -25.619 -12.517 -13.683 1.00 14.58 318 THR A CA 1
ATOM 2497 C C . THR A 1 318 ? -25.187 -12.756 -12.238 1.00 14.57 318 THR A C 1
ATOM 2498 O O . THR A 1 318 ? -24.661 -11.855 -11.588 1.00 12.47 318 THR A O 1
ATOM 2502 N N . GLU A 1 319 ? -25.436 -13.961 -11.737 1.00 15.27 319 GLU A N 1
ATOM 2503 C CA . GLU A 1 319 ? -25.051 -14.308 -10.374 1.00 17.43 319 GLU A CA 1
ATOM 2504 C C . GLU A 1 319 ? -23.523 -14.251 -10.224 1.00 16.54 319 GLU A C 1
ATOM 2505 O O . GLU A 1 319 ? -23.019 -13.747 -9.224 1.00 18.26 319 GLU A O 1
ATOM 2511 N N . ALA A 1 320 ? -22.800 -14.737 -11.233 1.00 13.18 320 ALA A N 1
ATOM 2512 C CA . ALA A 1 320 ? -21.342 -14.712 -11.230 1.00 12.98 320 ALA A CA 1
ATOM 2513 C C . ALA A 1 320 ? -20.835 -13.273 -11.194 1.00 14.16 320 ALA A C 1
ATOM 2514 O O . ALA A 1 320 ? -19.871 -12.964 -10.494 1.00 14.87 320 ALA A O 1
ATOM 2516 N N . GLU A 1 321 ? -21.514 -12.384 -11.916 1.00 12.47 321 GLU A N 1
ATOM 2517 C CA . GLU A 1 321 ? -21.135 -10.977 -11.951 1.00 12.30 321 GLU A CA 1
ATOM 2518 C C . GLU A 1 321 ? -21.342 -10.264 -10.620 1.00 12.19 321 GLU A C 1
ATOM 2519 O O . GLU A 1 321 ? -20.498 -9.463 -10.219 1.00 11.95 321 GLU A O 1
ATOM 2525 N N . VAL A 1 322 ? -22.464 -10.515 -9.947 1.00 13.10 322 VAL A N 1
ATOM 2526 C CA . VAL A 1 322 ? -22.696 -9.849 -8.660 1.00 15.45 322 VAL A CA 1
ATOM 2527 C C . VAL A 1 322 ? -21.799 -10.441 -7.566 1.00 13.97 322 VAL A C 1
ATOM 2528 O O . VAL A 1 322 ? -21.365 -9.721 -6.665 1.00 13.24 322 VAL A O 1
ATOM 2532 N N . LYS A 1 323 ? -21.524 -11.743 -7.646 1.00 11.55 323 LYS A N 1
ATOM 2533 C CA . LYS A 1 323 ? -20.653 -12.387 -6.664 1.00 13.50 323 LYS A CA 1
ATOM 2534 C C . LYS A 1 323 ? -19.249 -11.802 -6.830 1.00 13.87 323 LYS A C 1
ATOM 2535 O O . LYS A 1 323 ? -18.503 -11.676 -5.859 1.00 12.49 323 LYS A O 1
ATOM 2541 N N . GLY A 1 324 ? -18.913 -11.433 -8.070 1.00 14.42 324 GLY A N 1
ATOM 2542 C CA . GLY A 1 324 ? -17.632 -10.815 -8.354 1.00 10.50 324 GLY A CA 1
ATOM 2543 C C . GLY A 1 324 ? -17.619 -9.440 -7.705 1.00 12.61 324 GLY A C 1
ATOM 2544 O O . GLY A 1 324 ? -16.684 -9.102 -6.963 1.00 14.65 324 GLY A O 1
ATOM 2545 N N . ALA A 1 325 ? -18.678 -8.661 -7.938 1.00 9.38 325 ALA A N 1
ATOM 2546 C CA . ALA A 1 325 ? -18.796 -7.317 -7.360 1.00 7.39 325 ALA A CA 1
ATOM 2547 C C . ALA A 1 325 ? -18.807 -7.366 -5.827 1.00 8.22 325 ALA A C 1
ATOM 2548 O O . ALA A 1 325 ? -18.142 -6.568 -5.173 1.00 10.64 325 ALA A O 1
ATOM 2550 N N . LEU A 1 326 ? -19.546 -8.321 -5.271 1.00 9.13 326 LEU A N 1
ATOM 2551 C CA . LEU A 1 326 ? -19.659 -8.509 -3.815 1.00 10.60 326 LEU A CA 1
ATOM 2552 C C . LEU A 1 326 ? -18.342 -8.845 -3.105 1.00 10.18 326 LEU A C 1
ATOM 2553 O O . LEU A 1 326 ? -17.876 -8.089 -2.252 1.00 13.36 326 LEU A O 1
ATOM 2558 N N . ALA A 1 327 ? -17.729 -9.953 -3.505 1.00 9.68 327 ALA A N 1
ATOM 2559 C CA . ALA A 1 327 ? -16.515 -10.423 -2.864 1.00 8.76 327 ALA A CA 1
ATOM 2560 C C . ALA A 1 327 ? -15.410 -10.950 -3.760 1.00 9.41 327 ALA A C 1
ATOM 2561 O O . ALA A 1 327 ? -14.243 -10.655 -3.548 1.00 10.40 327 ALA A O 1
ATOM 2563 N N . ASP A 1 328 ? -15.774 -11.747 -4.750 1.00 10.01 328 ASP A N 1
ATOM 2564 C CA . ASP A 1 328 ? -14.793 -12.386 -5.609 1.00 11.36 328 ASP A CA 1
ATOM 2565 C C . ASP A 1 328 ? -13.751 -11.581 -6.365 1.00 10.05 328 ASP A C 1
ATOM 2566 O O . ASP A 1 328 ? -12.641 -12.070 -6.584 1.00 10.59 328 ASP A O 1
ATOM 2571 N N . ASN A 1 329 ? -14.077 -10.362 -6.767 1.00 11.56 329 ASN A N 1
ATOM 2572 C CA . ASN A 1 329 ? -13.091 -9.549 -7.471 1.00 13.05 329 ASN A CA 1
ATOM 2573 C C . ASN A 1 329 ? -12.022 -9.071 -6.482 1.00 13.17 329 ASN A C 1
ATOM 2574 O O . ASN A 1 329 ? -10.830 -9.146 -6.771 1.00 14.26 329 ASN A O 1
ATOM 2579 N N . LEU A 1 330 ? -12.450 -8.600 -5.315 1.00 10.36 330 LEU A N 1
ATOM 2580 C CA . LEU A 1 330 ? -11.501 -8.160 -4.299 1.00 10.39 330 LEU A CA 1
ATOM 2581 C C . LEU A 1 330 ? -10.627 -9.366 -3.934 1.00 8.71 330 LEU A C 1
ATOM 2582 O O . LEU A 1 330 ? -9.407 -9.247 -3.878 1.00 11.10 330 LEU A O 1
ATOM 2587 N N . LEU A 1 331 ? -11.242 -10.537 -3.753 1.00 9.63 331 LEU A N 1
ATOM 2588 C CA . LEU A 1 331 ? -10.479 -11.731 -3.404 1.00 10.34 331 LEU A CA 1
ATOM 2589 C C . LEU A 1 331 ? -9.460 -12.093 -4.477 1.00 13.35 331 LEU A C 1
ATOM 2590 O O . LEU A 1 331 ? -8.328 -12.464 -4.155 1.00 8.66 331 LEU A O 1
ATOM 2595 N N . ARG A 1 332 ? -9.837 -11.921 -5.748 1.00 12.90 332 ARG A N 1
ATOM 2596 C CA . ARG A 1 332 ? -8.924 -12.218 -6.850 1.00 9.20 332 ARG A CA 1
ATOM 2597 C C . ARG A 1 332 ? -7.748 -11.268 -6.782 1.00 6.77 332 ARG A C 1
ATOM 2598 O O . ARG A 1 332 ? -6.605 -11.693 -6.849 1.00 9.27 332 ARG A O 1
ATOM 2606 N N . VAL A 1 333 ? -8.038 -9.975 -6.681 1.00 6.78 333 VAL A N 1
ATOM 2607 C CA . VAL A 1 333 ? -6.989 -8.971 -6.620 1.00 10.26 333 VAL A CA 1
ATOM 2608 C C . VAL A 1 333 ? -6.085 -9.197 -5.398 1.00 12.53 333 VAL A C 1
ATOM 2609 O O . VAL A 1 333 ? -4.866 -9.165 -5.531 1.00 12.47 333 VAL A O 1
ATOM 2613 N N . PHE A 1 334 ? -6.681 -9.500 -4.243 1.00 10.31 334 PHE A N 1
ATOM 2614 C CA . PHE A 1 334 ? -5.918 -9.736 -3.014 1.00 12.21 334 PHE A CA 1
ATOM 2615 C C . PHE A 1 334 ? -4.942 -10.900 -3.210 1.00 10.47 334 PHE A C 1
ATOM 2616 O O . PHE A 1 334 ? -3.745 -10.757 -2.961 1.00 11.04 334 PHE A O 1
ATOM 2624 N N . GLU A 1 335 ? -5.447 -12.032 -3.698 1.00 12.11 335 GLU A N 1
ATOM 2625 C CA . GLU A 1 335 ? -4.616 -13.210 -3.954 1.00 11.33 335 GLU A CA 1
ATOM 2626 C C . GLU A 1 335 ? -3.443 -12.911 -4.887 1.00 10.33 335 GLU A C 1
ATOM 2627 O O . GLU A 1 335 ? -2.362 -13.461 -4.725 1.00 8.40 335 GLU A O 1
ATOM 2633 N N . ALA A 1 336 ? -3.685 -12.079 -5.897 1.00 11.48 336 ALA A N 1
ATOM 2634 C CA . ALA A 1 336 ? -2.659 -11.694 -6.863 1.00 9.70 336 ALA A CA 1
ATOM 2635 C C . ALA A 1 336 ? -1.588 -10.826 -6.200 1.00 8.74 336 ALA A C 1
ATOM 2636 O O . ALA A 1 336 ? -0.401 -10.958 -6.487 1.00 10.61 336 ALA A O 1
ATOM 2638 N N . VAL A 1 337 ? -2.023 -9.907 -5.348 1.00 8.05 337 VAL A N 1
ATOM 2639 C CA . VAL A 1 337 ? -1.116 -9.027 -4.618 1.00 7.54 337 VAL A CA 1
ATOM 2640 C C . VAL A 1 337 ? -0.274 -9.900 -3.677 1.00 8.60 337 VAL A C 1
ATOM 2641 O O . VAL A 1 337 ? 0.926 -9.678 -3.530 1.00 12.93 337 VAL A O 1
ATOM 2645 N N . GLU A 1 338 ? -0.905 -10.911 -3.082 1.00 9.06 338 GLU A N 1
ATOM 2646 C CA . GLU A 1 338 ? -0.212 -11.828 -2.188 1.00 12.68 338 GLU A CA 1
ATOM 2647 C C . GLU A 1 338 ? 0.783 -12.682 -2.962 1.00 16.14 338 GLU A C 1
ATOM 2648 O O . GLU A 1 338 ? 1.897 -12.928 -2.495 1.00 14.49 338 GLU A O 1
ATOM 2654 N N . GLN A 1 339 ? 0.401 -13.120 -4.159 1.00 15.89 339 GLN A N 1
ATOM 2655 C CA . GLN A 1 339 ? 1.304 -13.935 -4.962 1.00 16.06 339 GLN A CA 1
ATOM 2656 C C . GLN A 1 339 ? 2.459 -13.126 -5.537 1.00 13.98 339 GLN A C 1
ATOM 2657 O O . GLN A 1 339 ? 3.511 -13.689 -5.836 1.00 14.53 339 GLN A O 1
ATOM 2663 N N . ALA A 1 340 ? 2.263 -11.816 -5.700 1.00 10.49 340 ALA A N 1
ATOM 2664 C CA . ALA A 1 340 ? 3.309 -10.945 -6.235 1.00 10.52 340 ALA A CA 1
ATOM 2665 C C . ALA A 1 340 ? 4.304 -10.509 -5.163 1.00 11.71 340 ALA A C 1
ATOM 2666 O O . ALA A 1 340 ? 5.370 -10.000 -5.474 1.00 13.23 340 ALA A O 1
ATOM 2668 N N . SER A 1 341 ? 3.963 -10.713 -3.899 1.00 11.70 341 SER A N 1
ATOM 2669 C CA . SER A 1 341 ? 4.869 -10.336 -2.815 1.00 14.56 341 SER A CA 1
ATOM 2670 C C . SER A 1 341 ? 6.067 -11.287 -2.801 1.00 16.21 341 SER A C 1
ATOM 2671 O O . SER A 1 341 ? 5.985 -12.390 -3.341 1.00 17.41 341 SER A O 1
ATOM 2674 N N . ASN A 1 342 ? 7.173 -10.856 -2.195 1.00 17.68 342 ASN A N 1
ATOM 2675 C CA . ASN A 1 342 ? 8.393 -11.665 -2.103 1.00 18.66 342 ASN A CA 1
ATOM 2676 C C . ASN A 1 342 ? 9.038 -11.445 -0.729 1.00 19.40 342 ASN A C 1
ATOM 2677 O O . ASN A 1 342 ? 9.604 -10.389 -0.471 1.00 20.46 342 ASN A O 1
ATOM 2682 N N . LEU A 1 343 ? 8.960 -12.451 0.137 1.00 24.58 343 LEU A N 1
ATOM 2683 C CA . LEU A 1 343 ? 9.523 -12.374 1.491 1.00 28.89 343 LEU A CA 1
ATOM 2684 C C . LEU A 1 343 ? 11.047 -12.388 1.530 1.00 30.68 343 LEU A C 1
ATOM 2685 O O . LEU A 1 343 ? 11.662 -11.854 2.458 1.00 32.00 343 LEU A O 1
ATOM 2690 N N . THR A 1 344 ? 11.642 -13.008 0.519 1.00 30.05 344 THR A N 1
ATOM 2691 C CA . THR A 1 344 ? 13.085 -13.126 0.408 1.00 32.49 344 THR A CA 1
ATOM 2692 C C . THR A 1 344 ? 13.748 -11.921 -0.247 1.00 29.81 344 THR A C 1
ATOM 2693 O O . THR A 1 344 ? 14.944 -11.695 -0.065 1.00 31.36 344 THR A O 1
ATOM 2697 N N . GLN A 1 345 ? 12.976 -11.151 -1.009 1.00 26.35 345 GLN A N 1
ATOM 2698 C CA . GLN A 1 345 ? 13.504 -9.961 -1.671 1.00 22.28 345 GLN A CA 1
ATOM 2699 C C . GLN A 1 345 ? 13.915 -8.958 -0.586 1.00 20.50 345 GLN A C 1
ATOM 2700 O O . GLN A 1 345 ? 13.186 -8.749 0.387 1.00 18.13 345 GLN A O 1
ATOM 2706 N N . ALA A 1 346 ? 15.112 -8.397 -0.730 1.00 17.64 346 ALA A N 1
ATOM 2707 C CA . ALA A 1 346 ? 15.624 -7.416 0.211 1.00 16.96 346 ALA A CA 1
ATOM 2708 C C . ALA A 1 346 ? 14.726 -6.188 0.193 1.00 15.59 346 ALA A C 1
ATOM 2709 O O . ALA A 1 346 ? 14.368 -5.687 -0.872 1.00 16.62 346 ALA A O 1
ATOM 2711 N N . PRO A 1 347 ? 14.347 -5.688 1.384 1.00 14.92 347 PRO A N 1
ATOM 2712 C CA . PRO A 1 347 ? 13.482 -4.512 1.521 1.00 12.32 347 PRO A CA 1
ATOM 2713 C C . PRO A 1 347 ? 14.080 -3.259 0.906 1.00 10.42 347 PRO A C 1
ATOM 2714 O O . PRO A 1 347 ? 15.295 -3.090 0.888 1.00 11.11 347 PRO A O 1
ATOM 2718 N N . GLU A 1 348 ? 13.224 -2.381 0.397 1.00 9.94 348 GLU A N 1
ATOM 2719 C CA . GLU A 1 348 ? 13.685 -1.120 -0.163 1.00 11.65 348 GLU A CA 1
ATOM 2720 C C . GLU A 1 348 ? 14.219 -0.277 0.999 1.00 11.09 348 GLU A C 1
ATOM 2721 O O . GLU A 1 348 ? 13.538 -0.087 2.003 1.00 11.86 348 GLU A O 1
ATOM 2727 N N . GLU A 1 349 ? 15.437 0.221 0.867 1.00 11.35 349 GLU A N 1
ATOM 2728 C CA . GLU A 1 349 ? 16.029 1.011 1.933 1.00 13.68 349 GLU A CA 1
ATOM 2729 C C . GLU A 1 349 ? 16.674 2.314 1.482 1.00 13.05 349 GLU A C 1
ATOM 2730 O O . GLU A 1 349 ? 17.340 2.972 2.272 1.00 12.63 349 GLU A O 1
ATOM 2736 N N . GLU A 1 350 ? 16.519 2.677 0.210 1.00 12.79 350 GLU A N 1
ATOM 2737 C CA . GLU A 1 350 ? 17.071 3.945 -0.252 1.00 12.49 350 GLU A CA 1
ATOM 2738 C C . GLU A 1 350 ? 16.042 4.995 0.158 1.00 12.63 350 GLU A C 1
ATOM 2739 O O . GLU A 1 350 ? 14.963 5.114 -0.448 1.00 12.62 350 GLU A O 1
ATOM 2745 N N . PRO A 1 351 ? 16.375 5.792 1.187 1.00 11.37 351 PRO A N 1
ATOM 2746 C CA . PRO A 1 351 ? 15.486 6.825 1.696 1.00 10.11 351 PRO A CA 1
ATOM 2747 C C . PRO A 1 351 ? 15.203 7.945 0.707 1.00 12.30 351 PRO A C 1
ATOM 2748 O O . PRO A 1 351 ? 15.887 8.084 -0.305 1.00 13.21 351 PRO A O 1
ATOM 2752 N N . ILE A 1 352 ? 14.171 8.725 1.009 1.00 12.81 352 ILE A N 1
ATOM 2753 C CA . ILE A 1 352 ? 13.794 9.867 0.194 1.00 13.07 352 ILE A CA 1
ATOM 2754 C C . ILE A 1 352 ? 14.912 10.892 0.377 1.00 15.52 352 ILE A C 1
ATOM 2755 O O . ILE A 1 352 ? 15.532 10.958 1.452 1.00 13.76 352 ILE A O 1
ATOM 2760 N N . PRO A 1 353 ? 15.278 11.610 -0.701 1.00 14.12 353 PRO A N 1
ATOM 2761 C CA . PRO A 1 353 ? 16.340 12.615 -0.578 1.00 13.52 353 PRO A CA 1
ATOM 2762 C C . PRO A 1 353 ? 15.931 13.666 0.458 1.00 15.20 353 PRO A C 1
ATOM 2763 O O . PRO A 1 353 ? 14.786 14.131 0.475 1.00 12.56 353 PRO A O 1
ATOM 2767 N N . LEU A 1 354 ? 16.858 13.993 1.354 1.00 15.58 354 LEU A N 1
ATOM 2768 C CA . LEU A 1 354 ? 16.600 14.968 2.410 1.00 16.64 354 LEU A CA 1
ATOM 2769 C C . LEU A 1 354 ? 15.897 16.254 1.960 1.00 14.87 354 LEU A C 1
ATOM 2770 O O . LEU A 1 354 ? 15.008 16.758 2.644 1.00 12.59 354 LEU A O 1
ATOM 2775 N N . ASP A 1 355 ? 16.323 16.794 0.824 1.00 15.85 355 ASP A N 1
ATOM 2776 C CA . ASP A 1 355 ? 15.753 18.035 0.303 1.00 17.52 355 ASP A CA 1
ATOM 2777 C C . ASP A 1 355 ? 14.283 17.915 -0.128 1.00 15.07 355 ASP A C 1
ATOM 2778 O O . ASP A 1 355 ? 13.624 18.924 -0.378 1.00 12.78 355 ASP A O 1
ATOM 2783 N N . GLN A 1 356 ? 13.784 16.684 -0.221 1.00 14.53 356 GLN A N 1
ATOM 2784 C CA . GLN A 1 356 ? 12.397 16.448 -0.603 1.00 16.20 356 GLN A CA 1
ATOM 2785 C C . GLN A 1 356 ? 11.453 16.383 0.596 1.00 17.24 356 GLN A C 1
ATOM 2786 O O . GLN A 1 356 ? 10.236 16.363 0.426 1.00 18.26 356 GLN A O 1
ATOM 2792 N N . LEU A 1 357 ? 12.012 16.354 1.804 1.00 16.52 357 LEU A N 1
ATOM 2793 C CA . LEU A 1 357 ? 11.203 16.330 3.024 1.00 17.33 357 LEU A CA 1
ATOM 2794 C C . LEU A 1 357 ? 10.786 17.755 3.398 1.00 19.63 357 LEU A C 1
ATOM 2795 O O . LEU A 1 357 ? 11.587 18.688 3.310 1.00 23.94 357 LEU A O 1
ATOM 2800 N N . GLY A 1 358 ? 9.533 17.925 3.812 1.00 18.79 358 GLY A N 1
ATOM 2801 C CA . GLY A 1 358 ? 9.048 19.251 4.168 1.00 19.09 358 GLY A CA 1
ATOM 2802 C C . GLY A 1 358 ? 8.631 19.396 5.620 1.00 19.03 358 GLY A C 1
ATOM 2803 O O . GLY A 1 358 ? 8.834 18.490 6.431 1.00 20.21 358 GLY A O 1
ATOM 2804 N N . GLY A 1 359 ? 8.055 20.545 5.955 1.00 18.50 359 GLY A N 1
ATOM 2805 C CA . GLY A 1 359 ? 7.621 20.789 7.321 1.00 20.81 359 GLY A CA 1
ATOM 2806 C C . GLY A 1 359 ? 8.755 21.162 8.269 1.00 21.70 359 GLY A C 1
ATOM 2807 O O . GLY A 1 359 ? 9.928 21.169 7.884 1.00 21.98 359 GLY A O 1
ATOM 2808 N N . SER A 1 360 ? 8.400 21.470 9.513 1.00 19.81 360 SER A N 1
ATOM 2809 C CA . SER A 1 360 ? 9.376 21.857 10.534 1.00 22.49 360 SER A CA 1
ATOM 2810 C C . SER A 1 360 ? 9.175 21.031 11.802 1.00 20.53 360 SER A C 1
ATOM 2811 O O . SER A 1 360 ? 9.373 21.529 12.913 1.00 25.28 360 SER A O 1
ATOM 2814 N N . CYS A 1 361 ? 8.833 19.760 11.626 1.00 15.66 361 CYS A N 1
ATOM 2815 C CA . CYS A 1 361 ? 8.564 18.875 12.749 1.00 12.61 361 CYS A CA 1
ATOM 2816 C C . CYS A 1 361 ? 9.370 17.605 12.679 1.00 8.81 361 CYS A C 1
ATOM 2817 O O . CYS A 1 361 ? 8.907 16.535 13.054 1.00 9.03 361 CYS A O 1
ATOM 2820 N N . ARG A 1 362 ? 10.597 17.732 12.209 1.00 11.37 362 ARG A N 1
ATOM 2821 C CA . ARG A 1 362 ? 11.456 16.574 12.076 1.00 12.94 362 ARG A CA 1
ATOM 2822 C C . ARG A 1 362 ? 12.912 16.912 12.351 1.00 10.47 362 ARG A C 1
ATOM 2823 O O . ARG A 1 362 ? 13.282 18.076 12.494 1.00 13.67 362 ARG A O 1
ATOM 2831 N N . THR A 1 363 ? 13.719 15.864 12.459 1.00 12.21 363 THR A N 1
ATOM 2832 C CA . THR A 1 363 ? 15.150 15.984 12.684 1.00 13.26 363 THR A CA 1
ATOM 2833 C C . THR A 1 363 ? 15.814 15.242 11.517 1.00 13.58 363 THR A C 1
ATOM 2834 O O . THR A 1 363 ? 15.196 14.376 10.897 1.00 14.63 363 THR A O 1
ATOM 2838 N N . HIS A 1 364 ? 17.073 15.548 11.237 1.00 14.71 364 HIS A N 1
ATOM 2839 C CA . HIS A 1 364 ? 17.739 14.933 10.098 1.00 19.89 364 HIS A CA 1
ATOM 2840 C C . HIS A 1 364 ? 18.798 13.864 10.337 1.00 19.89 364 HIS A C 1
ATOM 2841 O O . HIS A 1 364 ? 19.725 13.716 9.534 1.00 21.61 364 HIS A O 1
ATOM 2848 N N . TYR A 1 365 ? 18.606 13.069 11.390 1.00 18.00 365 TYR A N 1
ATOM 2849 C CA . TYR A 1 365 ? 19.524 11.978 11.724 1.00 17.61 365 TYR A CA 1
ATOM 2850 C C . TYR A 1 365 ? 19.574 10.965 10.586 1.00 18.20 365 TYR A C 1
ATOM 2851 O O . TYR A 1 365 ? 18.569 10.709 9.928 1.00 19.70 365 TYR A O 1
ATOM 2860 N N . GLY A 1 366 ? 20.746 10.377 10.378 1.00 19.22 366 GLY A N 1
ATOM 2861 C CA . GLY A 1 366 ? 20.910 9.394 9.323 1.00 18.67 366 GLY A CA 1
ATOM 2862 C C . GLY A 1 366 ? 21.461 10.042 8.075 1.00 18.94 366 GLY A C 1
ATOM 2863 O O . GLY A 1 366 ? 22.195 9.417 7.315 1.00 18.35 366 GLY A O 1
ATOM 2864 N N . TYR A 1 367 ? 21.078 11.292 7.853 1.00 22.51 367 TYR A N 1
ATOM 2865 C CA . TYR A 1 367 ? 21.539 12.047 6.696 1.00 30.42 367 TYR A CA 1
ATOM 2866 C C . TYR A 1 367 ? 22.667 12.976 7.124 1.00 39.42 367 TYR A C 1
ATOM 2867 O O . TYR A 1 367 ? 23.777 12.913 6.583 1.00 38.82 367 TYR A O 1
ATOM 2876 N N . SER A 1 368 ? 22.320 13.849 8.082 1.00 49.26 368 SER A N 1
ATOM 2877 C CA . SER A 1 368 ? 23.164 14.906 8.669 1.00 58.60 368 SER A CA 1
ATOM 2878 C C . SER A 1 368 ? 22.920 16.216 7.897 1.00 62.63 368 SER A C 1
ATOM 2879 O O . SER A 1 368 ? 23.603 16.504 6.901 1.00 64.91 368 SER A O 1
ATOM 2882 N N . SER A 1 369 ? 21.922 16.985 8.344 1.00 64.19 369 SER A N 1
ATOM 2883 C CA . SER A 1 369 ? 21.558 18.249 7.696 1.00 65.66 369 SER A CA 1
ATOM 2884 C C . SER A 1 369 ? 20.388 18.970 8.383 1.00 65.35 369 SER A C 1
ATOM 2885 O O . SER A 1 369 ? 20.328 18.936 9.631 1.00 66.31 369 SER A O 1
ATOM 2889 N N . ASP B 1 1 ? 43.567 -18.952 31.497 1.00 41.19 1 ASP B N 1
ATOM 2890 C CA . ASP B 1 1 ? 43.369 -18.913 32.977 1.00 40.82 1 ASP B CA 1
ATOM 2891 C C . ASP B 1 1 ? 42.207 -19.827 33.390 1.00 38.37 1 ASP B C 1
ATOM 2892 O O . ASP B 1 1 ? 41.303 -20.085 32.598 1.00 37.70 1 ASP B O 1
ATOM 2897 N N . PHE B 1 2 ? 42.243 -20.318 34.627 1.00 34.80 2 PHE B N 1
ATOM 2898 C CA . PHE B 1 2 ? 41.205 -21.209 35.148 1.00 31.30 2 PHE B CA 1
ATOM 2899 C C . PHE B 1 2 ? 39.842 -20.541 35.212 1.00 29.17 2 PHE B C 1
ATOM 2900 O O . PHE B 1 2 ? 38.822 -21.169 34.938 1.00 29.35 2 PHE B O 1
ATOM 2908 N N . PHE B 1 3 ? 39.834 -19.270 35.592 1.00 26.57 3 PHE B N 1
ATOM 2909 C CA . PHE B 1 3 ? 38.598 -18.513 35.697 1.00 25.56 3 PHE B CA 1
ATOM 2910 C C . PHE B 1 3 ? 37.942 -18.243 34.345 1.00 23.37 3 PHE B C 1
ATOM 2911 O O . PHE B 1 3 ? 36.721 -18.328 34.228 1.00 22.97 3 PHE B O 1
ATOM 2919 N N . ARG B 1 4 ? 38.755 -17.925 33.340 1.00 20.48 4 ARG B N 1
ATOM 2920 C CA . ARG B 1 4 ? 38.275 -17.682 31.981 1.00 21.07 4 ARG B CA 1
ATOM 2921 C C . ARG B 1 4 ? 37.648 -18.979 31.451 1.00 21.29 4 ARG B C 1
ATOM 2922 O O . ARG B 1 4 ? 36.575 -18.954 30.856 1.00 22.23 4 ARG B O 1
ATOM 2930 N N . ASP B 1 5 ? 38.310 -20.108 31.707 1.00 23.27 5 ASP B N 1
ATOM 2931 C CA . ASP B 1 5 ? 37.833 -21.426 31.282 1.00 25.60 5 ASP B CA 1
ATOM 2932 C C . ASP B 1 5 ? 36.525 -21.790 31.953 1.00 25.64 5 ASP B C 1
ATOM 2933 O O . ASP B 1 5 ? 35.663 -22.419 31.340 1.00 26.75 5 ASP B O 1
ATOM 2938 N N . GLU B 1 6 ? 36.407 -21.447 33.235 1.00 26.27 6 GLU B N 1
ATOM 2939 C CA . GLU B 1 6 ? 35.182 -21.717 33.990 1.00 23.84 6 GLU B CA 1
ATOM 2940 C C . GLU B 1 6 ? 34.083 -20.791 33.491 1.00 20.51 6 GLU B C 1
ATOM 2941 O O . GLU B 1 6 ? 32.930 -21.190 33.392 1.00 19.64 6 GLU B O 1
ATOM 2947 N N . ALA B 1 7 ? 34.465 -19.555 33.173 1.00 19.36 7 ALA B N 1
ATOM 2948 C CA . ALA B 1 7 ? 33.537 -18.557 32.664 1.00 20.95 7 ALA B CA 1
ATOM 2949 C C . ALA B 1 7 ? 32.930 -19.070 31.364 1.00 20.80 7 ALA B C 1
ATOM 2950 O O . ALA B 1 7 ? 31.712 -19.083 31.204 1.00 21.08 7 ALA B O 1
ATOM 2952 N N . GLU B 1 8 ? 33.785 -19.527 30.456 1.00 19.89 8 GLU B N 1
ATOM 2953 C CA . GLU B 1 8 ? 33.316 -20.048 29.184 1.00 21.52 8 GLU B CA 1
ATOM 2954 C C . GLU B 1 8 ? 32.472 -21.300 29.376 1.00 21.83 8 GLU B C 1
ATOM 2955 O O . GLU B 1 8 ? 31.460 -21.482 28.695 1.00 23.66 8 GLU B O 1
ATOM 2961 N N . ARG B 1 9 ? 32.887 -22.157 30.306 1.00 20.83 9 ARG B N 1
ATOM 2962 C CA . ARG B 1 9 ? 32.155 -23.385 30.585 1.00 19.64 9 ARG B CA 1
ATOM 2963 C C . ARG B 1 9 ? 30.723 -23.039 31.001 1.00 20.53 9 ARG B C 1
ATOM 2964 O O . ARG B 1 9 ? 29.755 -23.580 30.453 1.00 21.58 9 ARG B O 1
ATOM 2972 N N . ILE B 1 10 ? 30.607 -22.099 31.937 1.00 18.31 10 ILE B N 1
ATOM 2973 C CA . ILE B 1 10 ? 29.319 -21.647 32.452 1.00 16.84 10 ILE B CA 1
ATOM 2974 C C . ILE B 1 10 ? 28.515 -20.884 31.393 1.00 15.26 10 ILE B C 1
ATOM 2975 O O . ILE B 1 10 ? 27.301 -21.054 31.291 1.00 14.41 10 ILE B O 1
ATOM 2980 N N . MET B 1 11 ? 29.195 -20.059 30.601 1.00 12.10 11 MET B N 1
ATOM 2981 C CA . MET B 1 11 ? 28.524 -19.266 29.577 1.00 15.27 11 MET B CA 1
ATOM 2982 C C . MET B 1 11 ? 27.985 -20.083 28.415 1.00 18.25 11 MET B C 1
ATOM 2983 O O . MET B 1 11 ? 27.204 -19.586 27.605 1.00 17.78 11 MET B O 1
ATOM 2988 N N . ARG B 1 12 ? 28.435 -21.324 28.302 1.00 21.48 12 ARG B N 1
ATOM 2989 C CA . ARG B 1 12 ? 27.934 -22.179 27.243 1.00 25.34 12 ARG B CA 1
ATOM 2990 C C . ARG B 1 12 ? 26.565 -22.696 27.655 1.00 25.09 12 ARG B C 1
ATOM 2991 O O . ARG B 1 12 ? 25.740 -23.018 26.806 1.00 27.95 12 ARG B O 1
ATOM 2999 N N . ASP B 1 13 ? 26.321 -22.732 28.966 1.00 23.88 13 ASP B N 1
ATOM 3000 C CA . ASP B 1 13 ? 25.039 -23.170 29.512 1.00 21.91 13 ASP B CA 1
ATOM 3001 C C . ASP B 1 13 ? 24.144 -21.973 29.808 1.00 20.52 13 ASP B C 1
ATOM 3002 O O . ASP B 1 13 ? 22.924 -22.059 29.691 1.00 19.40 13 ASP B O 1
ATOM 3007 N N . SER B 1 14 ? 24.765 -20.859 30.187 1.00 17.11 14 SER B N 1
ATOM 3008 C CA . SER B 1 14 ? 24.049 -19.631 30.500 1.00 15.40 14 SER B CA 1
ATOM 3009 C C . SER B 1 14 ? 24.685 -18.447 29.788 1.00 17.97 14 SER B C 1
ATOM 3010 O O . SER B 1 14 ? 25.442 -17.683 30.392 1.00 15.14 14 SER B O 1
ATOM 3013 N N . PRO B 1 15 ? 24.391 -18.283 28.485 1.00 17.28 15 PRO B N 1
ATOM 3014 C CA . PRO B 1 15 ? 24.934 -17.182 27.691 1.00 15.81 15 PRO B CA 1
ATOM 3015 C C . PRO B 1 15 ? 24.486 -15.866 28.302 1.00 13.85 15 PRO B C 1
ATOM 3016 O O . PRO B 1 15 ? 23.458 -15.809 28.970 1.00 15.38 15 PRO B O 1
ATOM 3020 N N . VAL B 1 16 ? 25.248 -14.804 28.082 1.00 15.35 16 VAL B N 1
ATOM 3021 C CA . VAL B 1 16 ? 24.858 -13.522 28.640 1.00 16.83 16 VAL B CA 1
ATOM 3022 C C . VAL B 1 16 ? 23.723 -12.870 27.853 1.00 14.86 16 VAL B C 1
ATOM 3023 O O . VAL B 1 16 ? 23.634 -13.002 26.638 1.00 14.13 16 VAL B O 1
ATOM 3027 N N . ILE B 1 17 ? 22.777 -12.303 28.587 1.00 14.49 17 ILE B N 1
ATOM 3028 C CA . ILE B 1 17 ? 21.668 -11.579 27.989 1.00 14.26 17 ILE B CA 1
ATOM 3029 C C . ILE B 1 17 ? 21.936 -10.147 28.393 1.00 13.80 17 ILE B C 1
ATOM 3030 O O . ILE B 1 17 ? 21.864 -9.805 29.577 1.00 13.94 17 ILE B O 1
ATOM 3035 N N . ASP B 1 18 ? 22.343 -9.327 27.433 1.00 12.77 18 ASP B N 1
ATOM 3036 C CA . ASP B 1 18 ? 22.609 -7.937 27.738 1.00 11.05 18 ASP B CA 1
ATOM 3037 C C . ASP B 1 18 ? 21.328 -7.121 27.633 1.00 10.99 18 ASP B C 1
ATOM 3038 O O . ASP B 1 18 ? 20.534 -7.324 26.718 1.00 10.75 18 ASP B O 1
ATOM 3043 N N . GLY B 1 19 ? 21.146 -6.183 28.557 1.00 7.51 19 GLY B N 1
ATOM 3044 C CA . GLY B 1 19 ? 19.945 -5.373 28.563 1.00 8.90 19 GLY B CA 1
ATOM 3045 C C . GLY B 1 19 ? 19.912 -4.120 27.714 1.00 8.84 19 GLY B C 1
ATOM 3046 O O . GLY B 1 19 ? 18.844 -3.526 27.575 1.00 12.89 19 GLY B O 1
ATOM 3047 N N . HIS B 1 20 ? 21.036 -3.716 27.127 1.00 10.13 20 HIS B N 1
ATOM 3048 C CA . HIS B 1 20 ? 21.048 -2.491 26.321 1.00 10.56 20 HIS B CA 1
ATOM 3049 C C . HIS B 1 20 ? 22.262 -2.272 25.417 1.00 12.89 20 HIS B C 1
ATOM 3050 O O . HIS B 1 20 ? 23.347 -1.925 25.894 1.00 12.49 20 HIS B O 1
ATOM 3057 N N . ASN B 1 21 ? 22.048 -2.382 24.108 1.00 10.83 21 ASN B N 1
ATOM 3058 C CA . ASN B 1 21 ? 23.106 -2.163 23.115 1.00 10.68 21 ASN B CA 1
ATOM 3059 C C . ASN B 1 21 ? 22.522 -1.207 22.082 1.00 11.15 21 ASN B C 1
ATOM 3060 O O . ASN B 1 21 ? 21.413 -1.423 21.596 1.00 12.56 21 ASN B O 1
ATOM 3065 N N . ASP B 1 22 ? 23.229 -0.120 21.795 1.00 11.53 22 ASP B N 1
ATOM 3066 C CA . ASP B 1 22 ? 22.736 0.853 20.825 1.00 9.67 22 ASP B CA 1
ATOM 3067 C C . ASP B 1 22 ? 23.275 0.673 19.420 1.00 8.12 22 ASP B C 1
ATOM 3068 O O . ASP B 1 22 ? 23.549 1.662 18.742 1.00 9.38 22 ASP B O 1
ATOM 3073 N N . LEU B 1 23 ? 23.440 -0.572 18.979 1.00 9.95 23 LEU B N 1
ATOM 3074 C CA . LEU B 1 23 ? 23.922 -0.813 17.619 1.00 9.43 23 LEU B CA 1
ATOM 3075 C C . LEU B 1 23 ? 22.967 -0.171 16.592 1.00 9.14 23 LEU B C 1
ATOM 3076 O O . LEU B 1 23 ? 23.419 0.526 15.690 1.00 11.97 23 LEU B O 1
ATOM 3081 N N . PRO B 1 24 ? 21.632 -0.339 16.761 1.00 9.66 24 PRO B N 1
ATOM 3082 C CA . PRO B 1 24 ? 20.687 0.257 15.805 1.00 9.68 24 PRO B CA 1
ATOM 3083 C C . PRO B 1 24 ? 20.962 1.735 15.546 1.00 10.75 24 PRO B C 1
ATOM 3084 O O . PRO B 1 24 ? 20.930 2.192 14.395 1.00 10.43 24 PRO B O 1
ATOM 3088 N N . TRP B 1 25 ? 21.280 2.457 16.620 1.00 11.21 25 TRP B N 1
ATOM 3089 C CA . TRP B 1 25 ? 21.593 3.882 16.563 1.00 11.24 25 TRP B CA 1
ATOM 3090 C C . TRP B 1 25 ? 22.796 4.155 15.661 1.00 11.98 25 TRP B C 1
ATOM 3091 O O . TRP B 1 25 ? 22.812 5.139 14.927 1.00 9.07 25 TRP B O 1
ATOM 3102 N N . GLN B 1 26 ? 23.811 3.294 15.738 1.00 14.55 26 GLN B N 1
ATOM 3103 C CA . GLN B 1 26 ? 25.011 3.433 14.911 1.00 14.74 26 GLN B CA 1
ATOM 3104 C C . GLN B 1 26 ? 24.679 3.175 13.440 1.00 14.88 26 GLN B C 1
ATOM 3105 O O . GLN B 1 26 ? 25.193 3.860 12.553 1.00 12.14 26 GLN B O 1
ATOM 3111 N N . LEU B 1 27 ? 23.825 2.178 13.197 1.00 15.61 27 LEU B N 1
ATOM 3112 C CA . LEU B 1 27 ? 23.412 1.822 11.839 1.00 15.80 27 LEU B CA 1
ATOM 3113 C C . LEU B 1 27 ? 22.710 3.008 11.193 1.00 13.84 27 LEU B C 1
ATOM 3114 O O . LEU B 1 27 ? 22.899 3.275 10.014 1.00 15.59 27 LEU B O 1
ATOM 3119 N N . LEU B 1 28 ? 21.927 3.736 11.985 1.00 14.82 28 LEU B N 1
ATOM 3120 C CA . LEU B 1 28 ? 21.230 4.921 11.509 1.00 14.86 28 LEU B CA 1
ATOM 3121 C C . LEU B 1 28 ? 22.233 6.045 11.253 1.00 17.04 28 LEU B C 1
ATOM 3122 O O . LEU B 1 28 ? 22.248 6.661 10.187 1.00 16.67 28 LEU B O 1
ATOM 3127 N N . ASP B 1 29 ? 23.062 6.307 12.256 1.00 18.10 29 ASP B N 1
ATOM 3128 C CA . ASP B 1 29 ? 24.053 7.368 12.190 1.00 18.65 29 ASP B CA 1
ATOM 3129 C C . ASP B 1 29 ? 25.128 7.150 11.141 1.00 16.74 29 ASP B C 1
ATOM 3130 O O . ASP B 1 29 ? 25.511 8.087 10.443 1.00 16.32 29 ASP B O 1
ATOM 3135 N N . MET B 1 30 ? 25.599 5.916 11.019 1.00 16.82 30 MET B N 1
ATOM 3136 C CA . MET B 1 30 ? 26.654 5.597 10.066 1.00 18.11 30 MET B CA 1
ATOM 3137 C C . MET B 1 30 ? 26.210 5.295 8.635 1.00 19.51 30 MET B C 1
ATOM 3138 O O . MET B 1 30 ? 26.934 5.623 7.694 1.00 20.64 30 MET B O 1
ATOM 3143 N N . PHE B 1 31 ? 25.046 4.666 8.462 1.00 18.51 31 PHE B N 1
ATOM 3144 C CA . PHE B 1 31 ? 24.588 4.280 7.118 1.00 20.04 31 PHE B CA 1
ATOM 3145 C C . PHE B 1 31 ? 23.152 4.646 6.743 1.00 18.25 31 PHE B C 1
ATOM 3146 O O . PHE B 1 31 ? 22.673 4.213 5.701 1.00 20.16 31 PHE B O 1
ATOM 3154 N N . ASN B 1 32 ? 22.470 5.413 7.592 1.00 15.79 32 ASN B N 1
ATOM 3155 C CA . ASN B 1 32 ? 21.077 5.812 7.369 1.00 14.48 32 ASN B CA 1
ATOM 3156 C C . ASN B 1 32 ? 20.216 4.553 7.247 1.00 14.28 32 ASN B C 1
ATOM 3157 O O . ASN B 1 32 ? 19.311 4.470 6.412 1.00 13.75 32 ASN B O 1
ATOM 3162 N N . ASN B 1 33 ? 20.560 3.555 8.061 1.00 13.35 33 ASN B N 1
ATOM 3163 C CA . ASN B 1 33 ? 19.879 2.262 8.108 1.00 12.45 33 ASN B CA 1
ATOM 3164 C C . ASN B 1 33 ? 19.897 1.439 6.817 1.00 14.80 33 ASN B C 1
ATOM 3165 O O . ASN B 1 33 ? 19.031 0.587 6.599 1.00 14.52 33 ASN B O 1
ATOM 3170 N N . ARG B 1 34 ? 20.900 1.686 5.974 1.00 14.23 34 ARG B N 1
ATOM 3171 C CA . ARG B 1 34 ? 21.054 0.947 4.728 1.00 15.22 34 ARG B CA 1
ATOM 3172 C C . ARG B 1 34 ? 21.926 -0.273 5.020 1.00 15.70 34 ARG B C 1
ATOM 3173 O O . ARG B 1 34 ? 23.152 -0.227 4.892 1.00 15.19 34 ARG B O 1
ATOM 3181 N N . LEU B 1 35 ? 21.269 -1.361 5.419 1.00 13.58 35 LEU B N 1
ATOM 3182 C CA . LEU B 1 35 ? 21.938 -2.607 5.779 1.00 13.44 35 LEU B CA 1
ATOM 3183 C C . LEU B 1 35 ? 22.632 -3.323 4.627 1.00 14.23 35 LEU B C 1
ATOM 3184 O O . LEU B 1 35 ? 23.475 -4.204 4.847 1.00 14.09 35 LEU B O 1
ATOM 3189 N N . GLN B 1 36 ? 22.291 -2.930 3.401 1.00 16.05 36 GLN B N 1
ATOM 3190 C CA . GLN B 1 36 ? 22.887 -3.524 2.213 1.00 16.95 36 GLN B CA 1
ATOM 3191 C C . GLN B 1 36 ? 24.229 -2.908 1.889 1.00 16.82 36 GLN B C 1
ATOM 3192 O O . GLN B 1 36 ? 24.984 -3.461 1.091 1.00 22.71 36 GLN B O 1
ATOM 3198 N N . ASP B 1 37 ? 24.492 -1.733 2.452 1.00 17.55 37 ASP B N 1
ATOM 3199 C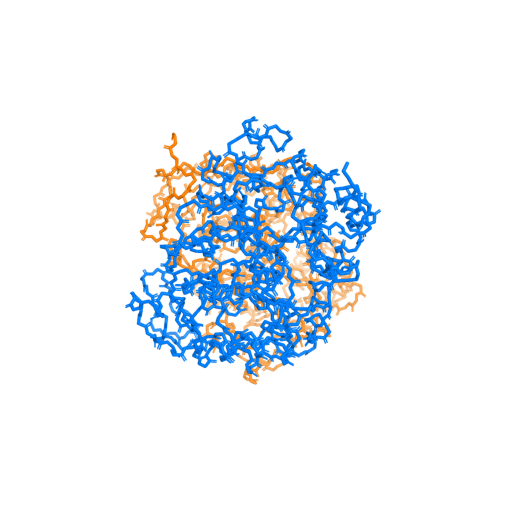 CA . ASP B 1 37 ? 25.771 -1.042 2.287 1.00 20.43 37 ASP B CA 1
ATOM 3200 C C . ASP B 1 37 ? 26.798 -2.097 2.731 1.00 24.53 37 ASP B C 1
ATOM 3201 O O . ASP B 1 37 ? 26.677 -2.666 3.825 1.00 23.88 37 ASP B O 1
ATOM 3206 N N . GLU B 1 38 ? 27.764 -2.420 1.875 1.00 25.78 38 GLU B N 1
ATOM 3207 C CA . GLU B 1 38 ? 28.740 -3.447 2.244 1.00 31.21 38 GLU B CA 1
ATOM 3208 C C . GLU B 1 38 ? 29.580 -3.095 3.463 1.00 28.50 38 GLU B C 1
ATOM 3209 O O . GLU B 1 38 ? 30.084 -3.976 4.155 1.00 32.14 38 GLU B O 1
ATOM 3215 N N . ARG B 1 39 ? 29.669 -1.803 3.751 1.00 25.66 39 ARG B N 1
ATOM 3216 C CA . ARG B 1 39 ? 30.393 -1.301 4.903 1.00 25.41 39 ARG B CA 1
ATOM 3217 C C . ARG B 1 39 ? 29.580 -1.624 6.173 1.00 23.70 39 ARG B C 1
ATOM 3218 O O . ARG B 1 39 ? 30.118 -1.653 7.275 1.00 23.06 39 ARG B O 1
ATOM 3226 N N . ALA B 1 40 ? 28.295 -1.923 5.987 1.00 20.30 40 ALA B N 1
ATOM 3227 C CA . ALA B 1 40 ? 27.375 -2.250 7.072 1.00 17.97 40 ALA B CA 1
ATOM 3228 C C . ALA B 1 40 ? 27.202 -3.750 7.293 1.00 17.76 40 ALA B C 1
ATOM 3229 O O . ALA B 1 40 ? 26.361 -4.162 8.102 1.00 14.84 40 ALA B O 1
ATOM 3231 N N . ASN B 1 41 ? 27.951 -4.567 6.550 1.00 16.18 41 ASN B N 1
ATOM 3232 C CA . ASN B 1 41 ? 27.870 -6.018 6.704 1.00 17.31 41 ASN B CA 1
ATOM 3233 C C . ASN B 1 41 ? 28.244 -6.347 8.159 1.00 17.84 41 ASN B C 1
ATOM 3234 O O . ASN B 1 41 ? 29.320 -5.978 8.624 1.00 16.76 41 ASN B O 1
ATOM 3239 N N . LEU B 1 42 ? 27.350 -7.032 8.871 1.00 17.43 42 LEU B N 1
ATOM 3240 C CA . LEU B 1 42 ? 27.566 -7.339 10.283 1.00 17.18 42 LEU B CA 1
ATOM 3241 C C . LEU B 1 42 ? 28.592 -8.395 10.638 1.00 17.84 42 LEU B C 1
ATOM 3242 O O . LEU B 1 42 ? 28.972 -8.508 11.803 1.00 18.00 42 LEU B O 1
ATOM 3247 N N . THR B 1 43 ? 29.054 -9.152 9.647 1.00 19.02 43 THR B N 1
ATOM 3248 C CA . THR B 1 43 ? 30.064 -10.174 9.898 1.00 20.08 43 THR B CA 1
ATOM 3249 C C . THR B 1 43 ? 31.435 -9.510 9.900 1.00 21.19 43 THR B C 1
ATOM 3250 O O . THR B 1 43 ? 32.379 -10.018 10.507 1.00 24.30 43 THR B O 1
ATOM 3254 N N . THR B 1 44 ? 31.531 -8.357 9.243 1.00 21.94 44 THR B N 1
ATOM 3255 C CA . THR B 1 44 ? 32.803 -7.645 9.134 1.00 21.16 44 THR B CA 1
ATOM 3256 C C . THR B 1 44 ? 32.805 -6.219 9.675 1.00 20.88 44 THR B C 1
ATOM 3257 O O . THR B 1 44 ? 33.851 -5.566 9.681 1.00 20.51 44 THR B O 1
ATOM 3261 N N . LEU B 1 45 ? 31.649 -5.743 10.141 1.00 22.07 45 LEU B N 1
ATOM 3262 C CA . LEU B 1 45 ? 31.514 -4.377 10.668 1.00 21.41 45 LEU B CA 1
ATOM 3263 C C . LEU B 1 45 ? 32.639 -3.945 11.622 1.00 22.65 45 LEU B C 1
ATOM 3264 O O . LEU B 1 45 ? 32.939 -4.627 12.610 1.00 23.90 45 LEU B O 1
ATOM 3269 N N . ALA B 1 46 ? 33.262 -2.815 11.293 1.00 24.51 46 ALA B N 1
ATOM 3270 C CA . ALA B 1 46 ? 34.351 -2.241 12.082 1.00 26.11 46 ALA B CA 1
ATOM 3271 C C . ALA B 1 46 ? 33.929 -0.875 12.612 1.00 27.55 46 ALA B C 1
ATOM 3272 O O . ALA B 1 46 ? 32.955 -0.287 12.131 1.00 30.01 46 ALA B O 1
ATOM 3274 N N . GLY B 1 47 ? 34.652 -0.378 13.610 1.00 28.55 47 GLY B N 1
ATOM 3275 C CA . GLY B 1 47 ? 34.338 0.926 14.166 1.00 28.57 47 GLY B CA 1
ATOM 3276 C C . GLY B 1 47 ? 33.237 0.957 15.215 1.00 29.02 47 GLY B C 1
ATOM 3277 O O . GLY B 1 47 ? 32.845 2.039 15.655 1.00 32.84 47 GLY B O 1
ATOM 3278 N N . THR B 1 48 ? 32.699 -0.208 15.576 1.00 25.56 48 THR B N 1
ATOM 3279 C CA . THR B 1 48 ? 31.654 -0.296 16.598 1.00 22.23 48 THR B CA 1
ATOM 3280 C C . THR B 1 48 ? 32.068 -1.314 17.664 1.00 20.13 48 THR B C 1
ATOM 3281 O O . THR B 1 48 ? 33.005 -2.087 17.465 1.00 19.37 48 THR B O 1
ATOM 3285 N N . HIS B 1 49 ? 31.385 -1.295 18.804 1.00 18.42 49 HIS B N 1
ATOM 3286 C CA . HIS B 1 49 ? 31.674 -2.245 19.873 1.00 17.51 49 HIS B CA 1
ATOM 3287 C C . HIS B 1 49 ? 31.014 -3.584 19.546 1.00 17.47 49 HIS B C 1
ATOM 3288 O O . HIS B 1 49 ? 31.391 -4.627 20.095 1.00 17.56 49 HIS B O 1
ATOM 3295 N N . THR B 1 50 ? 30.077 -3.557 18.594 1.00 15.91 50 THR B N 1
ATOM 3296 C CA . THR B 1 50 ? 29.308 -4.744 18.234 1.00 12.42 50 THR B CA 1
ATOM 3297 C C . THR B 1 50 ? 29.305 -5.185 16.773 1.00 11.80 50 THR B C 1
ATOM 3298 O O . THR B 1 50 ? 29.178 -4.379 15.860 1.00 14.66 50 THR B O 1
ATOM 3302 N N . ASN B 1 51 ? 29.461 -6.485 16.578 1.00 11.81 51 ASN B N 1
ATOM 3303 C CA . ASN B 1 51 ? 29.359 -7.113 15.264 1.00 15.24 51 ASN B CA 1
ATOM 3304 C C . ASN B 1 51 ? 29.130 -8.592 15.541 1.00 14.13 51 ASN B C 1
ATOM 3305 O O . ASN B 1 51 ? 29.148 -9.006 16.706 1.00 16.39 51 ASN B O 1
ATOM 3310 N N . ILE B 1 52 ? 28.865 -9.383 14.509 1.00 12.10 52 ILE B N 1
ATOM 3311 C CA . ILE B 1 52 ? 28.602 -10.801 14.717 1.00 13.57 52 ILE B CA 1
ATOM 3312 C C . ILE B 1 52 ? 29.738 -11.602 15.379 1.00 15.01 52 ILE B C 1
ATOM 3313 O O . ILE B 1 52 ? 29.519 -12.246 16.415 1.00 16.03 52 ILE B O 1
ATOM 3318 N N . PRO B 1 53 ? 30.959 -11.577 14.801 1.00 15.56 53 PRO B N 1
ATOM 3319 C CA . PRO B 1 53 ? 32.059 -12.332 15.418 1.00 16.49 53 PRO B CA 1
ATOM 3320 C C . PRO B 1 53 ? 32.370 -11.914 16.866 1.00 13.51 53 PRO B C 1
ATOM 3321 O O . PRO B 1 53 ? 32.711 -12.756 17.697 1.00 14.76 53 PRO B O 1
ATOM 3325 N N . LYS B 1 54 ? 32.223 -10.630 17.170 1.00 14.00 54 LYS B N 1
ATOM 3326 C CA . LYS B 1 54 ? 32.467 -10.148 18.532 1.00 13.37 54 LYS B CA 1
ATOM 3327 C C . LYS B 1 54 ? 31.404 -10.699 19.477 1.00 14.02 54 LYS B C 1
ATOM 3328 O O . LYS B 1 54 ? 31.716 -11.122 20.586 1.00 15.37 54 LYS B O 1
ATOM 3334 N N . LEU B 1 55 ? 30.152 -10.736 19.023 1.00 16.06 55 LEU B N 1
ATOM 3335 C CA . LEU B 1 55 ? 29.060 -11.262 19.840 1.00 13.57 55 LEU B CA 1
ATOM 3336 C C . LEU B 1 55 ? 29.311 -12.721 20.184 1.00 13.12 55 LEU B C 1
ATOM 3337 O O . LEU B 1 55 ? 29.123 -13.142 21.329 1.00 12.67 55 LEU B O 1
ATOM 3342 N N . ARG B 1 56 ? 29.740 -13.488 19.187 1.00 10.42 56 ARG B N 1
ATOM 3343 C CA . ARG B 1 56 ? 30.010 -14.903 19.381 1.00 14.80 56 ARG B CA 1
ATOM 3344 C C . ARG B 1 56 ? 31.185 -15.174 20.321 1.00 12.95 56 ARG B C 1
ATOM 3345 O O . ARG B 1 56 ? 31.172 -16.144 21.083 1.00 14.27 56 ARG B O 1
ATOM 3353 N N . ALA B 1 57 ? 32.200 -14.327 20.236 1.00 11.42 57 ALA B N 1
ATOM 3354 C CA . ALA B 1 57 ? 33.392 -14.446 21.068 1.00 16.15 57 ALA B CA 1
ATOM 3355 C C . ALA B 1 57 ? 33.108 -14.088 22.534 1.00 15.44 57 ALA B C 1
ATOM 3356 O O . ALA B 1 57 ? 33.782 -14.580 23.436 1.00 16.50 57 ALA B O 1
ATOM 3358 N N . GLY B 1 58 ? 32.112 -13.232 22.758 1.00 13.39 58 GLY B N 1
ATOM 3359 C CA . GLY B 1 58 ? 31.749 -12.832 24.110 1.00 12.85 58 GLY B CA 1
ATOM 3360 C C . GLY B 1 58 ? 30.671 -13.693 24.751 1.00 14.24 58 GLY B C 1
ATOM 3361 O O . GLY B 1 58 ? 30.194 -13.386 25.846 1.00 13.20 58 GLY B O 1
ATOM 3362 N N . PHE B 1 59 ? 30.288 -14.771 24.068 1.00 15.98 59 PHE B N 1
ATOM 3363 C CA . PHE B 1 59 ? 29.265 -15.699 24.548 1.00 17.18 59 PHE B CA 1
ATOM 3364 C C . PHE B 1 59 ? 27.937 -15.024 24.840 1.00 18.24 59 PHE B C 1
ATOM 3365 O O . PHE B 1 59 ? 27.264 -15.355 25.820 1.00 16.57 59 PHE B O 1
ATOM 3373 N N . VAL B 1 60 ? 27.588 -14.054 23.995 1.00 17.22 60 VAL B N 1
ATOM 3374 C CA . VAL B 1 60 ? 26.333 -13.322 24.126 1.00 15.78 60 VAL B CA 1
ATOM 3375 C C . VAL B 1 60 ? 25.213 -14.161 23.486 1.00 14.82 60 VAL B C 1
ATOM 3376 O O . VAL B 1 60 ? 25.269 -14.488 22.297 1.00 14.44 60 VAL B O 1
ATOM 3380 N N . GLY B 1 61 ? 24.241 -14.559 24.299 1.00 12.56 61 GLY B N 1
ATOM 3381 C CA . GLY B 1 61 ? 23.133 -15.363 23.811 1.00 14.21 61 GLY B CA 1
ATOM 3382 C C . GLY B 1 61 ? 21.806 -14.633 23.713 1.00 12.50 61 GLY B C 1
ATOM 3383 O O . GLY B 1 61 ? 20.870 -15.113 23.075 1.00 13.23 61 GLY B O 1
ATOM 3384 N N . GLY B 1 62 ? 21.719 -13.469 24.341 1.00 11.80 62 GLY B N 1
ATOM 3385 C CA . GLY B 1 62 ? 20.494 -12.704 24.298 1.00 9.30 62 GLY B CA 1
ATOM 3386 C C . GLY B 1 62 ? 20.832 -11.234 24.300 1.00 12.73 62 GLY B C 1
ATOM 3387 O O . GLY B 1 62 ? 21.764 -10.799 24.980 1.00 12.60 62 GLY B O 1
ATOM 3388 N N . GLN B 1 63 ? 20.077 -10.447 23.546 1.00 10.98 63 GLN B N 1
ATOM 3389 C CA . GLN B 1 63 ? 20.348 -9.024 23.499 1.00 9.16 63 GLN B CA 1
ATOM 3390 C C . GLN B 1 63 ? 19.111 -8.175 23.289 1.00 11.87 63 GLN B C 1
ATOM 3391 O O . GLN B 1 63 ? 18.327 -8.432 22.370 1.00 10.85 63 GLN B O 1
ATOM 3397 N N . PHE B 1 64 ? 18.918 -7.200 24.177 1.00 9.58 64 PHE B N 1
ATOM 3398 C CA . PHE B 1 64 ? 17.828 -6.253 24.027 1.00 10.22 64 PHE B CA 1
ATOM 3399 C C . PHE B 1 64 ? 18.450 -5.121 23.219 1.00 11.95 64 PHE B C 1
ATOM 3400 O O . PHE B 1 64 ? 19.325 -4.383 23.707 1.00 13.25 64 PHE B O 1
ATOM 3408 N N . TRP B 1 65 ? 18.092 -5.069 21.938 1.00 11.55 65 TRP B N 1
ATOM 3409 C CA . TRP B 1 65 ? 18.602 -4.028 21.058 1.00 8.47 65 TRP B CA 1
ATOM 3410 C C . TRP B 1 65 ? 17.813 -2.760 21.318 1.00 7.97 65 TRP B C 1
ATOM 3411 O O . TRP B 1 65 ? 16.584 -2.766 21.318 1.00 8.90 65 TRP B O 1
ATOM 3422 N N . SER B 1 66 ? 18.534 -1.678 21.569 1.00 8.31 66 SER B N 1
ATOM 3423 C CA . SER B 1 66 ? 17.915 -0.404 21.838 1.00 9.17 66 SER B CA 1
ATOM 3424 C C . SER B 1 66 ? 17.398 0.303 20.590 1.00 10.45 66 SER B C 1
ATOM 3425 O O . SER B 1 66 ? 18.114 0.462 19.596 1.00 9.91 66 SER B O 1
ATOM 3428 N N . VAL B 1 67 ? 16.139 0.716 20.688 1.00 10.23 67 VAL B N 1
ATOM 3429 C CA . VAL B 1 67 ? 15.418 1.453 19.660 1.00 10.65 67 VAL B CA 1
ATOM 3430 C C . VAL B 1 67 ? 15.350 2.826 20.314 1.00 11.03 67 VAL B C 1
ATOM 3431 O O . VAL B 1 67 ? 14.493 3.109 21.167 1.00 15.73 67 VAL B O 1
ATOM 3435 N N . TYR B 1 68 ? 16.338 3.637 19.972 1.00 10.22 68 TYR B N 1
ATOM 3436 C CA . TYR B 1 68 ? 16.491 4.959 20.530 1.00 10.90 68 TYR B CA 1
ATOM 3437 C C . TYR B 1 68 ? 16.424 6.101 19.530 1.00 11.04 68 TYR B C 1
ATOM 3438 O O . TYR B 1 68 ? 17.082 6.077 18.496 1.00 12.44 68 TYR B O 1
ATOM 3447 N N . THR B 1 69 ? 15.638 7.111 19.886 1.00 11.56 69 THR B N 1
ATOM 3448 C CA . THR B 1 69 ? 15.490 8.323 19.100 1.00 10.79 69 THR B CA 1
ATOM 3449 C C . THR B 1 69 ? 15.826 9.431 20.109 1.00 10.43 69 THR B C 1
ATOM 3450 O O . THR B 1 69 ? 15.365 9.395 21.253 1.00 11.64 69 THR B O 1
ATOM 3454 N N . PRO B 1 70 ? 16.702 10.377 19.732 1.00 12.11 70 PRO B N 1
ATOM 3455 C CA . PRO B 1 70 ? 17.113 11.479 20.615 1.00 12.20 70 PRO B CA 1
ATOM 3456 C C . PRO B 1 70 ? 15.997 12.325 21.204 1.00 14.62 70 PRO B C 1
ATOM 3457 O O . PRO B 1 70 ? 14.914 12.435 20.631 1.00 16.19 70 PRO B O 1
ATOM 3461 N N . CYS B 1 71 ? 16.279 12.930 22.354 1.00 11.96 71 CYS B N 1
ATOM 3462 C CA . CYS B 1 71 ? 15.326 13.794 23.045 1.00 12.28 71 CYS B CA 1
ATOM 3463 C C . CYS B 1 71 ? 14.787 14.948 22.208 1.00 12.11 71 CYS B C 1
ATOM 3464 O O . CYS B 1 71 ? 13.651 15.376 22.415 1.00 11.07 71 CYS B O 1
ATOM 3467 N N . ASP B 1 72 ? 15.603 15.484 21.302 1.00 14.41 72 ASP B N 1
ATOM 3468 C CA . ASP B 1 72 ? 15.133 16.579 20.453 1.00 17.09 72 ASP B CA 1
ATOM 3469 C C . ASP B 1 72 ? 14.137 16.140 19.378 1.00 15.15 72 ASP B C 1
ATOM 3470 O O . ASP B 1 72 ? 13.686 16.960 18.580 1.00 17.31 72 ASP B O 1
ATOM 3475 N N . THR B 1 73 ? 13.801 14.851 19.356 1.00 13.38 73 THR B N 1
ATOM 3476 C CA . THR B 1 73 ? 12.824 14.361 18.389 1.00 13.64 73 THR B CA 1
ATOM 3477 C C . THR B 1 73 ? 11.451 14.384 19.057 1.00 16.16 73 THR B C 1
ATOM 3478 O O . THR B 1 73 ? 10.429 14.252 18.379 1.00 13.89 73 THR B O 1
ATOM 3482 N N . GLN B 1 74 ? 11.438 14.550 20.387 1.00 14.69 74 GLN B N 1
ATOM 3483 C CA . GLN B 1 74 ? 10.189 14.635 21.148 1.00 11.97 74 GLN B CA 1
ATOM 3484 C C . GLN B 1 74 ? 9.406 15.832 20.607 1.00 11.06 74 GLN B C 1
ATOM 3485 O O . GLN B 1 74 ? 9.973 16.904 20.372 1.00 11.76 74 GLN B O 1
ATOM 3491 N N . ASN B 1 75 ? 8.108 15.638 20.394 1.00 11.19 75 ASN B N 1
ATOM 3492 C CA . ASN B 1 75 ? 7.226 16.676 19.831 1.00 12.74 75 ASN B CA 1
ATOM 3493 C C . ASN B 1 75 ? 7.611 17.061 18.395 1.00 13.81 75 ASN B C 1
ATOM 3494 O O . ASN B 1 75 ? 7.292 18.146 17.912 1.00 15.22 75 ASN B O 1
ATOM 3499 N N . LYS B 1 76 ? 8.338 16.160 17.740 1.00 15.22 76 LYS B N 1
ATOM 3500 C CA . LYS B 1 76 ? 8.767 16.322 16.360 1.00 15.05 76 LYS B CA 1
ATOM 3501 C C . LYS B 1 76 ? 8.545 15.001 15.616 1.00 14.44 76 LYS B C 1
ATOM 3502 O O . LYS B 1 76 ? 7.397 14.607 15.386 1.00 15.16 76 LYS B O 1
ATOM 3508 N N . ASP B 1 77 ? 9.622 14.294 15.287 1.00 15.33 77 ASP B N 1
ATOM 3509 C CA . ASP B 1 77 ? 9.498 13.017 14.574 1.00 12.31 77 ASP B CA 1
ATOM 3510 C C . ASP B 1 77 ? 9.880 11.764 15.379 1.00 9.64 77 ASP B C 1
ATOM 3511 O O . ASP B 1 77 ? 10.271 10.748 14.808 1.00 6.65 77 ASP B O 1
ATOM 3516 N N . ALA B 1 78 ? 9.699 11.822 16.699 1.00 10.65 78 ALA B N 1
ATOM 3517 C CA . ALA B 1 78 ? 10.025 10.703 17.589 1.00 7.95 78 ALA B CA 1
ATOM 3518 C C . ALA B 1 78 ? 9.331 9.392 17.232 1.00 6.57 78 ALA B C 1
ATOM 3519 O O . ALA B 1 78 ? 9.950 8.329 17.280 1.00 8.78 78 ALA B O 1
ATOM 3521 N N . VAL B 1 79 ? 8.034 9.459 16.926 1.00 8.46 79 VAL B N 1
ATOM 3522 C CA . VAL B 1 79 ? 7.285 8.262 16.576 1.00 8.38 79 VAL B CA 1
ATOM 3523 C C . VAL B 1 79 ? 7.780 7.678 15.249 1.00 9.13 79 VAL B C 1
ATOM 3524 O O . VAL B 1 79 ? 8.042 6.481 15.159 1.00 9.00 79 VAL B O 1
ATOM 3528 N N . ARG B 1 80 ? 7.977 8.530 14.247 1.00 10.84 80 ARG B N 1
ATOM 3529 C CA . ARG B 1 80 ? 8.490 8.085 12.943 1.00 10.69 80 ARG B CA 1
ATOM 3530 C C . ARG B 1 80 ? 9.835 7.366 13.103 1.00 7.93 80 ARG B C 1
ATOM 3531 O O . ARG B 1 80 ? 10.010 6.243 12.646 1.00 9.42 80 ARG B O 1
ATOM 3539 N N . ARG B 1 81 ? 10.777 8.015 13.775 1.00 8.95 81 ARG B N 1
ATOM 3540 C CA . ARG B 1 81 ? 12.098 7.428 13.974 1.00 10.79 81 ARG B CA 1
ATOM 3541 C C . ARG B 1 81 ? 12.127 6.179 14.848 1.00 9.21 81 ARG B C 1
ATOM 3542 O O . ARG B 1 81 ? 12.980 5.318 14.655 1.00 11.60 81 ARG B O 1
ATOM 3550 N N . THR B 1 82 ? 11.201 6.070 15.798 1.00 7.05 82 THR B N 1
ATOM 3551 C CA . THR B 1 82 ? 11.132 4.875 16.639 1.00 9.87 82 THR B CA 1
ATOM 3552 C C . THR B 1 82 ? 10.727 3.681 15.772 1.00 10.38 82 THR B C 1
ATOM 3553 O O . THR B 1 82 ? 11.271 2.584 15.912 1.00 7.99 82 THR B O 1
ATOM 3557 N N . LEU B 1 83 ? 9.793 3.917 14.848 1.00 11.43 83 LEU B N 1
ATOM 3558 C CA . LEU B 1 83 ? 9.335 2.878 13.920 1.00 8.60 83 LEU B CA 1
ATOM 3559 C C . LEU B 1 83 ? 10.483 2.454 13.008 1.00 3.69 83 LEU B C 1
ATOM 3560 O O . LEU B 1 83 ? 10.701 1.269 12.789 1.00 7.04 83 LEU B O 1
ATOM 3565 N N . GLU B 1 84 ? 11.230 3.423 12.489 1.00 7.34 84 GLU B N 1
ATOM 3566 C CA . GLU B 1 84 ? 12.368 3.124 11.630 1.00 9.14 84 GLU B CA 1
ATOM 3567 C C . GLU B 1 84 ? 13.443 2.350 12.381 1.00 9.81 84 GLU B C 1
ATOM 3568 O O . GLU B 1 84 ? 14.102 1.489 11.804 1.00 12.45 84 GLU B O 1
ATOM 3574 N N . GLN B 1 85 ? 13.645 2.671 13.661 1.00 9.75 85 GLN B N 1
ATOM 3575 C CA . GLN B 1 85 ? 14.651 1.959 14.447 1.00 7.29 85 GLN B CA 1
ATOM 3576 C C . GLN B 1 85 ? 14.222 0.529 14.754 1.00 4.96 85 GLN B C 1
ATOM 3577 O O . GLN B 1 85 ? 15.041 -0.393 14.706 1.00 7.47 85 GLN B O 1
ATOM 3583 N N . MET B 1 86 ? 12.938 0.330 15.050 1.00 8.68 86 MET B N 1
ATOM 3584 C CA . MET B 1 86 ? 12.425 -1.019 15.298 1.00 7.36 86 MET B CA 1
ATOM 3585 C C . MET B 1 86 ? 12.541 -1.787 13.977 1.00 7.82 86 MET B C 1
ATOM 3586 O O . MET B 1 86 ? 12.908 -2.959 13.957 1.00 6.74 86 MET B O 1
ATOM 3591 N N . ASP B 1 87 ? 12.266 -1.096 12.873 1.00 8.20 87 ASP B N 1
ATOM 3592 C CA . ASP B 1 87 ? 12.358 -1.698 11.546 1.00 5.25 87 ASP B CA 1
ATOM 3593 C C . ASP B 1 87 ? 13.784 -2.187 11.271 1.00 5.56 87 ASP B C 1
ATOM 3594 O O . ASP B 1 87 ? 13.969 -3.305 10.791 1.00 7.41 87 ASP B O 1
ATOM 3599 N N . VAL B 1 88 ? 14.795 -1.372 11.584 1.00 6.89 88 VAL B N 1
ATOM 3600 C CA . VAL B 1 88 ? 16.167 -1.804 11.337 1.00 8.74 88 VAL B CA 1
ATOM 3601 C C . VAL B 1 88 ? 16.517 -3.057 12.145 1.00 7.09 88 VAL B C 1
ATOM 3602 O O . VAL B 1 88 ? 17.268 -3.908 11.672 1.00 9.12 88 VAL B O 1
ATOM 3606 N N . VAL B 1 89 ? 15.915 -3.211 13.326 1.00 7.98 89 VAL B N 1
ATOM 3607 C CA . VAL B 1 89 ? 16.166 -4.397 14.142 1.00 7.98 89 VAL B CA 1
ATOM 3608 C C . VAL B 1 89 ? 15.489 -5.601 13.485 1.00 10.13 89 VAL B C 1
ATOM 3609 O O . VAL B 1 89 ? 16.076 -6.687 13.411 1.00 10.15 89 VAL B O 1
ATOM 3613 N N . HIS B 1 90 ? 14.261 -5.407 12.994 1.00 9.21 90 HIS B N 1
ATOM 3614 C CA . HIS B 1 90 ? 13.544 -6.499 12.339 1.00 9.82 90 HIS B CA 1
ATOM 3615 C C . HIS B 1 90 ? 14.344 -6.993 11.134 1.00 7.38 90 HIS B C 1
ATOM 3616 O O . HIS B 1 90 ? 14.556 -8.189 10.979 1.00 9.38 90 HIS B O 1
ATOM 3623 N N . ARG B 1 91 ? 14.823 -6.063 10.312 1.00 8.76 91 ARG B N 1
ATOM 3624 C CA . ARG B 1 91 ? 15.585 -6.398 9.104 1.00 9.09 91 ARG B CA 1
ATOM 3625 C C . ARG B 1 91 ? 16.929 -7.061 9.382 1.00 11.68 91 ARG B C 1
ATOM 3626 O O . ARG B 1 91 ? 17.377 -7.918 8.624 1.00 10.30 91 ARG B O 1
ATOM 3634 N N . MET B 1 92 ? 17.562 -6.653 10.479 1.00 14.32 92 MET B N 1
ATOM 3635 C CA . MET B 1 92 ? 18.843 -7.201 10.915 1.00 13.03 92 MET B CA 1
ATOM 3636 C C . MET B 1 92 ? 18.678 -8.698 11.207 1.00 7.63 92 MET B C 1
ATOM 3637 O O . MET B 1 92 ? 19.471 -9.516 10.755 1.00 8.63 92 MET B O 1
ATOM 3642 N N . CYS B 1 93 ? 17.613 -9.050 11.919 1.00 8.82 93 CYS B N 1
ATOM 3643 C CA . CYS B 1 93 ? 17.331 -10.444 12.256 1.00 10.19 93 CYS B CA 1
ATOM 3644 C C . CYS B 1 93 ? 17.046 -11.290 11.020 1.00 13.43 93 CYS B C 1
ATOM 3645 O O . CYS B 1 93 ? 17.445 -12.450 10.937 1.00 13.73 93 CYS B O 1
ATOM 3648 N N . ARG B 1 94 ? 16.324 -10.708 10.070 1.00 17.36 94 ARG B N 1
ATOM 3649 C CA . ARG B 1 94 ? 16.000 -11.409 8.842 1.00 19.22 94 ARG B CA 1
ATOM 3650 C C . ARG B 1 94 ? 17.223 -11.491 7.930 1.00 16.07 94 ARG B C 1
ATOM 3651 O O . ARG B 1 94 ? 17.381 -12.470 7.197 1.00 17.38 94 ARG B O 1
ATOM 3659 N N . MET B 1 95 ? 18.094 -10.483 7.994 1.00 13.95 95 MET B N 1
ATOM 3660 C CA . MET B 1 95 ? 19.305 -10.465 7.170 1.00 15.55 95 MET B CA 1
ATOM 3661 C C . MET B 1 95 ? 20.400 -11.438 7.654 1.00 16.77 95 MET B C 1
ATOM 3662 O O . MET B 1 95 ? 21.170 -11.962 6.841 1.00 16.21 95 MET B O 1
ATOM 3667 N N . TYR B 1 96 ? 20.471 -11.678 8.965 1.00 15.40 96 TYR B N 1
ATOM 3668 C CA . TYR B 1 96 ? 21.469 -12.599 9.536 1.00 14.25 96 TYR B CA 1
ATOM 3669 C C . TYR B 1 96 ? 20.762 -13.645 10.403 1.00 14.75 96 TYR B C 1
ATOM 3670 O O . TYR B 1 96 ? 21.019 -13.749 11.599 1.00 14.32 96 TYR B O 1
ATOM 3679 N N . PRO B 1 97 ? 19.917 -14.487 9.779 1.00 14.67 97 PRO B N 1
ATOM 3680 C CA . PRO B 1 97 ? 19.136 -15.544 10.424 1.00 15.41 97 PRO B CA 1
ATOM 3681 C C . PRO B 1 97 ? 19.968 -16.658 11.027 1.00 17.90 97 PRO B C 1
ATOM 3682 O O . PRO B 1 97 ? 19.504 -17.380 11.911 1.00 19.72 97 PRO B O 1
ATOM 3686 N N . GLU B 1 98 ? 21.188 -16.815 10.527 1.00 18.60 98 GLU B N 1
ATOM 3687 C CA . GLU B 1 98 ? 22.088 -17.830 11.033 1.00 17.78 98 GLU B CA 1
ATOM 3688 C C . GLU B 1 98 ? 22.629 -17.365 12.397 1.00 19.22 98 GLU B C 1
ATOM 3689 O O . GLU B 1 98 ? 23.091 -18.174 13.201 1.00 16.35 98 GLU B O 1
ATOM 3695 N N . THR B 1 99 ? 22.503 -16.067 12.670 1.00 14.95 99 THR B N 1
ATOM 3696 C CA . THR B 1 99 ? 22.988 -15.485 13.917 1.00 16.90 99 THR B CA 1
ATOM 3697 C C . THR B 1 99 ? 21.878 -15.050 14.872 1.00 16.20 99 THR B C 1
ATOM 3698 O O . THR B 1 99 ? 21.813 -15.507 16.010 1.00 15.76 99 THR B O 1
ATOM 3702 N N . PHE B 1 100 ? 20.989 -14.191 14.386 1.00 16.75 100 PHE B N 1
ATOM 3703 C CA . PHE B 1 100 ? 19.914 -13.660 15.212 1.00 16.03 100 PHE B CA 1
ATOM 3704 C C . PHE B 1 100 ? 18.577 -14.381 15.131 1.00 16.49 100 PHE B C 1
ATOM 3705 O O . PHE B 1 100 ? 18.130 -14.774 14.052 1.00 18.16 100 PHE B O 1
ATOM 3713 N N . LEU B 1 101 ? 17.937 -14.509 16.289 1.00 13.22 101 LEU B N 1
ATOM 3714 C CA . LEU B 1 101 ? 16.610 -15.088 16.399 1.00 11.63 101 LEU B CA 1
ATOM 3715 C C . LEU B 1 101 ? 15.771 -14.009 17.077 1.00 15.34 101 LEU B C 1
ATOM 3716 O O . LEU B 1 101 ? 15.907 -13.766 18.285 1.00 13.68 101 LEU B O 1
ATOM 3721 N N . TYR B 1 102 ? 14.959 -13.312 16.287 1.00 11.89 102 TYR B N 1
ATOM 3722 C CA . TYR B 1 102 ? 14.096 -12.264 16.806 1.00 10.91 102 TYR B CA 1
ATOM 3723 C C . TYR B 1 102 ? 13.096 -12.886 17.757 1.00 9.78 102 TYR B C 1
ATOM 3724 O O . TYR B 1 102 ? 12.390 -13.820 17.382 1.00 14.49 102 TYR B O 1
ATOM 3733 N N . VAL B 1 103 ? 13.055 -12.403 18.992 1.00 9.75 103 VAL B N 1
ATOM 3734 C CA . VAL B 1 103 ? 12.114 -12.934 19.970 1.00 9.80 103 VAL B CA 1
ATOM 3735 C C . VAL B 1 103 ? 11.441 -11.828 20.762 1.00 7.21 103 VAL B C 1
ATOM 3736 O O . VAL B 1 103 ? 11.881 -10.680 20.753 1.00 9.01 103 VAL B O 1
ATOM 3740 N N . THR B 1 104 ? 10.329 -12.174 21.394 1.00 7.82 104 THR B N 1
ATOM 3741 C CA . THR B 1 104 ? 9.553 -11.217 22.164 1.00 10.02 104 THR B CA 1
ATOM 3742 C C . THR B 1 104 ? 9.067 -11.810 23.479 1.00 9.27 104 THR B C 1
ATOM 3743 O O . THR B 1 104 ? 8.147 -11.279 24.093 1.00 14.03 104 THR B O 1
ATOM 3747 N N . SER B 1 105 ? 9.664 -12.909 23.913 1.00 11.98 105 SER B N 1
ATOM 3748 C CA . SER B 1 105 ? 9.226 -13.535 25.156 1.00 11.41 105 SER B CA 1
ATOM 3749 C C . SER B 1 105 ? 10.360 -14.290 25.845 1.00 12.26 105 SER B C 1
ATOM 3750 O O . SER B 1 105 ? 11.403 -14.524 25.238 1.00 12.77 105 SER B O 1
ATOM 3753 N N . SER B 1 106 ? 10.153 -14.661 27.113 1.00 14.73 106 SER B N 1
ATOM 3754 C CA . SER B 1 106 ? 11.164 -15.402 27.877 1.00 13.74 106 SER B CA 1
ATOM 3755 C C . SER B 1 106 ? 11.340 -16.798 27.278 1.00 12.08 106 SER B C 1
ATOM 3756 O O . SER B 1 106 ? 12.461 -17.261 27.102 1.00 11.16 106 SER B O 1
ATOM 3759 N N . ALA B 1 107 ? 10.231 -17.437 26.912 1.00 15.33 107 ALA B N 1
ATOM 3760 C CA . ALA B 1 107 ? 10.272 -18.754 26.278 1.00 15.10 107 ALA B CA 1
ATOM 3761 C C . ALA B 1 107 ? 11.106 -18.659 24.997 1.00 14.44 107 ALA B C 1
ATOM 3762 O O . ALA B 1 107 ? 11.891 -19.557 24.683 1.00 16.33 107 ALA B O 1
ATOM 3764 N N . GLY B 1 108 ? 10.926 -17.557 24.271 1.00 13.82 108 GLY B N 1
ATOM 3765 C CA . GLY B 1 108 ? 11.671 -17.318 23.044 1.00 15.43 108 GLY B CA 1
ATOM 3766 C C . GLY B 1 108 ? 13.179 -17.188 23.249 1.00 14.09 108 GLY B C 1
ATOM 3767 O O . GLY B 1 108 ? 13.959 -17.653 22.414 1.00 13.14 108 GLY B O 1
ATOM 3768 N N . ILE B 1 109 ? 13.602 -16.527 24.331 1.00 13.71 109 ILE B N 1
ATOM 3769 C CA . ILE B 1 109 ? 15.035 -16.399 24.611 1.00 11.57 109 ILE B CA 1
ATOM 3770 C C . ILE B 1 109 ? 15.587 -17.800 24.840 1.00 8.34 109 ILE B C 1
ATOM 3771 O O . ILE B 1 109 ? 16.624 -18.160 24.290 1.00 9.64 109 ILE B O 1
ATOM 3776 N N . ARG B 1 110 ? 14.852 -18.601 25.611 1.00 12.40 110 ARG B N 1
ATOM 3777 C CA . ARG B 1 110 ? 15.254 -19.974 25.921 1.00 15.72 110 ARG B CA 1
ATOM 3778 C C . ARG B 1 110 ? 15.409 -20.839 24.669 1.00 16.32 110 ARG B C 1
ATOM 3779 O O . ARG B 1 110 ? 16.319 -21.667 24.585 1.00 14.21 110 ARG B O 1
ATOM 3787 N N . GLN B 1 111 ? 14.517 -20.648 23.699 1.00 18.00 111 GLN B N 1
ATOM 3788 C CA . GLN B 1 111 ? 14.583 -21.401 22.448 1.00 17.81 111 GLN B CA 1
ATOM 3789 C C . GLN B 1 111 ? 15.834 -20.988 21.668 1.00 13.31 111 GLN B C 1
ATOM 3790 O O . GLN B 1 111 ? 16.503 -21.821 21.061 1.00 14.20 111 GLN B O 1
ATOM 3796 N N . ALA B 1 112 ? 16.142 -19.697 21.696 1.00 12.57 112 ALA B N 1
ATOM 3797 C CA . ALA B 1 112 ? 17.312 -19.166 21.019 1.00 13.26 112 ALA B CA 1
ATOM 3798 C C . ALA B 1 112 ? 18.555 -19.846 21.595 1.00 16.20 112 ALA B C 1
ATOM 3799 O O . ALA B 1 112 ? 19.446 -20.263 20.845 1.00 13.72 112 ALA B O 1
ATOM 3801 N N . PHE B 1 113 ? 18.582 -19.983 22.927 1.00 16.63 113 PHE B N 1
ATOM 3802 C CA . PHE B 1 113 ? 19.690 -20.635 23.632 1.00 17.53 113 PHE B CA 1
ATOM 3803 C C . PHE B 1 113 ? 19.826 -22.051 23.107 1.00 17.63 113 PHE B C 1
ATOM 3804 O O . PHE B 1 113 ? 20.931 -22.502 22.807 1.00 19.71 113 PHE B O 1
ATOM 3812 N N . ARG B 1 114 ? 18.695 -22.741 22.985 1.00 17.46 114 ARG B N 1
ATOM 3813 C CA . ARG B 1 114 ? 18.678 -24.110 22.483 1.00 19.06 114 ARG B CA 1
ATOM 3814 C C . ARG B 1 114 ? 19.181 -24.209 21.055 1.00 19.33 114 ARG B C 1
ATOM 3815 O O . ARG B 1 114 ? 19.809 -25.202 20.692 1.00 22.47 114 ARG B O 1
ATOM 3823 N N . GLU B 1 115 ? 18.901 -23.183 20.251 1.00 18.42 115 GLU B N 1
ATOM 3824 C CA . GLU B 1 115 ? 19.295 -23.168 18.844 1.00 18.66 115 GLU B CA 1
ATOM 3825 C C . GLU B 1 115 ? 20.663 -22.582 18.582 1.00 18.84 115 GLU B C 1
ATOM 3826 O O . GLU B 1 115 ? 21.154 -22.626 17.452 1.00 21.26 115 GLU B O 1
ATOM 3832 N N . GLY B 1 116 ? 21.269 -22.012 19.616 1.00 18.24 116 GLY B N 1
ATOM 3833 C CA . GLY B 1 116 ? 22.586 -21.425 19.448 1.00 17.43 116 GLY B CA 1
ATOM 3834 C C . GLY B 1 116 ? 22.540 -20.111 18.706 1.00 16.15 116 GLY B C 1
ATOM 3835 O O . GLY B 1 116 ? 23.482 -19.756 18.007 1.00 17.45 116 GLY B O 1
ATOM 3836 N N . LYS B 1 117 ? 21.433 -19.392 18.855 1.00 16.36 117 LYS B N 1
ATOM 3837 C CA . LYS B 1 117 ? 21.259 -18.097 18.209 1.00 17.96 117 LYS B CA 1
ATOM 3838 C C . LYS B 1 117 ? 21.177 -16.971 19.229 1.00 15.37 117 LYS B C 1
ATOM 3839 O O . LYS B 1 117 ? 20.808 -17.189 20.377 1.00 18.48 117 LYS B O 1
ATOM 3845 N N . VAL B 1 118 ? 21.557 -15.772 18.809 1.00 12.53 118 VAL B N 1
ATOM 3846 C CA . VAL B 1 118 ? 21.504 -14.609 19.678 1.00 11.06 118 VAL B CA 1
ATOM 3847 C C . VAL B 1 118 ? 20.065 -14.104 19.709 1.00 11.99 118 VAL B C 1
ATOM 3848 O O . VAL B 1 118 ? 19.623 -13.461 18.757 1.00 10.60 118 VAL B O 1
ATOM 3852 N N . ALA B 1 119 ? 19.328 -14.434 20.775 1.00 9.79 119 ALA B N 1
ATOM 3853 C CA . ALA B 1 119 ? 17.945 -13.979 20.930 1.00 10.64 119 ALA B CA 1
ATOM 3854 C C . ALA B 1 119 ? 18.002 -12.463 20.798 1.00 12.96 119 ALA B C 1
ATOM 3855 O O . ALA B 1 119 ? 18.864 -11.818 21.403 1.00 14.57 119 ALA B O 1
ATOM 3857 N N . SER B 1 120 ? 17.129 -11.905 19.963 1.00 11.41 120 SER B N 1
ATOM 3858 C CA . SER B 1 120 ? 17.118 -10.473 19.711 1.00 8.47 120 SER B CA 1
ATOM 3859 C C . SER B 1 120 ? 15.785 -9.842 20.033 1.00 11.18 120 SER B C 1
ATOM 3860 O O . SER B 1 120 ? 14.780 -10.099 19.364 1.00 11.62 120 SER B O 1
ATOM 3863 N N . LEU B 1 121 ? 15.796 -8.980 21.045 1.00 11.47 121 LEU B N 1
ATOM 3864 C CA . LEU B 1 121 ? 14.592 -8.297 21.488 1.00 8.62 121 LEU B CA 1
ATOM 3865 C C . LEU B 1 121 ? 14.730 -6.810 21.268 1.00 6.08 121 LEU B C 1
ATOM 3866 O O . LEU B 1 121 ? 15.786 -6.324 20.865 1.00 6.33 121 LEU B O 1
ATOM 3871 N N . ILE B 1 122 ? 13.645 -6.088 21.512 1.00 4.46 122 ILE B N 1
ATOM 3872 C CA . ILE B 1 122 ? 13.641 -4.655 21.325 1.00 6.87 122 ILE B CA 1
ATOM 3873 C C . ILE B 1 122 ? 13.341 -3.947 22.633 1.00 7.99 122 ILE B C 1
ATOM 3874 O O . ILE B 1 122 ? 12.422 -4.317 23.362 1.00 8.30 122 ILE B O 1
ATOM 3879 N N . GLY B 1 123 ? 14.159 -2.950 22.931 1.00 10.26 123 GLY B N 1
ATOM 3880 C CA . GLY B 1 123 ? 13.969 -2.155 24.125 1.00 9.91 123 GLY B CA 1
ATOM 3881 C C . GLY B 1 123 ? 13.829 -0.730 23.647 1.00 9.45 123 GLY B C 1
ATOM 3882 O O . GLY B 1 123 ? 14.696 -0.228 22.937 1.00 10.53 123 GLY B O 1
ATOM 3883 N N . VAL B 1 124 ? 12.711 -0.091 23.972 1.00 9.66 124 VAL B N 1
ATOM 3884 C CA . VAL B 1 124 ? 12.491 1.284 23.541 1.00 9.23 124 VAL B CA 1
ATOM 3885 C C . VAL B 1 124 ? 12.985 2.254 24.597 1.00 11.76 124 VAL B C 1
ATOM 3886 O O . VAL B 1 124 ? 12.430 2.344 25.701 1.00 13.29 124 VAL B O 1
ATOM 3890 N N . GLU B 1 125 ? 14.046 2.974 24.253 1.00 11.63 125 GLU B N 1
ATOM 3891 C CA . GLU B 1 125 ? 14.643 3.916 25.180 1.00 12.28 125 GLU B CA 1
ATOM 3892 C C . GLU B 1 125 ? 14.073 5.324 25.214 1.00 10.83 125 GLU B C 1
ATOM 3893 O O . GLU B 1 125 ? 14.574 6.223 24.547 1.00 10.43 125 GLU B O 1
ATOM 3899 N N . GLY B 1 126 ? 13.047 5.523 26.031 1.00 11.09 126 GLY B N 1
ATOM 3900 C CA . GLY B 1 126 ? 12.478 6.847 26.151 1.00 13.22 126 GLY B CA 1
ATOM 3901 C C . GLY B 1 126 ? 11.003 6.903 25.849 1.00 13.81 126 GLY B C 1
ATOM 3902 O O . GLY B 1 126 ? 10.592 6.618 24.725 1.00 12.89 126 GLY B O 1
ATOM 3903 N N . GLY B 1 127 ? 10.222 7.323 26.844 1.00 14.55 127 GLY B N 1
ATOM 3904 C CA . GLY B 1 127 ? 8.777 7.431 26.695 1.00 12.71 127 GLY B CA 1
ATOM 3905 C C . GLY B 1 127 ? 8.328 8.411 25.613 1.00 12.29 127 GLY B C 1
ATOM 3906 O O . GLY B 1 127 ? 7.169 8.374 25.197 1.00 12.81 127 GLY B O 1
ATOM 3907 N N . HIS B 1 128 ? 9.210 9.318 25.191 1.00 10.19 128 HIS B N 1
ATOM 3908 C CA . HIS B 1 128 ? 8.863 10.274 24.133 1.00 13.78 128 HIS B CA 1
ATOM 3909 C C . HIS B 1 128 ? 8.625 9.558 22.790 1.00 12.68 128 HIS B C 1
ATOM 3910 O O . HIS B 1 128 ? 8.206 10.185 21.817 1.00 14.70 128 HIS B O 1
ATOM 3917 N N . SER B 1 129 ? 8.898 8.251 22.760 1.00 11.44 129 SER B N 1
ATOM 3918 C CA . SER B 1 129 ? 8.684 7.414 21.583 1.00 11.45 129 SER B CA 1
ATOM 3919 C C . SER B 1 129 ? 7.210 7.089 21.378 1.00 11.96 129 SER B C 1
ATOM 3920 O O . SER B 1 129 ? 6.808 6.746 20.266 1.00 13.94 129 SER B O 1
ATOM 3923 N N . ILE B 1 130 ? 6.407 7.164 22.445 1.00 12.22 130 ILE B N 1
ATOM 3924 C CA . ILE B 1 130 ? 4.970 6.894 22.324 1.00 12.22 130 ILE B CA 1
ATOM 3925 C C . ILE B 1 130 ? 4.159 8.180 22.186 1.00 11.39 130 ILE B C 1
ATOM 3926 O O . ILE B 1 130 ? 2.951 8.136 21.962 1.00 15.71 130 ILE B O 1
ATOM 3931 N N . ASP B 1 131 ? 4.832 9.317 22.322 1.00 10.66 131 ASP B N 1
ATOM 3932 C CA . ASP B 1 131 ? 4.208 10.635 22.233 1.00 13.17 131 ASP B CA 1
ATOM 3933 C C . ASP B 1 131 ? 2.904 10.727 23.045 1.00 13.40 131 ASP B C 1
ATOM 3934 O O . ASP B 1 131 ? 1.856 11.133 22.531 1.00 9.30 131 ASP B O 1
ATOM 3939 N N . SER B 1 132 ? 2.999 10.347 24.320 1.00 11.74 132 SER B N 1
ATOM 3940 C CA . SER B 1 132 ? 1.884 10.363 25.270 1.00 11.21 132 SER B CA 1
ATOM 3941 C C . SER B 1 132 ? 0.633 9.707 24.719 1.00 11.69 132 SER B C 1
ATOM 3942 O O . SER B 1 132 ? -0.483 10.176 24.946 1.00 11.66 132 SER B O 1
ATOM 3945 N N . SER B 1 133 ? 0.821 8.607 24.005 1.00 11.42 133 SER B N 1
ATOM 3946 C CA . SER B 1 133 ? -0.298 7.898 23.415 1.00 10.76 133 SER B CA 1
ATOM 3947 C C . SER B 1 133 ? -0.314 6.435 23.806 1.00 8.79 133 SER B C 1
ATOM 3948 O O . SER B 1 133 ? 0.665 5.719 23.589 1.00 12.07 133 SER B O 1
ATOM 3951 N N . LEU B 1 134 ? -1.436 6.005 24.383 1.00 10.15 134 LEU B N 1
ATOM 3952 C CA . LEU B 1 134 ? -1.632 4.615 24.802 1.00 8.03 134 LEU B CA 1
ATOM 3953 C C . LEU B 1 134 ? -1.786 3.732 23.558 1.00 9.80 134 LEU B C 1
ATOM 3954 O O . LEU B 1 134 ? -1.419 2.556 23.573 1.00 6.40 134 LEU B O 1
ATOM 3959 N N . GLY B 1 135 ? -2.329 4.323 22.491 1.00 8.94 135 GLY B N 1
ATOM 3960 C CA . GLY B 1 135 ? -2.504 3.626 21.226 1.00 9.67 135 GLY B CA 1
ATOM 3961 C C . GLY B 1 135 ? -1.156 3.368 20.579 1.00 9.28 135 GLY B C 1
ATOM 3962 O O . GLY B 1 135 ? -0.920 2.269 20.073 1.00 10.04 135 GLY B O 1
ATOM 3963 N N . VAL B 1 136 ? -0.279 4.378 20.590 1.00 9.67 136 VAL B N 1
ATOM 3964 C CA . VAL B 1 136 ? 1.073 4.235 20.046 1.00 8.71 136 VAL B CA 1
ATOM 3965 C C . VAL B 1 136 ? 1.851 3.209 20.883 1.00 10.86 136 VAL B C 1
ATOM 3966 O O . VAL B 1 136 ? 2.637 2.429 20.344 1.00 12.55 136 VAL B O 1
ATOM 3970 N N . LEU B 1 137 ? 1.572 3.167 22.189 1.00 11.20 137 LEU B N 1
ATOM 3971 C CA . LEU B 1 137 ? 2.224 2.217 23.105 1.00 9.65 137 LEU B CA 1
ATOM 3972 C C . LEU B 1 137 ? 1.915 0.779 22.697 1.00 5.40 137 LEU B C 1
ATOM 3973 O O . LEU B 1 137 ? 2.821 -0.032 22.536 1.00 7.95 137 LEU B O 1
ATOM 3978 N N . ARG B 1 138 ? 0.631 0.471 22.530 1.00 7.61 138 ARG B N 1
ATOM 3979 C CA . ARG B 1 138 ? 0.186 -0.863 22.126 1.00 7.55 138 ARG B CA 1
ATOM 3980 C C . ARG B 1 138 ? 0.721 -1.212 20.737 1.00 8.52 138 ARG B C 1
ATOM 3981 O O . ARG B 1 138 ? 1.034 -2.369 20.445 1.00 9.36 138 ARG B O 1
ATOM 3989 N N . ALA B 1 139 ? 0.854 -0.199 19.891 1.00 9.76 139 ALA B N 1
ATOM 3990 C CA . ALA B 1 139 ? 1.383 -0.409 18.549 1.00 10.92 139 ALA B CA 1
ATOM 3991 C C . ALA B 1 139 ? 2.854 -0.839 18.646 1.00 10.80 139 ALA B C 1
ATOM 3992 O O . ALA B 1 139 ? 3.276 -1.791 17.976 1.00 11.34 139 ALA B O 1
ATOM 3994 N N . LEU B 1 140 ? 3.622 -0.156 19.499 1.00 10.45 140 LEU B N 1
ATOM 3995 C CA . LEU B 1 140 ? 5.035 -0.492 19.690 1.00 7.76 140 LEU B CA 1
ATOM 3996 C C . LEU B 1 140 ? 5.131 -1.886 20.291 1.00 6.07 140 LEU B C 1
ATOM 3997 O O . LEU B 1 140 ? 6.032 -2.641 19.955 1.00 9.28 140 LEU B O 1
ATOM 4002 N N . TYR B 1 141 ? 4.155 -2.251 21.124 1.00 8.49 141 TYR B N 1
ATOM 4003 C CA . TYR B 1 141 ? 4.117 -3.580 21.719 1.00 7.09 141 TYR B CA 1
ATOM 4004 C C . TYR B 1 141 ? 3.959 -4.636 20.625 1.00 9.12 141 TYR B C 1
ATOM 4005 O O . TYR B 1 141 ? 4.680 -5.643 20.591 1.00 7.66 141 TYR B O 1
ATOM 4014 N N . GLN B 1 142 ? 2.986 -4.413 19.745 1.00 11.82 142 GLN B N 1
ATOM 4015 C CA . GLN B 1 142 ? 2.720 -5.332 18.637 1.00 12.26 142 GLN B CA 1
ATOM 4016 C C . GLN B 1 142 ? 3.937 -5.473 17.731 1.00 9.27 142 GLN B C 1
ATOM 4017 O O . GLN B 1 142 ? 4.214 -6.558 17.225 1.00 9.86 142 GLN B O 1
ATOM 4023 N N . LEU B 1 143 ? 4.694 -4.388 17.586 1.00 6.47 143 LEU B N 1
ATOM 4024 C CA . LEU B 1 143 ? 5.902 -4.385 16.766 1.00 7.39 143 LEU B CA 1
ATOM 4025 C C . LEU B 1 143 ? 7.131 -4.973 17.476 1.00 9.26 143 LEU B C 1
ATOM 4026 O O . LEU B 1 143 ? 8.238 -4.884 16.951 1.00 7.26 143 LEU B O 1
ATOM 4031 N N . GLY B 1 144 ? 6.948 -5.521 18.682 1.00 7.66 144 GLY B N 1
ATOM 4032 C CA . GLY B 1 144 ? 8.060 -6.146 19.388 1.00 7.68 144 GLY B CA 1
ATOM 4033 C C . GLY B 1 144 ? 8.661 -5.514 20.635 1.00 7.60 144 GLY B C 1
ATOM 4034 O O . GLY B 1 144 ? 9.498 -6.141 21.283 1.00 9.13 144 GLY B O 1
ATOM 4035 N N . MET B 1 145 ? 8.260 -4.295 20.972 1.00 8.92 145 MET B N 1
ATOM 4036 C CA . MET B 1 145 ? 8.777 -3.616 22.167 1.00 10.22 145 MET B CA 1
ATOM 4037 C C . MET B 1 145 ? 8.550 -4.464 23.405 1.00 11.13 145 MET B C 1
ATOM 4038 O O . MET B 1 145 ? 7.399 -4.778 23.731 1.00 11.75 145 MET B O 1
ATOM 4043 N N . ARG B 1 146 ? 9.638 -4.869 24.068 1.00 12.74 146 ARG B N 1
ATOM 4044 C CA . ARG B 1 146 ? 9.511 -5.668 25.285 1.00 11.54 146 ARG B CA 1
ATOM 4045 C C . ARG B 1 146 ? 9.920 -4.985 26.587 1.00 11.24 146 ARG B C 1
ATOM 4046 O O . ARG B 1 146 ? 9.798 -5.568 27.658 1.00 12.40 146 ARG B O 1
ATOM 4054 N N . TYR B 1 147 ? 10.402 -3.751 26.470 1.00 10.45 147 TYR B N 1
ATOM 4055 C CA . TYR B 1 147 ? 10.705 -2.911 27.620 1.00 10.33 147 TYR B CA 1
ATOM 4056 C C . TYR B 1 147 ? 10.650 -1.476 27.181 1.00 9.15 147 TYR B C 1
ATOM 4057 O O . TYR B 1 147 ? 10.861 -1.176 26.005 1.00 10.51 147 TYR B O 1
ATOM 4066 N N . LEU B 1 148 ? 10.202 -0.614 28.082 1.00 8.22 148 LEU B N 1
ATOM 4067 C CA . LEU B 1 148 ? 10.120 0.795 27.777 1.00 8.56 148 LEU B CA 1
ATOM 4068 C C . LEU B 1 148 ? 10.859 1.582 28.829 1.00 11.68 148 LEU B C 1
ATOM 4069 O O . LEU B 1 148 ? 10.506 1.526 30.005 1.00 14.65 148 LEU B O 1
ATOM 4074 N N . THR B 1 149 ? 11.925 2.258 28.407 1.00 11.49 149 THR B N 1
ATOM 4075 C CA . THR B 1 149 ? 12.702 3.120 29.285 1.00 11.81 149 THR B CA 1
ATOM 4076 C C . THR B 1 149 ? 11.772 4.331 29.410 1.00 11.76 149 THR B C 1
ATOM 4077 O O . THR B 1 149 ? 11.602 5.071 28.453 1.00 13.22 149 THR B O 1
ATOM 4081 N N . LEU B 1 150 ? 11.156 4.519 30.576 1.00 11.60 150 LEU B N 1
ATOM 4082 C CA . LEU B 1 150 ? 10.201 5.616 30.767 1.00 12.25 150 LEU B CA 1
ATOM 4083 C C . LEU B 1 150 ? 10.610 6.980 30.223 1.00 12.83 150 LEU B C 1
ATOM 4084 O O . LEU B 1 150 ? 9.777 7.705 29.676 1.00 13.08 150 LEU B O 1
ATOM 4089 N N . THR B 1 151 ? 11.872 7.353 30.405 1.00 11.44 151 THR B N 1
ATOM 4090 C CA . THR B 1 151 ? 12.375 8.603 29.849 1.00 12.30 151 THR B CA 1
ATOM 4091 C C . THR B 1 151 ? 13.815 8.354 29.432 1.00 11.56 151 THR B C 1
ATOM 4092 O O . THR B 1 151 ? 14.409 7.344 29.802 1.00 12.51 151 THR B O 1
ATOM 4096 N N . HIS B 1 152 ? 14.328 9.206 28.557 1.00 11.58 152 HIS B N 1
ATOM 4097 C CA . HIS B 1 152 ? 15.732 9.134 28.215 1.00 12.88 152 HIS B CA 1
ATOM 4098 C C . HIS B 1 152 ? 16.242 10.330 29.048 1.00 12.26 152 HIS B C 1
ATOM 4099 O O . HIS B 1 152 ? 15.761 10.536 30.167 1.00 12.65 152 HIS B O 1
ATOM 4106 N N . SER B 1 153 ? 17.139 11.151 28.507 1.00 12.20 153 SER B N 1
ATOM 4107 C CA . SER B 1 153 ? 17.651 12.298 29.259 1.00 14.57 153 SER B CA 1
ATOM 4108 C C . SER B 1 153 ? 16.823 13.576 29.073 1.00 15.07 153 SER B C 1
ATOM 4109 O O . SER B 1 153 ? 17.364 14.660 28.864 1.00 18.04 153 SER B O 1
ATOM 4112 N N . CYS B 1 154 ? 15.503 13.419 29.150 1.00 13.01 154 CYS B N 1
ATOM 4113 C CA . CYS B 1 154 ? 14.545 14.515 29.027 1.00 12.74 154 CYS B CA 1
ATOM 4114 C C . CYS B 1 154 ? 13.220 14.020 29.565 1.00 12.38 154 CYS B C 1
ATOM 4115 O O . CYS B 1 154 ? 12.894 12.833 29.455 1.00 13.14 154 CYS B O 1
ATOM 4118 N N . ASN B 1 155 ? 12.460 14.931 30.161 1.00 14.56 155 ASN B N 1
ATOM 4119 C CA . ASN B 1 155 ? 11.155 14.586 30.712 1.00 15.28 155 ASN B CA 1
ATOM 4120 C C . ASN B 1 155 ? 10.135 14.378 29.587 1.00 14.07 155 ASN B C 1
ATOM 4121 O O . ASN B 1 155 ? 10.303 14.884 28.473 1.00 12.96 155 ASN B O 1
ATOM 4126 N N . THR B 1 156 ? 9.136 13.553 29.870 1.00 13.38 156 THR B N 1
ATOM 4127 C CA . THR B 1 156 ? 8.007 13.365 28.971 1.00 12.63 156 THR B CA 1
ATOM 4128 C C . THR B 1 156 ? 6.934 14.135 29.760 1.00 15.97 156 THR B C 1
ATOM 4129 O O . THR B 1 156 ? 7.194 14.610 30.877 1.00 12.68 156 THR B O 1
ATOM 4133 N N . PRO B 1 157 ? 5.739 14.325 29.181 1.00 17.46 157 PRO B N 1
ATOM 4134 C CA . PRO B 1 157 ? 4.748 15.058 29.980 1.00 16.13 157 PRO B CA 1
ATOM 4135 C C . PRO B 1 157 ? 4.228 14.271 31.195 1.00 15.68 157 PRO B C 1
ATOM 4136 O O . PRO B 1 157 ? 3.511 14.820 32.026 1.00 18.47 157 PRO B O 1
ATOM 4140 N N . TRP B 1 158 ? 4.648 13.015 31.336 1.00 13.58 158 TRP B N 1
ATOM 4141 C CA . TRP B 1 158 ? 4.163 12.152 32.416 1.00 12.76 158 TRP B CA 1
ATOM 4142 C C . TRP B 1 158 ? 5.209 11.429 33.278 1.00 14.42 158 TRP B C 1
ATOM 4143 O O . TRP B 1 158 ? 4.847 10.626 34.145 1.00 15.30 158 TRP B O 1
ATOM 4154 N N . ALA B 1 159 ? 6.493 11.664 33.011 1.00 15.48 159 ALA B N 1
ATOM 4155 C CA . ALA B 1 159 ? 7.573 11.030 33.776 1.00 16.11 159 ALA B CA 1
ATOM 4156 C C . ALA B 1 159 ? 8.767 11.961 33.795 1.00 15.39 159 ALA B C 1
ATOM 4157 O O . ALA B 1 159 ? 8.988 12.705 32.839 1.00 12.57 159 ALA B O 1
ATOM 4159 N N . ASP B 1 160 ? 9.514 11.928 34.903 1.00 16.41 160 ASP B N 1
ATOM 4160 C CA . ASP B 1 160 ? 10.693 12.773 35.104 1.00 15.56 160 ASP B CA 1
ATOM 4161 C C . ASP B 1 160 ? 12.020 12.033 34.871 1.00 14.87 160 ASP B C 1
ATOM 4162 O O . ASP B 1 160 ? 12.220 10.913 35.360 1.00 11.56 160 ASP B O 1
ATOM 4167 N N . ASN B 1 161 ? 12.926 12.677 34.132 1.00 15.90 161 ASN B N 1
ATOM 4168 C CA . ASN B 1 161 ? 14.224 12.088 33.813 1.00 16.46 161 ASN B CA 1
ATOM 4169 C C . ASN B 1 161 ? 15.277 12.377 34.878 1.00 18.22 161 ASN B C 1
ATOM 4170 O O . ASN B 1 161 ? 15.104 13.267 35.707 1.00 17.00 161 ASN B O 1
ATOM 4175 N N . TRP B 1 162 ? 16.398 11.665 34.790 1.00 18.83 162 TRP B N 1
ATOM 4176 C CA . TRP B 1 162 ? 17.490 11.783 35.751 1.00 18.41 162 TRP B CA 1
ATOM 4177 C C . TRP B 1 162 ? 18.082 13.173 35.939 1.00 20.11 162 TRP B C 1
ATOM 4178 O O . TRP B 1 162 ? 18.568 13.491 37.026 1.00 20.70 162 TRP B O 1
ATOM 4189 N N . LEU B 1 163 ? 18.045 13.992 34.889 1.00 18.18 163 LEU B N 1
ATOM 4190 C CA . LEU B 1 163 ? 18.574 15.351 34.953 1.00 17.58 163 LEU B CA 1
ATOM 4191 C C . LEU B 1 163 ? 17.814 16.236 35.945 1.00 18.38 163 LEU B C 1
ATOM 4192 O O . LEU B 1 163 ? 18.236 17.355 36.240 1.00 18.76 163 LEU B O 1
ATOM 4197 N N . VAL B 1 164 ? 16.671 15.751 36.424 1.00 18.10 164 VAL B N 1
ATOM 4198 C CA . VAL B 1 164 ? 15.909 16.490 37.422 1.00 19.92 164 VAL B CA 1
ATOM 4199 C C . VAL B 1 164 ? 16.774 16.473 38.697 1.00 22.29 164 VAL B C 1
ATOM 4200 O O . VAL B 1 164 ? 16.924 17.489 39.387 1.00 19.90 164 VAL B O 1
ATOM 4204 N N . ASP B 1 165 ? 17.408 15.325 38.939 1.00 23.23 165 ASP B N 1
ATOM 4205 C CA . ASP B 1 165 ? 18.265 15.114 40.102 1.00 22.44 165 ASP B CA 1
ATOM 4206 C C . ASP B 1 165 ? 19.609 15.838 40.074 1.00 22.38 165 ASP B C 1
ATOM 4207 O O . ASP B 1 165 ? 20.320 15.864 41.078 1.00 19.36 165 ASP B O 1
ATOM 4212 N N . THR B 1 166 ? 19.977 16.379 38.916 1.00 24.18 166 THR B N 1
ATOM 4213 C CA . THR B 1 166 ? 21.227 17.127 38.782 1.00 24.59 166 THR B CA 1
ATOM 4214 C C . THR B 1 166 ? 20.889 18.610 38.648 1.00 24.18 166 THR B C 1
ATOM 4215 O O . THR B 1 166 ? 21.772 19.444 38.453 1.00 23.50 166 THR B O 1
ATOM 4219 N N . GLY B 1 167 ? 19.595 18.918 38.712 1.00 24.74 167 GLY B N 1
ATOM 4220 C CA . GLY B 1 167 ? 19.145 20.291 38.598 1.00 23.26 167 GLY B CA 1
ATOM 4221 C C . GLY B 1 167 ? 19.015 20.773 37.168 1.00 24.30 167 GLY B C 1
ATOM 4222 O O . GLY B 1 167 ? 18.477 21.852 36.925 1.00 23.64 167 GLY B O 1
ATOM 4223 N N . ASP B 1 168 ? 19.501 19.978 36.219 1.00 26.51 168 ASP B N 1
ATOM 4224 C CA . ASP B 1 168 ? 19.429 20.350 34.809 1.00 27.78 168 ASP B CA 1
ATOM 4225 C C . ASP B 1 168 ? 18.021 20.227 34.241 1.00 25.43 168 ASP B C 1
ATOM 4226 O O . ASP B 1 168 ? 17.760 20.675 33.128 1.00 25.25 168 ASP B O 1
ATOM 4231 N N . SER B 1 169 ? 17.129 19.605 35.007 1.00 22.38 169 SER B N 1
ATOM 4232 C CA . SER B 1 169 ? 15.741 19.449 34.607 1.00 22.14 169 SER B CA 1
ATOM 4233 C C . SER B 1 169 ? 14.834 19.730 35.794 1.00 23.36 169 SER B C 1
ATOM 4234 O O . SER B 1 169 ? 15.163 19.407 36.935 1.00 20.61 169 SER B O 1
ATOM 4237 N N . GLU B 1 170 ? 13.688 20.339 35.512 1.00 24.06 170 GLU B N 1
ATOM 4238 C CA . GLU B 1 170 ? 12.711 20.654 36.541 1.00 25.01 170 GLU B CA 1
ATOM 4239 C C . GLU B 1 170 ? 11.844 19.429 36.818 1.00 27.45 170 GLU B C 1
ATOM 4240 O O . GLU B 1 170 ? 11.494 18.686 35.896 1.00 28.82 170 GLU B O 1
ATOM 4246 N N . PRO B 1 171 ? 11.499 19.194 38.095 1.00 27.90 171 PRO B N 1
ATOM 4247 C CA . PRO B 1 171 ? 10.668 18.055 38.500 1.00 28.65 171 PRO B CA 1
ATOM 4248 C C . PRO B 1 171 ? 9.229 18.253 38.029 1.00 31.56 171 PRO B C 1
ATOM 4249 O O . PRO B 1 171 ? 8.341 18.556 38.825 1.00 37.22 171 PRO B O 1
ATOM 4253 N N . GLN B 1 172 ? 9.002 18.055 36.736 1.00 29.34 172 GLN B N 1
ATOM 4254 C CA . GLN B 1 172 ? 7.685 18.245 36.144 1.00 28.93 172 GLN B CA 1
ATOM 4255 C C . GLN B 1 172 ? 6.543 17.402 36.709 1.00 25.74 172 GLN B C 1
ATOM 4256 O O . GLN B 1 172 ? 5.519 17.945 37.114 1.00 26.88 172 GLN B O 1
ATOM 4262 N N . SER B 1 173 ? 6.707 16.084 36.732 1.00 24.06 173 SER B N 1
ATOM 4263 C CA . SER B 1 173 ? 5.664 15.193 37.240 1.00 22.41 173 SER B CA 1
ATOM 4264 C C . SER B 1 173 ? 5.900 14.704 38.662 1.00 23.06 173 SER B C 1
ATOM 4265 O O . SER B 1 173 ? 5.041 14.021 39.211 1.00 22.32 173 SER B O 1
ATOM 4268 N N . GLN B 1 174 ? 7.052 15.037 39.249 1.00 24.98 174 GLN B N 1
ATOM 4269 C CA . GLN B 1 174 ? 7.402 14.592 40.607 1.00 24.69 174 GLN B CA 1
ATOM 4270 C C . GLN B 1 174 ? 7.309 13.069 40.606 1.00 22.75 174 GLN B C 1
ATOM 4271 O O . GLN B 1 174 ? 6.768 12.460 41.535 1.00 22.53 174 GLN B O 1
ATOM 4277 N N . GLY B 1 175 ? 7.828 12.462 39.544 1.00 21.48 175 GLY B N 1
ATOM 4278 C CA . GLY B 1 175 ? 7.753 11.022 39.399 1.00 21.20 175 GLY B CA 1
ATOM 4279 C C . GLY B 1 175 ? 6.792 10.744 38.258 1.00 19.86 175 GLY B C 1
ATOM 4280 O O . GLY B 1 175 ? 7.055 11.139 37.127 1.00 23.31 175 GLY B O 1
ATOM 4281 N N . LEU B 1 176 ? 5.651 10.130 38.560 1.00 21.47 176 LEU B N 1
ATOM 4282 C CA . LEU B 1 176 ? 4.645 9.823 37.538 1.00 20.07 176 LEU B CA 1
ATOM 4283 C C . LEU B 1 176 ? 3.364 10.650 37.655 1.00 19.61 176 LEU B C 1
ATOM 4284 O O . LEU B 1 176 ? 2.782 10.757 38.736 1.00 18.53 176 LEU B O 1
ATOM 4289 N N . SER B 1 177 ? 2.916 11.218 36.533 1.00 17.50 177 SER B N 1
ATOM 4290 C CA . SER B 1 177 ? 1.673 11.987 36.509 1.00 13.80 177 SER B CA 1
ATOM 4291 C C . SER B 1 177 ? 0.551 10.947 36.475 1.00 9.91 177 SER B C 1
ATOM 4292 O O . SER B 1 177 ? 0.822 9.748 36.412 1.00 9.03 177 SER B O 1
ATOM 4295 N N . PRO B 1 178 ? -0.720 11.379 36.591 1.00 11.75 178 PRO B N 1
ATOM 4296 C CA . PRO B 1 178 ? -1.825 10.407 36.557 1.00 13.53 178 PRO B CA 1
ATOM 4297 C C . PRO B 1 178 ? -1.853 9.617 35.236 1.00 13.36 178 PRO B C 1
ATOM 4298 O O . PRO B 1 178 ? -2.228 8.441 35.224 1.00 14.08 178 PRO B O 1
ATOM 4302 N N . PHE B 1 179 ? -1.493 10.272 34.128 1.00 13.85 179 PHE B N 1
ATOM 4303 C CA . PHE B 1 179 ? -1.431 9.585 32.835 1.00 11.95 179 PHE B CA 1
ATOM 4304 C C . PHE B 1 179 ? -0.237 8.621 32.894 1.00 9.36 179 PHE B C 1
ATOM 4305 O O . PHE B 1 179 ? -0.333 7.473 32.480 1.00 9.84 179 PHE B O 1
ATOM 4313 N N . GLY B 1 180 ? 0.880 9.106 33.433 1.00 11.19 180 GLY B N 1
ATOM 4314 C CA . GLY B 1 180 ? 2.064 8.280 33.576 1.00 8.68 180 GLY B CA 1
ATOM 4315 C C . GLY B 1 180 ? 1.765 7.028 34.373 1.00 7.93 180 GLY B C 1
ATOM 4316 O O . GLY B 1 180 ? 2.350 5.980 34.128 1.00 8.04 180 GLY B O 1
ATOM 4317 N N . GLN B 1 181 ? 0.846 7.123 35.328 1.00 10.15 181 GLN B N 1
ATOM 4318 C CA . GLN B 1 181 ? 0.485 5.957 36.132 1.00 9.11 181 GLN B CA 1
ATOM 4319 C C . GLN B 1 181 ? -0.358 4.991 35.308 1.00 10.04 181 GLN B C 1
ATOM 4320 O O . GLN B 1 181 ? -0.297 3.781 35.501 1.00 9.49 181 GLN B O 1
ATOM 4326 N N . ARG B 1 182 ? -1.149 5.529 34.384 1.00 11.93 182 ARG B N 1
ATOM 4327 C CA . ARG B 1 182 ? -1.949 4.680 33.513 1.00 12.89 182 ARG B CA 1
ATOM 4328 C C . ARG B 1 182 ? -1.009 3.981 32.535 1.00 8.32 182 ARG B C 1
ATOM 4329 O O . ARG B 1 182 ? -1.259 2.853 32.136 1.00 12.17 182 ARG B O 1
ATOM 4337 N N . VAL B 1 183 ? 0.085 4.647 32.174 1.00 11.41 183 VAL B N 1
ATOM 4338 C CA . VAL B 1 183 ? 1.084 4.062 31.274 1.00 11.70 183 VAL B CA 1
ATOM 4339 C C . VAL B 1 183 ? 1.703 2.851 31.970 1.00 13.01 183 VAL B C 1
ATOM 4340 O O . VAL B 1 183 ? 1.901 1.808 31.348 1.00 13.48 183 VAL B O 1
ATOM 4344 N N . VAL B 1 184 ? 1.960 2.974 33.277 1.00 14.94 184 VAL B N 1
ATOM 4345 C CA . VAL B 1 184 ? 2.534 1.864 34.039 1.00 11.28 184 VAL B CA 1
ATOM 4346 C C . VAL B 1 184 ? 1.494 0.765 34.111 1.00 7.62 184 VAL B C 1
ATOM 4347 O O . VAL B 1 184 ? 1.802 -0.404 33.932 1.00 9.41 184 VAL B O 1
ATOM 4351 N N . LYS B 1 185 ? 0.249 1.148 34.350 1.00 8.50 185 LYS B N 1
ATOM 4352 C CA . LYS B 1 185 ? -0.818 0.167 34.418 1.00 11.20 185 LYS B CA 1
ATOM 4353 C C . LYS B 1 185 ? -0.917 -0.590 33.080 1.00 10.34 185 LYS B C 1
ATOM 4354 O O . LYS B 1 185 ? -1.055 -1.815 33.061 1.00 12.82 185 LYS B O 1
ATOM 4360 N N . GLU B 1 186 ? -0.799 0.147 31.975 1.00 10.98 186 GLU B N 1
ATOM 4361 C CA . GLU B 1 186 ? -0.871 -0.430 30.627 1.00 12.51 186 GLU B CA 1
ATOM 4362 C C . GLU B 1 186 ? 0.329 -1.348 30.320 1.00 12.35 186 GLU B C 1
ATOM 4363 O O . GLU B 1 186 ? 0.155 -2.457 29.797 1.00 10.54 186 GLU B O 1
ATOM 4369 N N . LEU B 1 187 ? 1.536 -0.902 30.688 1.00 13.38 187 LEU B N 1
ATOM 4370 C CA . LEU B 1 187 ? 2.751 -1.697 30.482 1.00 10.41 187 LEU B CA 1
ATOM 4371 C C . LEU B 1 187 ? 2.634 -3.004 31.271 1.00 9.59 187 LEU B C 1
ATOM 4372 O O . LEU B 1 187 ? 3.037 -4.067 30.786 1.00 6.41 187 LEU B O 1
ATOM 4377 N N . ASN B 1 188 ? 2.029 -2.921 32.464 1.00 9.93 188 ASN B N 1
ATOM 4378 C CA . ASN B 1 188 ? 1.820 -4.085 33.332 1.00 9.78 188 ASN B CA 1
ATOM 4379 C C . ASN B 1 188 ? 0.838 -5.054 32.708 1.00 8.66 188 ASN B C 1
ATOM 4380 O O . ASN B 1 188 ? 1.043 -6.267 32.762 1.00 10.60 188 ASN B O 1
ATOM 4385 N N . ARG B 1 189 ? -0.244 -4.512 32.140 1.00 11.43 189 ARG B N 1
ATOM 4386 C CA . ARG B 1 189 ? -1.290 -5.322 31.492 1.00 9.74 189 ARG B CA 1
ATOM 4387 C C . ARG B 1 189 ? -0.770 -6.055 30.257 1.00 6.48 189 ARG B C 1
ATOM 4388 O O . ARG B 1 189 ? -1.112 -7.207 30.011 1.00 7.04 189 ARG B O 1
ATOM 4396 N N . LEU B 1 190 ? 0.069 -5.371 29.490 1.00 10.54 190 LEU B N 1
ATOM 4397 C CA . LEU B 1 190 ? 0.644 -5.917 28.262 1.00 11.41 190 LEU B CA 1
ATOM 4398 C C . LEU B 1 190 ? 1.763 -6.928 28.454 1.00 14.18 190 LEU B C 1
ATOM 4399 O O . LEU B 1 190 ? 1.940 -7.834 27.631 1.00 16.44 190 LEU B O 1
ATOM 4404 N N . GLY B 1 191 ? 2.537 -6.761 29.521 1.00 13.33 191 GLY B N 1
ATOM 4405 C CA . GLY B 1 191 ? 3.652 -7.657 29.756 1.00 7.94 191 GLY B CA 1
ATOM 4406 C C . GLY B 1 191 ? 4.930 -7.033 29.216 1.00 5.97 191 GLY B C 1
ATOM 4407 O O . GLY B 1 191 ? 5.768 -7.710 28.616 1.00 8.17 191 GLY B O 1
ATOM 4408 N N . VAL B 1 192 ? 5.065 -5.726 29.400 1.00 6.62 192 VAL B N 1
ATOM 4409 C CA . VAL B 1 192 ? 6.259 -5.018 28.956 1.00 7.82 192 VAL B CA 1
ATOM 4410 C C . VAL B 1 192 ? 7.076 -4.684 30.204 1.00 10.83 192 VAL B C 1
ATOM 4411 O O . VAL B 1 192 ? 6.538 -4.169 31.191 1.00 11.42 192 VAL B O 1
ATOM 4415 N N . LEU B 1 193 ? 8.361 -5.024 30.168 1.00 13.94 193 LEU B N 1
ATOM 4416 C CA . LEU B 1 193 ? 9.271 -4.729 31.274 1.00 15.62 193 LEU B CA 1
ATOM 4417 C C . LEU B 1 193 ? 9.363 -3.214 31.360 1.00 14.23 193 LEU B C 1
ATOM 4418 O O . LEU B 1 193 ? 9.576 -2.549 30.341 1.00 15.27 193 LEU B O 1
ATOM 4423 N N . ILE B 1 194 ? 9.136 -2.656 32.544 1.00 11.79 194 ILE B N 1
ATOM 4424 C CA . ILE B 1 194 ? 9.251 -1.212 32.718 1.00 10.01 194 ILE B CA 1
ATOM 4425 C C . ILE B 1 194 ? 10.730 -0.969 33.032 1.00 11.06 194 ILE B C 1
ATOM 4426 O O . ILE B 1 194 ? 11.308 -1.651 33.876 1.00 12.90 194 ILE B O 1
ATOM 4431 N N . ASP B 1 195 ? 11.351 -0.052 32.296 1.00 11.79 195 ASP B N 1
ATOM 4432 C CA . ASP B 1 195 ? 12.771 0.253 32.457 1.00 12.73 195 ASP B CA 1
ATOM 4433 C C . ASP B 1 195 ? 13.017 1.613 33.116 1.00 12.44 195 ASP B C 1
ATOM 4434 O O . ASP B 1 195 ? 12.608 2.650 32.593 1.00 11.47 195 ASP B O 1
ATOM 4439 N N . LEU B 1 196 ? 13.751 1.602 34.229 1.00 12.39 196 LEU B N 1
ATOM 4440 C CA . LEU B 1 196 ? 14.035 2.831 34.971 1.00 11.90 196 LEU B CA 1
ATOM 4441 C C . LEU B 1 196 ? 15.397 3.493 34.754 1.00 13.99 196 LEU B C 1
ATOM 4442 O O . LEU B 1 196 ? 15.783 4.384 35.514 1.00 15.35 196 LEU B O 1
ATOM 4447 N N . ALA B 1 197 ? 16.143 3.061 33.741 1.00 13.18 197 ALA B N 1
ATOM 4448 C CA . ALA B 1 197 ? 17.415 3.708 33.446 1.00 11.04 197 ALA B CA 1
ATOM 4449 C C . ALA B 1 197 ? 17.014 5.104 32.967 1.00 13.51 197 ALA B C 1
ATOM 4450 O O . ALA B 1 197 ? 15.895 5.283 32.477 1.00 12.14 197 ALA B O 1
ATOM 4452 N N . HIS B 1 198 ? 17.882 6.095 33.181 1.00 12.15 198 HIS B N 1
ATOM 4453 C CA . HIS B 1 198 ? 17.635 7.490 32.767 1.00 13.68 198 HIS B CA 1
ATOM 4454 C C . HIS B 1 198 ? 16.535 8.287 33.494 1.00 12.14 198 HIS B C 1
ATOM 4455 O O . HIS B 1 198 ? 16.353 9.466 33.205 1.00 14.83 198 HIS B O 1
ATOM 4462 N N . VAL B 1 199 ? 15.790 7.662 34.399 1.00 12.54 199 VAL B N 1
ATOM 4463 C CA . VAL B 1 199 ? 14.728 8.376 35.106 1.00 13.77 199 VAL B CA 1
ATOM 4464 C C . VAL B 1 199 ? 15.219 8.950 36.436 1.00 17.55 199 VAL B C 1
ATOM 4465 O O . VAL B 1 199 ? 16.337 8.658 36.867 1.00 18.10 199 VAL B O 1
ATOM 4469 N N . SER B 1 200 ? 14.394 9.792 37.062 1.00 19.73 200 SER B N 1
ATOM 4470 C CA . SER B 1 200 ? 14.726 10.408 38.352 1.00 18.88 200 SER B CA 1
ATOM 4471 C C . SER B 1 200 ? 14.371 9.441 39.486 1.00 19.73 200 SER B C 1
ATOM 4472 O O . SER B 1 200 ? 13.560 8.523 39.295 1.00 19.64 200 SER B O 1
ATOM 4475 N N . VAL B 1 201 ? 14.963 9.658 40.665 1.00 19.52 201 VAL B N 1
ATOM 4476 C CA . VAL B 1 201 ? 14.718 8.798 41.826 1.00 16.73 201 VAL B CA 1
ATOM 4477 C C . VAL B 1 201 ? 13.242 8.737 42.191 1.00 14.77 201 VAL B C 1
ATOM 4478 O O . VAL B 1 201 ? 12.717 7.666 42.501 1.00 16.33 201 VAL B O 1
ATOM 4482 N N . ALA B 1 202 ? 12.575 9.886 42.151 1.00 14.48 202 ALA B N 1
ATOM 4483 C CA . ALA B 1 202 ? 11.154 9.934 42.463 1.00 16.10 202 ALA B CA 1
ATOM 4484 C C . ALA B 1 202 ? 10.399 9.055 41.466 1.00 14.00 202 ALA B C 1
ATOM 4485 O O . ALA B 1 202 ? 9.474 8.339 41.852 1.00 14.37 202 ALA B O 1
ATOM 4487 N N . THR B 1 203 ? 10.831 9.067 40.199 1.00 16.91 203 THR B N 1
ATOM 4488 C CA . THR B 1 203 ? 10.191 8.230 39.176 1.00 16.35 203 THR B CA 1
ATOM 4489 C C . THR B 1 203 ? 10.547 6.778 39.466 1.00 14.66 203 THR B C 1
ATOM 4490 O O . THR B 1 203 ? 9.695 5.897 39.361 1.00 16.78 203 THR B O 1
ATOM 4494 N N . MET B 1 204 ? 11.789 6.537 39.884 1.00 14.92 204 MET B N 1
ATOM 4495 C CA . MET B 1 204 ? 12.214 5.178 40.233 1.00 13.93 204 MET B CA 1
ATOM 4496 C C . MET B 1 204 ? 11.335 4.652 41.363 1.00 11.50 204 MET B C 1
ATOM 4497 O O . MET B 1 204 ? 10.780 3.559 41.279 1.00 11.92 204 MET B O 1
ATOM 4502 N N . LYS B 1 205 ? 11.213 5.446 42.425 1.00 14.13 205 LYS B N 1
ATOM 4503 C CA . LYS B 1 205 ? 10.417 5.052 43.587 1.00 14.83 205 LYS B CA 1
ATOM 4504 C C . LYS B 1 205 ? 8.932 4.906 43.290 1.00 12.09 205 LYS B C 1
ATOM 4505 O O . LYS B 1 205 ? 8.311 3.913 43.688 1.00 11.46 205 LYS B O 1
ATOM 4511 N N . ALA B 1 206 ? 8.372 5.879 42.572 1.00 11.59 206 ALA B N 1
ATOM 4512 C CA . ALA B 1 206 ? 6.966 5.834 42.195 1.00 11.98 206 ALA B CA 1
ATOM 4513 C C . ALA B 1 206 ? 6.660 4.536 41.451 1.00 10.05 206 ALA B C 1
ATOM 4514 O O . ALA B 1 206 ? 5.721 3.820 41.799 1.00 13.75 206 ALA B O 1
ATOM 4516 N N . THR B 1 207 ? 7.518 4.192 40.488 1.00 14.69 207 THR B N 1
ATOM 4517 C CA . THR B 1 207 ? 7.349 2.976 39.676 1.00 14.49 207 THR B CA 1
ATOM 4518 C C . THR B 1 207 ? 7.541 1.674 40.453 1.00 14.15 207 THR B C 1
ATOM 4519 O O . THR B 1 207 ? 6.799 0.712 40.248 1.00 13.10 207 THR B O 1
ATOM 4523 N N . LEU B 1 208 ? 8.563 1.623 41.305 1.00 15.64 208 LEU B N 1
ATOM 4524 C CA . LEU B 1 208 ? 8.815 0.423 42.112 1.00 14.38 208 LEU B CA 1
ATOM 4525 C C . LEU B 1 208 ? 7.658 0.163 43.084 1.00 13.71 208 LEU B C 1
ATOM 4526 O O . LEU B 1 208 ? 7.398 -0.978 43.463 1.00 14.72 208 LEU B O 1
ATOM 4531 N N . GLN B 1 209 ? 6.947 1.222 43.461 1.00 18.47 209 GLN B N 1
ATOM 4532 C CA . GLN B 1 209 ? 5.793 1.090 44.355 1.00 21.06 209 GLN B CA 1
ATOM 4533 C C . GLN B 1 209 ? 4.554 0.729 43.547 1.00 20.85 209 GLN B C 1
ATOM 4534 O O . GLN B 1 209 ? 3.794 -0.172 43.917 1.00 19.14 209 GLN B O 1
ATOM 4540 N N . LEU B 1 210 ? 4.384 1.420 42.422 1.00 18.62 210 LEU B N 1
ATOM 4541 C CA . LEU B 1 210 ? 3.220 1.245 41.564 1.00 18.53 210 LEU B CA 1
ATOM 4542 C C . LEU B 1 210 ? 3.117 -0.024 40.721 1.00 20.11 210 LEU B C 1
ATOM 4543 O O . LEU B 1 210 ? 2.049 -0.640 40.660 1.00 21.92 210 LEU B O 1
ATOM 4548 N N . SER B 1 211 ? 4.203 -0.409 40.059 1.00 18.74 211 SER B N 1
ATOM 4549 C CA . SER B 1 211 ? 4.188 -1.591 39.203 1.00 17.15 211 SER B CA 1
ATOM 4550 C C . SER B 1 211 ? 3.732 -2.863 39.907 1.00 19.51 211 SER B C 1
ATOM 4551 O O . SER B 1 211 ? 4.069 -3.101 41.070 1.00 19.21 211 SER B O 1
ATOM 4554 N N . ARG B 1 212 ? 2.943 -3.668 39.200 1.00 18.60 212 ARG B N 1
ATOM 4555 C CA . ARG B 1 212 ? 2.450 -4.933 39.733 1.00 19.73 212 ARG B CA 1
ATOM 4556 C C . ARG B 1 212 ? 3.453 -6.036 39.436 1.00 17.50 212 ARG B C 1
ATOM 4557 O O . ARG B 1 212 ? 3.236 -7.189 39.808 1.00 21.45 212 ARG B O 1
ATOM 4565 N N . ALA B 1 213 ? 4.526 -5.693 38.728 1.00 15.27 213 ALA B N 1
ATOM 4566 C CA . ALA B 1 213 ? 5.544 -6.673 38.378 1.00 13.52 213 ALA B CA 1
ATOM 4567 C C . ALA B 1 213 ? 6.933 -6.117 38.622 1.00 12.97 213 ALA B C 1
ATOM 4568 O O . ALA B 1 213 ? 7.106 -4.913 38.795 1.00 15.57 213 ALA B O 1
ATOM 4570 N N . PRO B 1 214 ? 7.947 -6.996 38.669 1.00 12.34 214 PRO B N 1
ATOM 4571 C CA . PRO B 1 214 ? 9.317 -6.531 38.886 1.00 11.06 214 PRO B CA 1
ATOM 4572 C C . PRO B 1 214 ? 9.697 -5.667 37.684 1.00 13.77 214 PRO B C 1
ATOM 4573 O O . PRO B 1 214 ? 9.209 -5.898 36.572 1.00 11.80 214 PRO B O 1
ATOM 4577 N N . VAL B 1 215 ? 10.519 -4.649 37.920 1.00 13.29 215 VAL B N 1
ATOM 4578 C CA . VAL B 1 215 ? 10.965 -3.747 36.867 1.00 11.68 215 VAL B CA 1
ATOM 4579 C C . VAL B 1 215 ? 12.476 -3.901 36.670 1.00 13.04 215 VAL B C 1
ATOM 4580 O O . VAL B 1 215 ? 13.118 -4.679 37.372 1.00 11.82 215 VAL B O 1
ATOM 4584 N N . ILE B 1 216 ? 13.041 -3.190 35.701 1.00 10.66 216 ILE B N 1
ATOM 4585 C CA . ILE B 1 216 ? 14.472 -3.274 35.458 1.00 10.11 216 ILE B CA 1
ATOM 4586 C C . ILE B 1 216 ? 15.095 -1.904 35.242 1.00 10.15 216 ILE B C 1
ATOM 4587 O O . ILE B 1 216 ? 14.399 -0.892 35.116 1.00 12.30 216 ILE B O 1
ATOM 4592 N N . PHE B 1 217 ? 16.425 -1.896 35.251 1.00 7.78 217 PHE B N 1
ATOM 4593 C CA . PHE B 1 217 ? 17.241 -0.729 34.939 1.00 8.89 217 PHE B CA 1
ATOM 4594 C C . PHE B 1 217 ? 18.090 -1.410 33.867 1.00 10.20 217 PHE B C 1
ATOM 4595 O O . PHE B 1 217 ? 19.004 -2.156 34.190 1.00 11.58 217 PHE B O 1
ATOM 4603 N N . SER B 1 218 ? 17.739 -1.213 32.599 1.00 12.64 218 SER B N 1
ATOM 4604 C CA . SER B 1 218 ? 18.436 -1.862 31.481 1.00 12.21 218 SER B CA 1
ATOM 4605 C C . SER B 1 218 ? 19.917 -1.551 31.344 1.00 13.83 218 SER B C 1
ATOM 4606 O O . SER B 1 218 ? 20.641 -2.303 30.691 1.00 13.26 218 SER B O 1
ATOM 4609 N N . HIS B 1 219 ? 20.343 -0.412 31.886 1.00 11.36 219 HIS B N 1
ATOM 4610 C CA . HIS B 1 219 ? 21.740 -0.011 31.844 1.00 11.43 219 HIS B CA 1
ATOM 4611 C C . HIS B 1 219 ? 22.041 1.075 32.872 1.00 11.54 219 HIS B C 1
ATOM 4612 O O . HIS B 1 219 ? 22.210 2.243 32.542 1.00 12.02 219 HIS B O 1
ATOM 4619 N N . SER B 1 220 ? 22.061 0.670 34.138 1.00 14.17 220 SER B N 1
ATOM 4620 C CA . SER B 1 220 ? 22.354 1.578 35.245 1.00 15.75 220 SER B CA 1
ATOM 4621 C C . SER B 1 220 ? 23.314 0.890 36.219 1.00 16.24 220 SER B C 1
ATOM 4622 O O . SER B 1 220 ? 23.253 -0.325 36.417 1.00 13.70 220 SER B O 1
ATOM 4625 N N . SER B 1 221 ? 24.187 1.684 36.835 1.00 18.85 221 SER B N 1
ATOM 4626 C CA . SER B 1 221 ? 25.177 1.165 37.774 1.00 19.60 221 SER B CA 1
ATOM 4627 C C . SER B 1 221 ? 24.935 1.573 39.237 1.00 21.64 221 SER B C 1
ATOM 4628 O O . SER B 1 221 ? 23.838 2.033 39.577 1.00 22.87 221 SER B O 1
ATOM 4631 N N . ALA B 1 222 ? 25.940 1.379 40.097 1.00 19.10 222 ALA B N 1
ATOM 4632 C CA . ALA B 1 222 ? 25.828 1.700 41.523 1.00 17.39 222 ALA B CA 1
ATOM 4633 C C . ALA B 1 222 ? 26.236 3.126 41.882 1.00 17.02 222 ALA B C 1
ATOM 4634 O O . ALA B 1 222 ? 27.389 3.513 41.718 1.00 19.32 222 ALA B O 1
ATOM 4636 N N . TYR B 1 223 ? 25.281 3.894 42.402 1.00 17.77 223 TYR B N 1
ATOM 4637 C CA . TYR B 1 223 ? 25.518 5.282 42.797 1.00 20.03 223 TYR B CA 1
ATOM 4638 C C . TYR B 1 223 ? 26.573 5.403 43.907 1.00 21.10 223 TYR B C 1
ATOM 4639 O O . TYR B 1 223 ? 27.313 6.386 43.959 1.00 19.07 223 TYR B O 1
ATOM 4648 N N . SER B 1 224 ? 26.626 4.403 44.788 1.00 24.29 224 SER B N 1
ATOM 4649 C CA . SER B 1 224 ? 27.590 4.372 45.893 1.00 25.98 224 SER B CA 1
ATOM 4650 C C . SER B 1 224 ? 29.039 4.332 45.404 1.00 25.49 224 SER B C 1
ATOM 4651 O O . SER B 1 224 ? 29.917 4.950 46.011 1.00 25.51 224 SER B O 1
ATOM 4654 N N . VAL B 1 225 ? 29.277 3.609 44.308 1.00 22.62 225 VAL B N 1
ATOM 4655 C CA . VAL B 1 225 ? 30.609 3.487 43.725 1.00 19.03 225 VAL B CA 1
ATOM 4656 C C . VAL B 1 225 ? 30.943 4.733 42.901 1.00 21.45 225 VAL B C 1
ATOM 4657 O O . VAL B 1 225 ? 32.069 5.249 42.953 1.00 20.44 225 VAL B O 1
ATOM 4661 N N . CYS B 1 226 ? 29.963 5.208 42.136 1.00 19.87 226 CYS B N 1
ATOM 4662 C CA . CYS B 1 226 ? 30.128 6.402 41.319 1.00 20.49 226 CYS B CA 1
ATOM 4663 C C . CYS B 1 226 ? 28.823 7.180 41.400 1.00 23.48 226 CYS B C 1
ATOM 4664 O O . CYS B 1 226 ? 27.760 6.708 40.976 1.00 21.84 226 CYS B O 1
ATOM 4667 N N . ALA B 1 227 ? 28.925 8.352 42.020 1.00 21.22 227 ALA B N 1
ATOM 4668 C CA . ALA B 1 227 ? 27.803 9.236 42.255 1.00 19.69 227 ALA B CA 1
ATOM 4669 C C . ALA B 1 227 ? 27.258 9.954 41.027 1.00 19.94 227 ALA B C 1
ATOM 4670 O O . ALA B 1 227 ? 27.143 11.182 41.011 1.00 19.56 227 ALA B O 1
ATOM 4672 N N . SER B 1 228 ? 26.949 9.189 39.988 1.00 17.91 228 SER B N 1
ATOM 4673 C CA . SER B 1 228 ? 26.356 9.760 38.780 1.00 18.50 228 SER B CA 1
ATOM 4674 C C . SER B 1 228 ? 24.852 9.539 38.954 1.00 17.36 228 SER B C 1
ATOM 4675 O O . SER B 1 228 ? 24.437 8.467 39.400 1.00 15.79 228 SER B O 1
ATOM 4678 N N . ARG B 1 229 ? 24.037 10.555 38.666 1.00 20.94 229 ARG B N 1
ATOM 4679 C CA . ARG B 1 229 ? 22.582 10.409 38.811 1.00 18.18 229 ARG B CA 1
ATOM 4680 C C . ARG B 1 229 ? 21.953 9.457 37.794 1.00 18.91 229 ARG B C 1
ATOM 4681 O O . ARG B 1 229 ? 20.732 9.259 37.765 1.00 18.96 229 ARG B O 1
ATOM 4689 N N . ARG B 1 230 ? 22.806 8.889 36.949 1.00 15.56 230 ARG B N 1
ATOM 4690 C CA . ARG B 1 230 ? 22.384 7.894 35.981 1.00 16.58 230 ARG B CA 1
ATOM 4691 C C . ARG B 1 230 ? 22.519 6.557 36.685 1.00 16.35 230 ARG B C 1
ATOM 4692 O O . ARG B 1 230 ? 22.105 5.523 36.170 1.00 15.98 230 ARG B O 1
ATOM 4700 N N . ASN B 1 231 ? 23.126 6.588 37.870 1.00 15.00 231 ASN B N 1
ATOM 4701 C CA . ASN B 1 231 ? 23.312 5.388 38.667 1.00 14.93 231 ASN B CA 1
ATOM 4702 C C . ASN B 1 231 ? 22.196 5.269 39.711 1.00 12.99 231 ASN B C 1
ATOM 4703 O O . ASN B 1 231 ? 21.434 6.211 39.933 1.00 15.35 231 ASN B O 1
ATOM 4708 N N . VAL B 1 232 ? 22.095 4.104 40.339 1.00 12.53 232 VAL B N 1
ATOM 4709 C CA . VAL B 1 232 ? 21.050 3.832 41.321 1.00 14.69 232 VAL B CA 1
ATOM 4710 C C . VAL B 1 232 ? 21.523 3.905 42.778 1.00 16.76 232 VAL B C 1
ATOM 4711 O O . VAL B 1 232 ? 22.492 3.242 43.152 1.00 16.02 232 VAL B O 1
ATOM 4715 N N . PRO B 1 233 ? 20.842 4.714 43.612 1.00 18.82 233 PRO B N 1
ATOM 4716 C CA . PRO B 1 233 ? 21.201 4.852 45.031 1.00 19.23 233 PRO B CA 1
ATOM 4717 C C . PRO B 1 233 ? 20.745 3.646 45.865 1.00 18.84 233 PRO B C 1
ATOM 4718 O O . PRO B 1 233 ? 19.820 2.923 45.478 1.00 20.95 233 PRO B O 1
ATOM 4722 N N . ASP B 1 234 ? 21.375 3.452 47.021 1.00 20.96 234 ASP B N 1
ATOM 4723 C CA . ASP B 1 234 ? 21.066 2.325 47.908 1.00 18.65 234 ASP B CA 1
ATOM 4724 C C . ASP B 1 234 ? 19.632 2.145 48.368 1.00 17.60 234 ASP B C 1
ATOM 4725 O O . ASP B 1 234 ? 19.168 1.007 48.496 1.00 17.50 234 ASP B O 1
ATOM 4730 N N . ASP B 1 235 ? 18.944 3.247 48.664 1.00 19.03 235 ASP B N 1
ATOM 4731 C CA . ASP B 1 235 ? 17.553 3.153 49.110 1.00 19.48 235 ASP B CA 1
ATOM 4732 C C . ASP B 1 235 ? 16.680 2.580 48.004 1.00 19.01 235 ASP B C 1
ATOM 4733 O O . ASP B 1 235 ? 15.762 1.802 48.271 1.00 18.90 235 ASP B O 1
ATOM 4738 N N . VAL B 1 236 ? 17.010 2.936 46.763 1.00 20.29 236 VAL B N 1
ATOM 4739 C CA . VAL B 1 236 ? 16.294 2.424 45.602 1.00 17.47 236 VAL B CA 1
ATOM 4740 C C . VAL B 1 236 ? 16.727 0.966 45.430 1.00 15.77 236 VAL B C 1
ATOM 4741 O O . VAL B 1 236 ? 15.897 0.094 45.153 1.00 19.49 236 VAL B O 1
ATOM 4745 N N . LEU B 1 237 ? 18.014 0.691 45.663 1.00 16.92 237 LEU B N 1
ATOM 4746 C CA . LEU B 1 237 ? 18.531 -0.676 45.555 1.00 14.70 237 LEU B CA 1
ATOM 4747 C C . LEU B 1 237 ? 17.799 -1.596 46.526 1.00 15.86 237 LEU B C 1
ATOM 4748 O O . LEU B 1 237 ? 17.582 -2.773 46.232 1.00 15.73 237 LEU B O 1
ATOM 4753 N N . ARG B 1 238 ? 17.399 -1.050 47.675 1.00 17.69 238 ARG B N 1
ATOM 4754 C CA . ARG B 1 238 ? 16.661 -1.821 48.676 1.00 19.78 238 ARG B CA 1
ATOM 4755 C C . ARG B 1 238 ? 15.252 -2.113 48.165 1.00 18.31 238 ARG B C 1
ATOM 4756 O O . ARG B 1 238 ? 14.713 -3.197 48.398 1.00 17.28 238 ARG B O 1
ATOM 4764 N N . LEU B 1 239 ? 14.660 -1.136 47.477 1.00 19.40 239 LEU B N 1
ATOM 4765 C CA . LEU B 1 239 ? 13.332 -1.292 46.878 1.00 18.73 239 LEU B CA 1
ATOM 4766 C C . LEU B 1 239 ? 13.415 -2.364 45.797 1.00 17.27 239 LEU B C 1
ATOM 4767 O O . LEU B 1 239 ? 12.491 -3.167 45.635 1.00 16.21 239 LEU B O 1
ATOM 4772 N N . VAL B 1 240 ? 14.540 -2.381 45.080 1.00 16.37 240 VAL B N 1
ATOM 4773 C CA . VAL B 1 240 ? 14.775 -3.368 44.030 1.00 16.75 240 VAL B CA 1
ATOM 4774 C C . VAL B 1 240 ? 14.789 -4.773 44.631 1.00 17.96 240 VAL B C 1
ATOM 4775 O O . VAL B 1 240 ? 14.242 -5.709 44.050 1.00 17.57 240 VAL B O 1
ATOM 4779 N N . LYS B 1 241 ? 15.402 -4.919 45.804 1.00 19.59 241 LYS B N 1
ATOM 4780 C CA . LYS B 1 241 ? 15.457 -6.224 46.464 1.00 18.51 241 LYS B CA 1
ATOM 4781 C C . LYS B 1 241 ? 14.065 -6.629 46.904 1.00 16.45 241 LYS B C 1
ATOM 4782 O O . LYS B 1 241 ? 13.635 -7.755 46.671 1.00 18.23 241 LYS B O 1
ATOM 4788 N N . GLN B 1 242 ? 13.363 -5.681 47.516 1.00 18.61 242 GLN B N 1
ATOM 4789 C CA . GLN B 1 242 ? 12.003 -5.860 48.026 1.00 20.77 242 GLN B CA 1
ATOM 4790 C C . GLN B 1 242 ? 11.052 -6.382 46.934 1.00 20.22 242 GLN B C 1
ATOM 4791 O O . GLN B 1 242 ? 10.346 -7.378 47.129 1.00 19.38 242 GLN B O 1
ATOM 4797 N N . THR B 1 243 ? 11.081 -5.723 45.775 1.00 19.46 243 THR B N 1
ATOM 4798 C CA . THR B 1 243 ? 10.232 -6.076 44.631 1.00 17.89 243 THR B CA 1
ATOM 4799 C C . THR B 1 243 ? 10.787 -7.204 43.744 1.00 18.23 243 THR B C 1
ATOM 4800 O O . THR B 1 243 ? 10.120 -7.642 42.804 1.00 20.22 243 THR B O 1
ATOM 4804 N N . ASP B 1 244 ? 11.992 -7.680 44.055 1.00 15.92 244 ASP B N 1
ATOM 4805 C CA . ASP B 1 244 ? 12.664 -8.738 43.295 1.00 12.80 244 ASP B CA 1
ATOM 4806 C C . ASP B 1 244 ? 12.988 -8.264 41.868 1.00 14.40 244 ASP B C 1
ATOM 4807 O O . ASP B 1 244 ? 12.934 -9.031 40.899 1.00 15.21 244 ASP B O 1
ATOM 4812 N N . SER B 1 245 ? 13.339 -6.986 41.764 1.00 12.68 245 SER B N 1
ATOM 4813 C CA . SER B 1 245 ? 13.670 -6.374 40.490 1.00 15.19 245 SER B CA 1
ATOM 4814 C C . SER B 1 245 ? 15.114 -6.618 40.034 1.00 16.74 245 SER B C 1
ATOM 4815 O O . SER B 1 245 ? 15.846 -7.394 40.659 1.00 16.14 245 SER B O 1
ATOM 4818 N N . LEU B 1 246 ? 15.522 -5.938 38.962 1.00 16.61 246 LEU B N 1
ATOM 4819 C CA . LEU B 1 246 ? 16.844 -6.144 38.374 1.00 14.32 246 LEU B CA 1
ATOM 4820 C C . LEU B 1 246 ? 17.548 -4.901 37.834 1.00 15.44 246 LEU B C 1
ATOM 4821 O O . LEU B 1 246 ? 16.956 -4.099 37.099 1.00 14.69 246 LEU B O 1
ATOM 4826 N N . VAL B 1 247 ? 18.820 -4.753 38.211 1.00 13.02 247 VAL B N 1
ATOM 4827 C CA . VAL B 1 247 ? 19.651 -3.648 37.755 1.00 12.73 247 VAL B CA 1
ATOM 4828 C C . VAL B 1 247 ? 20.707 -4.273 36.856 1.00 15.02 247 VAL B C 1
ATOM 4829 O O . VAL B 1 247 ? 21.504 -5.098 37.300 1.00 15.90 247 VAL B O 1
ATOM 4833 N N . MET B 1 248 ? 20.666 -3.920 35.576 1.00 13.81 248 MET B N 1
ATOM 4834 C CA . MET B 1 248 ? 21.609 -4.449 34.601 1.00 12.34 248 MET B CA 1
ATOM 4835 C C . MET B 1 248 ? 22.678 -3.392 34.435 1.00 9.03 248 MET B C 1
ATOM 4836 O O . MET B 1 248 ? 22.407 -2.285 33.984 1.00 12.92 248 MET B O 1
ATOM 4841 N N . VAL B 1 249 ? 23.887 -3.748 34.858 1.00 9.90 249 VAL B N 1
ATOM 4842 C CA . VAL B 1 249 ? 25.040 -2.851 34.881 1.00 9.65 249 VAL B CA 1
ATOM 4843 C C . VAL B 1 249 ? 25.538 -2.257 33.580 1.00 10.82 249 VAL B C 1
ATOM 4844 O O . VAL B 1 249 ? 25.782 -2.963 32.609 1.00 11.02 249 VAL B O 1
ATOM 4848 N N . ASN B 1 250 ? 25.691 -0.935 33.609 1.00 11.63 250 ASN B N 1
ATOM 4849 C CA . ASN B 1 250 ? 26.174 -0.104 32.509 1.00 12.67 250 ASN B CA 1
ATOM 4850 C C . ASN B 1 250 ? 27.713 -0.048 32.605 1.00 13.79 250 ASN B C 1
ATOM 4851 O O . ASN B 1 250 ? 28.262 0.170 33.686 1.00 16.56 250 ASN B O 1
ATOM 4856 N N . PHE B 1 251 ? 28.405 -0.260 31.489 1.00 12.67 251 PHE B N 1
ATOM 4857 C CA . PHE B 1 251 ? 29.869 -0.233 31.471 1.00 14.76 251 PHE B CA 1
ATOM 4858 C C . PHE B 1 251 ? 30.500 1.143 31.189 1.00 14.78 251 PHE B C 1
ATOM 4859 O O . PHE B 1 251 ? 31.720 1.283 31.255 1.00 17.60 251 PHE B O 1
ATOM 4867 N N . TYR B 1 252 ? 29.686 2.149 30.869 1.00 14.97 252 TYR B N 1
ATOM 4868 C CA . TYR B 1 252 ? 30.197 3.492 30.575 1.00 15.18 252 TYR B CA 1
ATOM 4869 C C . TYR B 1 252 ? 31.182 3.986 31.653 1.00 18.67 252 TYR B C 1
ATOM 4870 O O . TYR B 1 252 ? 30.836 4.058 32.838 1.00 16.91 252 TYR B O 1
ATOM 4879 N N . ASN B 1 253 ? 32.397 4.330 31.220 1.00 18.72 253 ASN B N 1
ATOM 4880 C CA . ASN B 1 253 ? 33.468 4.795 32.106 1.00 20.32 253 ASN B CA 1
ATOM 4881 C C . ASN B 1 253 ? 33.068 5.843 33.120 1.00 20.25 253 ASN B C 1
ATOM 4882 O O . ASN B 1 253 ? 33.276 5.669 34.316 1.00 22.56 253 ASN B O 1
ATOM 4887 N N . ASN B 1 254 ? 32.449 6.912 32.643 1.00 22.28 254 ASN B N 1
ATOM 4888 C CA . ASN B 1 254 ? 32.028 8.001 33.509 1.00 19.92 254 ASN B CA 1
ATOM 4889 C C . ASN B 1 254 ? 30.929 7.664 34.512 1.00 17.59 254 ASN B C 1
ATOM 4890 O O . ASN B 1 254 ? 30.627 8.470 35.383 1.00 20.43 254 ASN B O 1
ATOM 4895 N N . TYR B 1 255 ? 30.332 6.480 34.395 1.00 15.77 255 TYR B N 1
ATOM 4896 C CA . TYR B 1 255 ? 29.298 6.045 35.336 1.00 16.13 255 TYR B CA 1
ATOM 4897 C C . TYR B 1 255 ? 29.902 4.960 36.221 1.00 16.75 255 TYR B C 1
ATOM 4898 O O . TYR B 1 255 ? 29.307 4.545 37.216 1.00 18.46 255 TYR B O 1
ATOM 4907 N N . ILE B 1 256 ? 31.056 4.452 35.802 1.00 16.25 256 ILE B N 1
ATOM 4908 C CA . ILE B 1 256 ? 31.737 3.392 36.521 1.00 18.00 256 ILE B CA 1
ATOM 4909 C C . ILE B 1 256 ? 32.811 3.957 37.455 1.00 21.32 256 ILE B C 1
ATOM 4910 O O . ILE B 1 256 ? 32.801 3.684 38.657 1.00 18.14 256 ILE B O 1
ATOM 4915 N N . SER B 1 257 ? 33.707 4.769 36.905 1.00 23.63 257 SER B N 1
ATOM 4916 C CA . SER B 1 257 ? 34.781 5.370 37.691 1.00 25.85 257 SER B CA 1
ATOM 4917 C C . SER B 1 257 ? 34.551 6.859 37.937 1.00 26.81 257 SER B C 1
ATOM 4918 O O . SER B 1 257 ? 35.326 7.502 38.653 1.00 27.64 257 SER B O 1
ATOM 4921 N N . CYS B 1 258 ? 33.481 7.391 37.347 1.00 25.11 258 CYS B N 1
ATOM 4922 C CA . CYS B 1 258 ? 33.118 8.804 37.455 1.00 25.00 258 CYS B CA 1
ATOM 4923 C C . CYS B 1 258 ? 34.138 9.704 36.747 1.00 24.04 258 CYS B C 1
ATOM 4924 O O . CYS B 1 258 ? 34.204 10.911 36.973 1.00 23.19 258 CYS B O 1
ATOM 4927 N N . THR B 1 259 ? 34.898 9.097 35.843 1.00 24.29 259 THR B N 1
ATOM 4928 C CA . THR B 1 259 ? 35.906 9.799 35.064 1.00 26.12 259 THR B CA 1
ATOM 4929 C C . THR B 1 259 ? 36.009 9.121 33.695 1.00 24.73 259 THR B C 1
ATOM 4930 O O . THR B 1 259 ? 35.403 8.073 33.463 1.00 26.43 259 THR B O 1
ATOM 4934 N N . ASN B 1 260 ? 36.764 9.732 32.793 1.00 24.10 260 ASN B N 1
ATOM 4935 C CA . ASN B 1 260 ? 36.950 9.198 31.455 1.00 26.72 260 ASN B CA 1
ATOM 4936 C C . ASN B 1 260 ? 37.667 7.857 31.424 1.00 27.34 260 ASN B C 1
ATOM 4937 O O . ASN B 1 260 ? 37.440 7.058 30.522 1.00 30.25 260 ASN B O 1
ATOM 4942 N N . LYS B 1 261 ? 38.545 7.621 32.394 1.00 28.29 261 LYS B N 1
ATOM 4943 C CA . LYS B 1 261 ? 39.306 6.375 32.461 1.00 26.94 261 LYS B CA 1
ATOM 4944 C C . LYS B 1 261 ? 38.668 5.375 33.424 1.00 24.72 261 LYS B C 1
ATOM 4945 O O . LYS B 1 261 ? 38.292 5.731 34.537 1.00 26.28 261 LYS B O 1
ATOM 4951 N N . ALA B 1 262 ? 38.532 4.129 32.980 1.00 23.19 262 ALA B N 1
ATOM 4952 C CA . ALA B 1 262 ? 37.952 3.068 33.795 1.00 19.22 262 ALA B CA 1
ATOM 4953 C C . ALA B 1 262 ? 38.430 1.702 33.311 1.00 19.56 262 ALA B C 1
ATOM 4954 O O . ALA B 1 262 ? 38.826 1.545 32.151 1.00 18.15 262 ALA B O 1
ATOM 4956 N N . ASN B 1 263 ? 38.411 0.718 34.204 1.00 18.15 263 ASN B N 1
ATOM 4957 C CA . ASN B 1 263 ? 38.836 -0.630 33.848 1.00 19.70 263 ASN B CA 1
ATOM 4958 C C . ASN B 1 263 ? 37.849 -1.693 34.318 1.00 18.28 263 ASN B C 1
ATOM 4959 O O . ASN B 1 263 ? 36.961 -1.414 35.128 1.00 17.45 263 ASN B O 1
ATOM 4964 N N . LEU B 1 264 ? 38.034 -2.914 33.816 1.00 17.88 264 LEU B N 1
ATOM 4965 C CA . LEU B 1 264 ? 37.168 -4.047 34.134 1.00 19.00 264 LEU B CA 1
ATOM 4966 C C . LEU B 1 264 ? 36.896 -4.292 35.622 1.00 20.31 264 LEU B C 1
ATOM 4967 O O . LEU B 1 264 ? 35.767 -4.619 36.006 1.00 19.89 264 LEU B O 1
ATOM 4972 N N . SER B 1 265 ? 37.931 -4.149 36.447 1.00 20.48 265 SER B N 1
ATOM 4973 C CA . SER B 1 265 ? 37.823 -4.359 37.892 1.00 19.83 265 SER B CA 1
ATOM 4974 C C . SER B 1 265 ? 36.821 -3.422 38.563 1.00 17.22 265 SER B C 1
ATOM 4975 O O . SER B 1 265 ? 36.105 -3.823 39.481 1.00 17.52 265 SER B O 1
ATOM 4978 N N . GLN B 1 266 ? 36.795 -2.174 38.111 1.00 15.56 266 GLN B N 1
ATOM 4979 C CA . GLN B 1 266 ? 35.884 -1.171 38.646 1.00 15.85 266 GLN B CA 1
ATOM 4980 C C . GLN B 1 266 ? 34.421 -1.497 38.340 1.00 16.42 266 GLN B C 1
ATOM 4981 O O . GLN B 1 266 ? 33.526 -1.109 39.095 1.00 16.93 266 GLN B O 1
ATOM 4987 N N . VAL B 1 267 ? 34.185 -2.227 37.246 1.00 16.90 267 VAL B N 1
ATOM 4988 C CA . VAL B 1 267 ? 32.834 -2.641 36.857 1.00 13.50 267 VAL B CA 1
ATOM 4989 C C . VAL B 1 267 ? 32.408 -3.741 37.833 1.00 12.21 267 VAL B C 1
ATOM 4990 O O . VAL B 1 267 ? 31.262 -3.777 38.288 1.00 13.00 267 VAL B O 1
ATOM 4994 N N . ALA B 1 268 ? 33.348 -4.617 38.187 1.00 15.35 268 ALA B N 1
ATOM 4995 C CA . ALA B 1 268 ? 33.062 -5.690 39.139 1.00 15.66 268 ALA B CA 1
ATOM 4996 C C . ALA B 1 268 ? 32.732 -5.114 40.531 1.00 14.37 268 ALA B C 1
ATOM 4997 O O . ALA B 1 268 ? 32.017 -5.742 41.303 1.00 17.38 268 ALA B O 1
ATOM 4999 N N . ASP B 1 269 ? 33.265 -3.928 40.842 1.00 16.53 269 ASP B N 1
ATOM 5000 C CA . ASP B 1 269 ? 32.991 -3.243 42.111 1.00 16.35 269 ASP B CA 1
ATOM 5001 C C . ASP B 1 269 ? 31.508 -2.856 42.139 1.00 17.10 269 ASP B C 1
ATOM 5002 O O . ASP B 1 269 ? 30.855 -2.953 43.179 1.00 17.31 269 ASP B O 1
ATOM 5007 N N . HIS B 1 270 ? 30.992 -2.375 41.002 1.00 18.53 270 HIS B N 1
ATOM 5008 C CA . HIS B 1 270 ? 29.579 -2.000 40.899 1.00 15.46 270 HIS B CA 1
ATOM 5009 C C . HIS B 1 270 ? 28.736 -3.251 41.056 1.00 15.75 270 HIS B C 1
ATOM 5010 O O . HIS B 1 270 ? 27.726 -3.243 41.761 1.00 17.35 270 HIS B O 1
ATOM 5017 N N . LEU B 1 271 ? 29.172 -4.333 40.413 1.00 17.60 271 LEU B N 1
ATOM 5018 C CA . LEU B 1 271 ? 28.471 -5.614 40.479 1.00 17.12 271 LEU B CA 1
ATOM 5019 C C . LEU B 1 271 ? 28.434 -6.141 41.917 1.00 18.44 271 LEU B C 1
ATOM 5020 O O . LEU B 1 271 ? 27.404 -6.636 42.387 1.00 15.99 271 LEU B O 1
ATOM 5025 N N . ASP B 1 272 ? 29.554 -5.995 42.622 1.00 19.97 272 ASP B N 1
ATOM 5026 C CA . ASP B 1 272 ? 29.652 -6.430 44.011 1.00 19.93 272 ASP B CA 1
ATOM 5027 C C . ASP B 1 272 ? 28.663 -5.658 44.869 1.00 17.54 272 ASP B C 1
ATOM 5028 O O . ASP B 1 272 ? 27.938 -6.238 45.678 1.00 19.72 272 ASP B O 1
ATOM 5033 N N . HIS B 1 273 ? 28.635 -4.344 44.674 1.00 18.66 273 HIS B N 1
ATOM 5034 C CA . HIS B 1 273 ? 27.760 -3.474 45.441 1.00 21.10 273 HIS B CA 1
ATOM 5035 C C . HIS B 1 273 ? 26.296 -3.760 45.204 1.00 21.74 273 HIS B C 1
ATOM 5036 O O . HIS B 1 273 ? 25.507 -3.798 46.145 1.00 20.08 273 HIS B O 1
ATOM 5043 N N . ILE B 1 274 ? 25.927 -3.904 43.934 1.00 23.19 274 ILE B N 1
ATOM 5044 C CA . ILE B 1 274 ? 24.546 -4.203 43.573 1.00 20.08 274 ILE B CA 1
ATOM 5045 C C . ILE B 1 274 ? 24.180 -5.548 44.187 1.00 19.21 274 ILE B C 1
ATOM 5046 O O . ILE B 1 274 ? 23.092 -5.709 44.747 1.00 20.93 274 ILE B O 1
ATOM 5051 N N . LYS B 1 275 ? 25.117 -6.487 44.149 1.00 16.61 275 LYS B N 1
ATOM 5052 C CA . LYS B 1 275 ? 24.864 -7.792 44.731 1.00 19.91 275 LYS B CA 1
ATOM 5053 C C . LYS B 1 275 ? 24.691 -7.705 46.252 1.00 21.30 275 LYS B C 1
ATOM 5054 O O . LYS B 1 275 ? 23.840 -8.391 46.814 1.00 22.45 275 LYS B O 1
ATOM 5060 N N . GLU B 1 276 ? 25.463 -6.852 46.918 1.00 22.71 276 GLU B N 1
ATOM 5061 C CA . GLU B 1 276 ? 25.335 -6.764 48.370 1.00 28.05 276 GLU B CA 1
ATOM 5062 C C . GLU B 1 276 ? 24.084 -6.022 48.852 1.00 27.26 276 GLU B C 1
ATOM 5063 O O . GLU B 1 276 ? 23.396 -6.512 49.752 1.00 28.03 276 GLU B O 1
ATOM 5069 N N . VAL B 1 277 ? 23.754 -4.891 48.218 1.00 23.63 277 VAL B N 1
ATOM 5070 C CA . VAL B 1 277 ? 22.587 -4.086 48.611 1.00 20.66 277 VAL B CA 1
ATOM 5071 C C . VAL B 1 277 ? 21.232 -4.539 48.038 1.00 19.95 277 VAL B C 1
ATOM 5072 O O . VAL B 1 277 ? 20.249 -4.624 48.767 1.00 20.36 277 VAL B O 1
ATOM 5076 N N . ALA B 1 278 ? 21.179 -4.821 46.737 1.00 21.01 278 ALA B N 1
ATOM 5077 C CA . ALA B 1 278 ? 19.932 -5.249 46.093 1.00 19.04 278 ALA B CA 1
ATOM 5078 C C . ALA B 1 278 ? 19.753 -6.759 46.074 1.00 18.20 278 ALA B C 1
ATOM 5079 O O . ALA B 1 278 ? 18.669 -7.247 45.784 1.00 20.10 278 ALA B O 1
ATOM 5081 N N . GLY B 1 279 ? 20.819 -7.497 46.372 1.00 17.97 279 GLY B N 1
ATOM 5082 C CA . GLY B 1 279 ? 20.735 -8.946 46.375 1.00 16.83 279 GLY B CA 1
ATOM 5083 C C . GLY B 1 279 ? 21.291 -9.548 45.098 1.00 18.78 279 GLY B C 1
ATOM 5084 O O . GLY B 1 279 ? 21.303 -8.894 44.055 1.00 16.61 279 GLY B O 1
ATOM 5085 N N . ALA B 1 280 ? 21.735 -10.801 45.179 1.00 18.92 280 ALA B N 1
ATOM 5086 C CA . ALA B 1 280 ? 22.312 -11.504 44.034 1.00 20.88 280 ALA B CA 1
ATOM 5087 C C . ALA B 1 280 ? 21.347 -11.691 42.853 1.00 21.86 280 ALA B C 1
ATOM 5088 O O . ALA B 1 280 ? 21.777 -11.735 41.700 1.00 20.96 280 ALA B O 1
ATOM 5090 N N . ARG B 1 281 ? 20.050 -11.813 43.128 1.00 20.04 281 ARG B N 1
ATOM 5091 C CA . ARG B 1 281 ? 19.107 -11.988 42.034 1.00 18.75 281 ARG B CA 1
ATOM 5092 C C . ARG B 1 281 ? 18.707 -10.677 41.354 1.00 17.90 281 ARG B C 1
ATOM 5093 O O . ARG B 1 281 ? 17.984 -10.681 40.355 1.00 18.67 281 ARG B O 1
ATOM 5101 N N . ALA B 1 282 ? 19.276 -9.572 41.828 1.00 11.93 282 ALA B N 1
ATOM 5102 C CA . ALA B 1 282 ? 18.981 -8.264 41.262 1.00 12.47 282 ALA B CA 1
ATOM 5103 C C . ALA B 1 282 ? 20.129 -7.744 40.403 1.00 11.83 282 ALA B C 1
ATOM 5104 O O . ALA B 1 282 ? 20.162 -6.568 40.049 1.00 13.85 282 ALA B O 1
ATOM 5106 N N . VAL B 1 283 ? 21.063 -8.617 40.048 1.00 12.98 283 VAL B N 1
ATOM 5107 C CA . VAL B 1 283 ? 22.207 -8.191 39.255 1.00 15.44 283 VAL B CA 1
ATOM 5108 C C . VAL B 1 283 ? 22.188 -8.704 37.807 1.00 12.78 283 VAL B C 1
ATOM 5109 O O . VAL B 1 283 ? 21.792 -9.836 37.547 1.00 12.78 283 VAL B O 1
ATOM 5113 N N . GLY B 1 284 ? 22.578 -7.840 36.873 1.00 11.56 284 GLY B N 1
ATOM 5114 C CA . GLY B 1 284 ? 22.607 -8.221 35.473 1.00 11.15 284 GLY B CA 1
ATOM 5115 C C . GLY B 1 284 ? 23.601 -7.400 34.687 1.00 11.86 284 GLY B C 1
ATOM 5116 O O . GLY B 1 284 ? 24.386 -6.648 35.274 1.00 11.52 284 GLY B O 1
ATOM 5117 N N . PHE B 1 285 ? 23.552 -7.517 33.358 1.00 9.03 285 PHE B N 1
ATOM 5118 C CA . PHE B 1 285 ? 24.461 -6.781 32.472 1.00 9.64 285 PHE B CA 1
ATOM 5119 C C . PHE B 1 285 ? 23.688 -5.924 31.477 1.00 9.63 285 PHE B C 1
ATOM 5120 O O . PHE B 1 285 ? 22.759 -6.399 30.830 1.00 11.21 285 PHE B O 1
ATOM 5128 N N . GLY B 1 286 ? 24.066 -4.658 31.380 1.00 9.19 286 GLY B N 1
ATOM 5129 C CA . GLY B 1 286 ? 23.424 -3.733 30.454 1.00 10.35 286 GLY B CA 1
ATOM 5130 C C . GLY B 1 286 ? 24.523 -2.786 30.039 1.00 7.09 286 GLY B C 1
ATOM 5131 O O . GLY B 1 286 ? 24.477 -1.591 30.324 1.00 11.21 2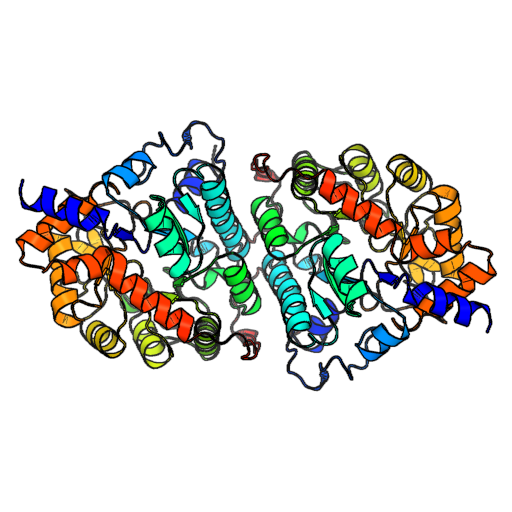86 GLY B O 1
ATOM 5132 N N . GLY B 1 287 ? 25.521 -3.355 29.372 1.00 9.53 287 GLY B N 1
ATOM 5133 C CA . GLY B 1 287 ? 26.711 -2.627 28.962 1.00 7.80 287 GLY B CA 1
ATOM 5134 C C . GLY B 1 287 ? 26.669 -1.249 28.350 1.00 12.01 287 GLY B C 1
ATOM 5135 O O . GLY B 1 287 ? 27.596 -0.463 28.537 1.00 10.41 287 GLY B O 1
ATOM 5136 N N . ASP B 1 288 ? 25.623 -0.960 27.585 1.00 10.30 288 ASP B N 1
ATOM 5137 C CA . ASP B 1 288 ? 25.501 0.321 26.910 1.00 10.66 288 ASP B CA 1
ATOM 5138 C C . ASP B 1 288 ? 26.507 0.425 25.747 1.00 10.35 288 ASP B C 1
ATOM 5139 O O . ASP B 1 288 ? 26.881 1.530 25.320 1.00 11.61 288 ASP B O 1
ATOM 5144 N N . PHE B 1 289 ? 26.953 -0.731 25.256 1.00 8.54 289 PHE B N 1
ATOM 5145 C CA . PHE B 1 289 ? 27.875 -0.794 24.122 1.00 10.76 289 PHE B CA 1
ATOM 5146 C C . PHE B 1 289 ? 27.231 -0.112 22.926 1.00 12.56 289 PHE B C 1
ATOM 5147 O O . PHE B 1 289 ? 26.021 -0.232 22.715 1.00 9.90 289 PHE B O 1
ATOM 5155 N N . ASP B 1 290 ? 28.047 0.625 22.178 1.00 14.46 290 ASP B N 1
ATOM 5156 C CA . ASP B 1 290 ? 27.610 1.383 21.004 1.00 16.36 290 ASP B CA 1
ATOM 5157 C C . ASP B 1 290 ? 26.700 2.562 21.342 1.00 16.89 290 ASP B C 1
ATOM 5158 O O . ASP B 1 290 ? 26.219 3.272 20.445 1.00 14.65 290 ASP B O 1
ATOM 5163 N N . GLY B 1 291 ? 26.519 2.792 22.644 1.00 14.64 291 GLY B N 1
ATOM 5164 C CA . GLY B 1 291 ? 25.714 3.908 23.105 1.00 16.74 291 GLY B CA 1
ATOM 5165 C C . GLY B 1 291 ? 26.560 4.910 23.875 1.00 17.69 291 GLY B C 1
ATOM 5166 O O . GLY B 1 291 ? 26.098 6.001 24.221 1.00 16.11 291 GLY B O 1
ATOM 5167 N N . VAL B 1 292 ? 27.813 4.535 24.133 1.00 19.77 292 VAL B N 1
ATOM 5168 C CA . VAL B 1 292 ? 28.750 5.373 24.886 1.00 17.81 292 VAL B CA 1
ATOM 5169 C C . VAL B 1 292 ? 30.090 5.554 24.166 1.00 18.78 292 VAL B C 1
ATOM 5170 O O . VAL B 1 292 ? 30.524 4.683 23.396 1.00 19.79 292 VAL B O 1
ATOM 5174 N N . PRO B 1 293 ? 30.766 6.692 24.407 1.00 16.54 293 PRO B N 1
ATOM 5175 C CA . PRO B 1 293 ? 32.058 6.988 23.780 1.00 17.97 293 PRO B CA 1
ATOM 5176 C C . PRO B 1 293 ? 33.244 6.309 24.467 1.00 19.64 293 PRO B C 1
ATOM 5177 O O . PRO B 1 293 ? 34.306 6.139 23.868 1.00 20.02 293 PRO B O 1
ATOM 5181 N N . ARG B 1 294 ? 33.037 5.890 25.712 1.00 20.83 294 ARG B N 1
ATOM 5182 C CA . ARG B 1 294 ? 34.084 5.254 26.501 1.00 19.49 294 ARG B CA 1
ATOM 5183 C C . ARG B 1 294 ? 33.639 3.987 27.201 1.00 16.75 294 ARG B C 1
ATOM 5184 O O . ARG B 1 294 ? 32.625 3.971 27.889 1.00 20.47 294 ARG B O 1
ATOM 5192 N N . VAL B 1 295 ? 34.418 2.928 27.012 1.00 19.38 295 VAL B N 1
ATOM 5193 C CA . VAL B 1 295 ? 34.186 1.637 27.656 1.00 21.06 295 VAL B CA 1
ATOM 5194 C C . VAL B 1 295 ? 35.505 1.272 28.369 1.00 22.06 295 VAL B C 1
ATOM 5195 O O . VAL B 1 295 ? 36.583 1.657 27.921 1.00 20.86 295 VAL B O 1
ATOM 5199 N N . PRO B 1 296 ? 35.431 0.556 29.505 1.00 22.44 296 PRO B N 1
ATOM 5200 C CA . PRO B 1 296 ? 36.605 0.157 30.293 1.00 22.27 296 PRO B CA 1
ATOM 5201 C C . PRO B 1 296 ? 37.703 -0.660 29.616 1.00 25.03 296 PRO B C 1
ATOM 5202 O O . PRO B 1 296 ? 37.488 -1.278 28.569 1.00 25.35 296 PRO B O 1
ATOM 5206 N N . GLU B 1 297 ? 38.890 -0.629 30.229 1.00 26.55 297 GLU B N 1
ATOM 5207 C CA . GLU B 1 297 ? 40.050 -1.401 29.779 1.00 25.20 297 GLU B CA 1
ATOM 5208 C C . GLU B 1 297 ? 39.636 -2.820 30.126 1.00 19.41 297 GLU B C 1
ATOM 5209 O O . GLU B 1 297 ? 39.204 -3.075 31.252 1.00 17.47 297 GLU B O 1
ATOM 5215 N N . GLY B 1 298 ? 39.752 -3.729 29.163 1.00 17.52 298 GLY B N 1
ATOM 5216 C CA . GLY B 1 298 ? 39.354 -5.108 29.388 1.00 16.09 298 GLY B CA 1
ATOM 5217 C C . GLY B 1 298 ? 37.958 -5.403 28.857 1.00 15.10 298 GLY B C 1
ATOM 5218 O O . GLY B 1 298 ? 37.581 -6.562 28.698 1.00 14.34 298 GLY B O 1
ATOM 5219 N N . LEU B 1 299 ? 37.177 -4.350 28.627 1.00 16.54 299 LEU B N 1
ATOM 5220 C CA . LEU B 1 299 ? 35.812 -4.468 28.098 1.00 17.77 299 LEU B CA 1
ATOM 5221 C C . LEU B 1 299 ? 35.695 -3.540 26.891 1.00 17.86 299 LEU B C 1
ATOM 5222 O O . LEU B 1 299 ? 34.774 -2.732 26.799 1.00 21.86 299 LEU B O 1
ATOM 5227 N N . GLU B 1 300 ? 36.640 -3.683 25.962 1.00 17.16 300 GLU B N 1
ATOM 5228 C CA . GLU B 1 300 ? 36.706 -2.872 24.758 1.00 20.23 300 GLU B CA 1
ATOM 5229 C C . GLU B 1 300 ? 35.497 -3.037 23.844 1.00 20.44 300 GLU B C 1
ATOM 5230 O O . GLU B 1 300 ? 35.121 -2.103 23.134 1.00 20.42 300 GLU B O 1
ATOM 5236 N N . ASP B 1 301 ? 34.909 -4.232 23.858 1.00 20.06 301 ASP B N 1
ATOM 5237 C CA . ASP B 1 301 ? 33.748 -4.537 23.028 1.00 18.17 301 ASP B CA 1
ATOM 5238 C C . ASP B 1 301 ? 32.904 -5.698 23.557 1.00 17.62 301 ASP B C 1
ATOM 5239 O O . ASP B 1 301 ? 33.153 -6.214 24.645 1.00 20.02 301 ASP B O 1
ATOM 5244 N N . VAL B 1 302 ? 31.916 -6.122 22.774 1.00 14.55 302 VAL B N 1
ATOM 5245 C CA . VAL B 1 302 ? 31.014 -7.196 23.192 1.00 12.59 302 VAL B CA 1
ATOM 5246 C C . VAL B 1 302 ? 31.630 -8.583 23.353 1.00 9.94 302 VAL B C 1
ATOM 5247 O O . VAL B 1 302 ? 30.974 -9.495 23.867 1.00 9.73 302 VAL B O 1
ATOM 5251 N N . SER B 1 303 ? 32.875 -8.753 22.908 1.00 13.48 303 SER B N 1
ATOM 5252 C CA . SER B 1 303 ? 33.554 -10.046 23.029 1.00 10.86 303 SER B CA 1
ATOM 5253 C C . SER B 1 303 ? 34.198 -10.240 24.394 1.00 11.29 303 SER B C 1
ATOM 5254 O O . SER B 1 303 ? 34.696 -11.317 24.685 1.00 10.96 303 SER B O 1
ATOM 5257 N N . LYS B 1 304 ? 34.150 -9.214 25.237 1.00 13.00 304 LYS B N 1
ATOM 5258 C CA . LYS B 1 304 ? 34.802 -9.266 26.543 1.00 14.54 304 LYS B CA 1
ATOM 5259 C C . LYS B 1 304 ? 34.021 -9.771 27.743 1.00 16.31 304 LYS B C 1
ATOM 5260 O O . LYS B 1 304 ? 34.568 -9.846 28.841 1.00 18.31 304 LYS B O 1
ATOM 5266 N N . TYR B 1 305 ? 32.757 -10.128 27.556 1.00 15.29 305 TYR B N 1
ATOM 5267 C CA . TYR B 1 305 ? 31.964 -10.620 28.671 1.00 15.17 305 TYR B CA 1
ATOM 5268 C C . TYR B 1 305 ? 32.590 -11.764 29.481 1.00 14.46 305 TYR B C 1
ATOM 5269 O O . TYR B 1 305 ? 32.555 -11.718 30.704 1.00 15.42 305 TYR B O 1
ATOM 5278 N N . PRO B 1 306 ? 33.201 -12.780 28.826 1.00 15.24 306 PRO B N 1
ATOM 5279 C CA . PRO B 1 306 ? 33.796 -13.881 29.604 1.00 13.50 306 PRO B CA 1
ATOM 5280 C C . PRO B 1 306 ? 34.862 -13.432 30.613 1.00 14.31 306 PRO B C 1
ATOM 5281 O O . PRO B 1 306 ? 35.045 -14.069 31.641 1.00 13.44 306 PRO B O 1
ATOM 5285 N N . ASP B 1 307 ? 35.563 -12.345 30.297 1.00 15.20 307 ASP B N 1
ATOM 5286 C CA . ASP B 1 307 ? 36.599 -11.796 31.172 1.00 14.33 307 ASP B CA 1
ATOM 5287 C C . ASP B 1 307 ? 35.994 -11.137 32.398 1.00 16.31 307 ASP B C 1
ATOM 5288 O O . ASP B 1 307 ? 36.601 -11.125 33.468 1.00 14.82 307 ASP B O 1
ATOM 5293 N N . LEU B 1 308 ? 34.807 -10.562 32.229 1.00 14.21 308 LEU B N 1
ATOM 5294 C CA . LEU B 1 308 ? 34.121 -9.920 33.334 1.00 11.89 308 LEU B CA 1
ATOM 5295 C C . LEU B 1 308 ? 33.618 -11.025 34.240 1.00 12.89 308 LEU B C 1
ATOM 5296 O O . LEU B 1 308 ? 33.740 -10.931 35.457 1.00 14.74 308 LEU B O 1
ATOM 5301 N N . ILE B 1 309 ? 33.098 -12.096 33.644 1.00 11.97 309 ILE B N 1
ATOM 5302 C CA . ILE B 1 309 ? 32.599 -13.232 34.423 1.00 13.92 309 ILE B CA 1
ATOM 5303 C C . ILE B 1 309 ? 33.760 -13.929 35.156 1.00 12.37 309 ILE B C 1
ATOM 5304 O O . ILE B 1 309 ? 33.614 -14.326 36.309 1.00 12.54 309 ILE B O 1
ATOM 5309 N N . ALA B 1 310 ? 34.892 -14.096 34.475 1.00 9.60 310 ALA B N 1
ATOM 5310 C CA . ALA B 1 310 ? 36.080 -14.708 35.080 1.00 12.84 310 ALA B CA 1
ATOM 5311 C C . ALA B 1 310 ? 36.475 -13.937 36.350 1.00 12.83 310 ALA B C 1
ATOM 5312 O O . ALA B 1 310 ? 36.802 -14.543 37.368 1.00 15.19 310 ALA B O 1
ATOM 5314 N N . GLU B 1 311 ? 36.413 -12.607 36.278 1.00 12.82 311 GLU B N 1
ATOM 5315 C CA . GLU B 1 311 ? 36.747 -11.731 37.395 1.00 13.24 311 GLU B CA 1
ATOM 5316 C C . GLU B 1 311 ? 35.784 -11.919 38.561 1.00 15.67 311 GLU B C 1
ATOM 5317 O O . GLU B 1 311 ? 36.199 -11.881 39.725 1.00 14.26 311 GLU B O 1
ATOM 5323 N N . LEU B 1 312 ? 34.510 -12.150 38.251 1.00 14.75 312 LEU B N 1
ATOM 5324 C CA . LEU B 1 312 ? 33.507 -12.358 39.288 1.00 18.16 312 LEU B CA 1
ATOM 5325 C C . LEU B 1 312 ? 33.755 -13.690 39.988 1.00 18.07 312 LEU B C 1
ATOM 5326 O O . LEU B 1 312 ? 33.489 -13.830 41.184 1.00 18.63 312 LEU B O 1
ATOM 5331 N N . LEU B 1 313 ? 34.243 -14.671 39.231 1.00 17.46 313 LEU B N 1
ATOM 5332 C CA . LEU B 1 313 ? 34.569 -15.985 39.784 1.00 17.41 313 LEU B CA 1
ATOM 5333 C C . LEU B 1 313 ? 35.801 -15.836 40.687 1.00 16.37 313 LEU B C 1
ATOM 5334 O O . LEU B 1 313 ? 35.865 -16.426 41.761 1.00 19.10 313 LEU B O 1
ATOM 5339 N N . ARG B 1 314 ? 36.747 -15.003 40.262 1.00 15.54 314 ARG B N 1
ATOM 5340 C CA . ARG B 1 314 ? 37.961 -14.745 41.024 1.00 15.94 314 ARG B CA 1
ATOM 5341 C C . ARG B 1 314 ? 37.617 -14.077 42.362 1.00 18.41 314 ARG B C 1
ATOM 5342 O O . ARG B 1 314 ? 38.319 -14.270 43.358 1.00 17.04 314 ARG B O 1
ATOM 5350 N N . ARG B 1 315 ? 36.532 -13.300 42.371 1.00 18.41 315 ARG B N 1
ATOM 5351 C CA . ARG B 1 315 ? 36.049 -12.614 43.573 1.00 17.55 315 ARG B CA 1
ATOM 5352 C C . ARG B 1 315 ? 35.099 -13.482 44.384 1.00 17.57 315 ARG B C 1
ATOM 5353 O O . ARG B 1 315 ? 34.373 -12.989 45.246 1.00 19.22 315 ARG B O 1
ATOM 5361 N N . ASN B 1 316 ? 35.090 -14.772 44.059 1.00 19.19 316 ASN B N 1
ATOM 5362 C CA . ASN B 1 316 ? 34.277 -15.788 44.722 1.00 22.37 316 ASN B CA 1
ATOM 5363 C C . ASN B 1 316 ? 32.761 -15.839 44.463 1.00 24.03 316 ASN B C 1
ATOM 5364 O O . ASN B 1 316 ? 32.009 -16.404 45.276 1.00 22.69 316 ASN B O 1
ATOM 5369 N N . TRP B 1 317 ? 32.291 -15.241 43.369 1.00 21.70 317 TRP B N 1
ATOM 5370 C CA . TRP B 1 317 ? 30.861 -15.341 43.060 1.00 20.27 317 TRP B CA 1
ATOM 5371 C C . TRP B 1 317 ? 30.660 -16.830 42.755 1.00 19.54 317 TRP B C 1
ATOM 5372 O O . TRP B 1 317 ? 31.521 -17.457 42.127 1.00 19.51 317 TRP B O 1
ATOM 5383 N N . THR B 1 318 ? 29.571 -17.409 43.251 1.00 18.54 318 THR B N 1
ATOM 5384 C CA . THR B 1 318 ? 29.279 -18.819 43.004 1.00 19.77 318 THR B CA 1
ATOM 5385 C C . THR B 1 318 ? 28.751 -18.989 41.575 1.00 20.22 318 THR B C 1
ATOM 5386 O O . THR B 1 318 ? 28.419 -18.003 40.912 1.00 19.53 318 THR B O 1
ATOM 5390 N N . GLU B 1 319 ? 28.679 -20.231 41.104 1.00 18.78 319 GLU B N 1
ATOM 5391 C CA . GLU B 1 319 ? 28.185 -20.503 39.761 1.00 19.85 319 GLU B CA 1
ATOM 5392 C C . GLU B 1 319 ? 26.751 -20.007 39.625 1.00 17.74 319 GLU B C 1
ATOM 5393 O O . GLU B 1 319 ? 26.419 -19.319 38.666 1.00 18.05 319 GLU B O 1
ATOM 5399 N N . ALA B 1 320 ? 25.917 -20.332 40.607 1.00 17.12 320 ALA B N 1
ATOM 5400 C CA . ALA B 1 320 ? 24.525 -19.893 40.614 1.00 18.40 320 ALA B CA 1
ATOM 5401 C C . ALA B 1 320 ? 24.430 -18.371 40.501 1.00 19.32 320 ALA B C 1
ATOM 5402 O O . ALA B 1 320 ? 23.611 -17.854 39.735 1.00 21.68 320 ALA B O 1
ATOM 5404 N N . GLU B 1 321 ? 25.278 -17.658 41.246 1.00 17.74 321 GLU B N 1
ATOM 5405 C CA . GLU B 1 321 ? 25.290 -16.199 41.225 1.00 14.58 321 GLU B CA 1
ATOM 5406 C C . GLU B 1 321 ? 25.669 -15.635 39.859 1.00 16.07 321 GLU B C 1
ATOM 5407 O O . GLU B 1 321 ? 25.079 -14.649 39.429 1.00 13.75 321 GLU B O 1
ATOM 5413 N N . VAL B 1 322 ? 26.666 -16.222 39.193 1.00 15.08 322 VAL B N 1
ATOM 5414 C CA . VAL B 1 322 ? 27.048 -15.725 37.870 1.00 17.93 322 VAL B CA 1
ATOM 5415 C C . VAL B 1 322 ? 26.018 -16.130 36.803 1.00 14.68 322 VAL B C 1
ATOM 5416 O O . VAL B 1 322 ? 25.807 -15.395 35.844 1.00 15.80 322 VAL B O 1
ATOM 5420 N N . LYS B 1 323 ? 25.359 -17.271 36.987 1.00 13.91 323 LYS B N 1
ATOM 5421 C CA . LYS B 1 323 ? 24.341 -17.722 36.038 1.00 15.07 323 LYS B CA 1
ATOM 5422 C C . LYS B 1 323 ? 23.133 -16.789 36.109 1.00 14.99 323 LYS B C 1
ATOM 5423 O O . LYS B 1 323 ? 22.509 -16.490 35.094 1.00 16.72 323 LYS B O 1
ATOM 5429 N N . GLY B 1 324 ? 22.853 -16.285 37.307 1.00 13.34 324 GLY B N 1
ATOM 5430 C CA . GLY B 1 324 ? 21.753 -15.356 37.498 1.00 11.96 324 GLY B CA 1
ATOM 5431 C C . GLY B 1 324 ? 22.087 -14.018 36.866 1.00 12.64 324 GLY B C 1
ATOM 5432 O O . GLY B 1 324 ? 21.238 -13.389 36.223 1.00 13.31 324 GLY B O 1
ATOM 5433 N N . ALA B 1 325 ? 23.328 -13.578 37.052 1.00 9.04 325 ALA B N 1
ATOM 5434 C CA . ALA B 1 325 ? 23.803 -12.323 36.488 1.00 9.84 325 ALA B CA 1
ATOM 5435 C C . ALA B 1 325 ? 23.837 -12.422 34.968 1.00 8.64 325 ALA B C 1
ATOM 5436 O O . ALA B 1 325 ? 23.540 -11.456 34.272 1.00 10.70 325 ALA B O 1
ATOM 5438 N N . LEU B 1 326 ? 24.211 -13.594 34.469 1.00 11.81 326 LEU B N 1
ATOM 5439 C CA . LEU B 1 326 ? 24.305 -13.855 33.032 1.00 13.95 326 LEU B CA 1
ATOM 5440 C C . LEU B 1 326 ? 22.976 -13.809 32.294 1.00 14.19 326 LEU B C 1
ATOM 5441 O O . LEU B 1 326 ? 22.806 -13.021 31.362 1.00 12.98 326 LEU B O 1
ATOM 5446 N N . ALA B 1 327 ? 22.020 -14.605 32.759 1.00 14.40 327 ALA B N 1
ATOM 5447 C CA . ALA B 1 327 ? 20.723 -14.685 32.103 1.00 14.64 327 ALA B CA 1
ATOM 5448 C C . ALA B 1 327 ? 19.532 -15.005 32.995 1.00 14.52 327 ALA B C 1
ATOM 5449 O O . ALA B 1 327 ? 18.425 -14.546 32.730 1.00 15.25 327 ALA B O 1
ATOM 5451 N N . ASP B 1 328 ? 19.754 -15.769 34.058 1.00 13.56 328 ASP B N 1
ATOM 5452 C CA . ASP B 1 328 ? 18.659 -16.201 34.917 1.00 12.65 328 ASP B CA 1
ATOM 5453 C C . ASP B 1 328 ? 17.844 -15.152 35.670 1.00 13.19 328 ASP B C 1
ATOM 5454 O O . ASP B 1 328 ? 16.645 -15.343 35.892 1.00 12.59 328 ASP B O 1
ATOM 5459 N N . ASN B 1 329 ? 18.464 -14.047 36.056 1.00 10.83 329 ASN B N 1
ATOM 5460 C CA . ASN B 1 329 ? 17.722 -13.008 36.761 1.00 10.93 329 ASN B CA 1
ATOM 5461 C C . ASN B 1 329 ? 16.809 -12.268 35.787 1.00 11.04 329 ASN B C 1
ATOM 5462 O O . ASN B 1 329 ? 15.679 -11.911 36.132 1.00 10.05 329 ASN B O 1
ATOM 5467 N N . LEU B 1 330 ? 17.310 -12.040 34.574 1.00 10.50 330 LEU B N 1
ATOM 5468 C CA . LEU B 1 330 ? 16.526 -11.381 33.530 1.00 11.95 330 LEU B CA 1
ATOM 5469 C C . LEU B 1 330 ? 15.325 -12.270 33.178 1.00 10.27 330 LEU B C 1
ATOM 5470 O O . LEU B 1 330 ? 14.190 -11.785 33.125 1.00 10.46 330 LEU B O 1
ATOM 5475 N N . LEU B 1 331 ? 15.573 -13.572 33.010 1.00 10.95 331 LEU B N 1
ATOM 5476 C CA . LEU B 1 331 ? 14.516 -14.537 32.676 1.00 12.15 331 LEU B CA 1
ATOM 5477 C C . LEU B 1 331 ? 13.455 -14.608 33.762 1.00 14.19 331 LEU B C 1
ATOM 5478 O O . LEU B 1 331 ? 12.260 -14.665 33.467 1.00 12.79 331 LEU B O 1
ATOM 5483 N N . ARG B 1 332 ? 13.889 -14.591 35.018 1.00 11.74 332 ARG B N 1
ATOM 5484 C CA . ARG B 1 332 ? 12.956 -14.621 36.126 1.00 11.22 332 ARG B CA 1
ATOM 5485 C C . ARG B 1 332 ? 12.086 -13.368 36.089 1.00 11.39 332 ARG B C 1
ATOM 5486 O O . ARG B 1 332 ? 10.876 -13.450 36.260 1.00 15.94 332 ARG B O 1
ATOM 5494 N N . VAL B 1 333 ? 12.708 -12.208 35.899 1.00 13.22 333 VAL B N 1
ATOM 5495 C CA . VAL B 1 333 ? 11.967 -10.946 35.852 1.00 15.70 333 VAL B CA 1
ATOM 5496 C C . VAL B 1 333 ? 11.028 -10.900 34.630 1.00 17.63 333 VAL B C 1
ATOM 5497 O O . VAL B 1 333 ? 9.874 -10.463 34.741 1.00 19.00 333 VAL B O 1
ATOM 5501 N N . PHE B 1 334 ? 11.514 -11.392 33.487 1.00 18.10 334 PHE B N 1
ATOM 5502 C CA . PHE B 1 334 ? 10.734 -11.418 32.245 1.00 16.06 334 PHE B CA 1
ATOM 5503 C C . PHE B 1 334 ? 9.517 -12.334 32.406 1.00 15.32 334 PHE B C 1
ATOM 5504 O O . PHE B 1 334 ? 8.419 -11.984 31.998 1.00 16.52 334 PHE B O 1
ATOM 5512 N N . GLU B 1 335 ? 9.709 -13.486 33.040 1.00 16.80 335 GLU B N 1
ATOM 5513 C CA . GLU B 1 335 ? 8.611 -14.411 33.264 1.00 15.93 335 GLU B CA 1
ATOM 5514 C C . GLU B 1 335 ? 7.584 -13.826 34.222 1.00 15.93 335 GLU B C 1
ATOM 5515 O O . GLU B 1 335 ? 6.394 -14.051 34.045 1.00 11.70 335 GLU B O 1
ATOM 5521 N N . ALA B 1 336 ? 8.035 -13.067 35.225 1.00 14.46 336 ALA B N 1
ATOM 5522 C CA . ALA B 1 336 ? 7.113 -12.458 36.191 1.00 15.53 336 ALA B CA 1
ATOM 5523 C C . ALA B 1 336 ? 6.262 -11.400 35.504 1.00 15.09 336 ALA B C 1
ATOM 5524 O O . ALA B 1 336 ? 5.084 -11.259 35.804 1.00 15.79 336 ALA B O 1
ATOM 5526 N N . VAL B 1 337 ? 6.880 -10.665 34.584 1.00 16.64 337 VAL B N 1
ATOM 5527 C CA . VAL B 1 337 ? 6.216 -9.621 33.807 1.00 15.70 337 VAL B CA 1
ATOM 5528 C C . VAL B 1 337 ? 5.143 -10.249 32.911 1.00 15.78 337 VAL B C 1
ATOM 5529 O O . VAL B 1 337 ? 4.074 -9.675 32.706 1.00 17.73 337 VAL B O 1
ATOM 5533 N N . GLU B 1 338 ? 5.420 -11.450 32.422 1.00 14.15 338 GLU B N 1
ATOM 5534 C CA . GLU B 1 338 ? 4.480 -12.162 31.578 1.00 15.18 338 GLU B CA 1
ATOM 5535 C C . GLU B 1 338 ? 3.332 -12.730 32.408 1.00 17.12 338 GLU B C 1
ATOM 5536 O O . GLU B 1 338 ? 2.177 -12.680 31.991 1.00 14.96 338 GLU B O 1
ATOM 5542 N N . GLN B 1 339 ? 3.643 -13.225 33.603 1.00 16.79 339 GLN B N 1
ATOM 5543 C CA . GLN B 1 339 ? 2.619 -13.788 34.475 1.00 19.69 339 GLN B CA 1
ATOM 5544 C C . GLN B 1 339 ? 1.648 -12.713 34.957 1.00 18.00 339 GLN B C 1
ATOM 5545 O O . GLN B 1 339 ? 0.456 -12.967 35.102 1.00 16.24 339 GLN B O 1
ATOM 5551 N N . ALA B 1 340 ? 2.173 -11.515 35.197 1.00 17.44 340 ALA B N 1
ATOM 5552 C CA . ALA B 1 340 ? 1.387 -10.382 35.673 1.00 14.50 340 ALA B CA 1
ATOM 5553 C C . ALA B 1 340 ? 0.623 -9.637 34.576 1.00 14.65 340 ALA B C 1
ATOM 5554 O O . ALA B 1 340 ? -0.087 -8.676 34.853 1.00 12.82 340 ALA B O 1
ATOM 5556 N N . SER B 1 341 ? 0.807 -10.036 33.325 1.00 16.40 341 SER B N 1
ATOM 5557 C CA . SER B 1 341 ? 0.099 -9.369 32.233 1.00 17.41 341 SER B CA 1
ATOM 5558 C C . SER B 1 341 ? -1.343 -9.875 32.191 1.00 18.77 341 SER B C 1
ATOM 5559 O O . SER B 1 341 ? -1.655 -10.934 32.739 1.00 19.37 341 SER B O 1
ATOM 5562 N N . ASN B 1 342 ? -2.213 -9.121 31.526 1.00 22.44 342 ASN B N 1
ATOM 5563 C CA . ASN B 1 342 ? -3.624 -9.479 31.415 1.00 25.85 342 ASN B CA 1
ATOM 5564 C C . ASN B 1 342 ? -4.136 -8.973 30.072 1.00 27.73 342 ASN B C 1
ATOM 5565 O O . ASN B 1 342 ? -4.736 -7.905 29.987 1.00 29.06 342 ASN B O 1
ATOM 5570 N N . LEU B 1 343 ? -3.893 -9.749 29.023 1.00 33.30 343 LEU B N 1
ATOM 5571 C CA . LEU B 1 343 ? -4.311 -9.367 27.678 1.00 37.02 343 LEU B CA 1
ATOM 5572 C C . LEU B 1 343 ? -5.824 -9.454 27.480 1.00 38.82 343 LEU B C 1
ATOM 5573 O O . LEU B 1 343 ? -6.352 -8.958 26.479 1.00 41.63 343 LEU B O 1
ATOM 5578 N N . THR B 1 344 ? -6.515 -10.079 28.432 1.00 37.12 344 THR B N 1
ATOM 5579 C CA . THR B 1 344 ? -7.967 -10.199 28.366 1.00 38.02 344 THR B CA 1
ATOM 5580 C C . THR B 1 344 ? -8.605 -8.903 28.871 1.00 37.32 344 THR B C 1
ATOM 5581 O O . THR B 1 344 ? -9.675 -8.497 28.403 1.00 38.89 344 THR B O 1
ATOM 5585 N N . GLN B 1 345 ? -7.926 -8.258 29.820 1.00 34.39 345 GLN B N 1
ATOM 5586 C CA . GLN B 1 345 ? -8.379 -7.001 30.412 1.00 30.58 345 GLN B CA 1
ATOM 5587 C C . GLN B 1 345 ? -8.417 -5.891 29.363 1.00 29.36 345 GLN B C 1
ATOM 5588 O O . GLN B 1 345 ? -7.516 -5.774 28.533 1.00 26.40 345 GLN B O 1
ATOM 5594 N N . ALA B 1 346 ? -9.485 -5.097 29.401 1.00 29.33 346 ALA B N 1
ATOM 5595 C CA . ALA B 1 346 ? -9.670 -3.984 28.478 1.00 27.21 346 ALA B CA 1
ATOM 5596 C C . ALA B 1 346 ? -8.522 -2.995 28.632 1.00 24.70 346 ALA B C 1
ATOM 5597 O O . ALA B 1 346 ? -8.171 -2.601 29.749 1.00 24.78 346 ALA B O 1
ATOM 5599 N N . PRO B 1 347 ? -7.919 -2.589 27.504 1.00 21.46 347 PRO B N 1
ATOM 5600 C CA . PRO B 1 347 ? -6.796 -1.648 27.445 1.00 19.84 347 PRO B CA 1
ATOM 5601 C C . PRO B 1 347 ? -7.095 -0.269 28.001 1.00 17.48 347 PRO B C 1
ATOM 5602 O O . PRO B 1 347 ? -8.233 0.195 27.954 1.00 16.91 347 PRO B O 1
ATOM 5606 N N . GLU B 1 348 ? -6.060 0.379 28.524 1.00 14.69 348 GLU B N 1
ATOM 5607 C CA . GLU B 1 348 ? -6.187 1.743 29.027 1.00 16.17 348 GLU B CA 1
ATOM 5608 C C . GLU B 1 348 ? -6.472 2.637 27.817 1.00 15.79 348 GLU B C 1
ATOM 5609 O O . GLU B 1 348 ? -5.745 2.593 26.828 1.00 15.47 348 GLU B O 1
ATOM 5615 N N . GLU B 1 349 ? -7.530 3.434 27.898 1.00 15.26 349 GLU B N 1
ATOM 5616 C CA . GLU B 1 349 ? -7.901 4.306 26.791 1.00 18.02 349 GLU B CA 1
ATOM 5617 C C . GLU B 1 349 ? -8.164 5.758 27.172 1.00 19.08 349 GLU B C 1
ATOM 5618 O O . GLU B 1 349 ? -8.570 6.549 26.318 1.00 20.24 349 GLU B O 1
ATOM 5624 N N . GLU B 1 350 ? -7.963 6.117 28.442 1.00 19.26 350 GLU B N 1
ATOM 5625 C CA . GLU B 1 350 ? -8.165 7.509 28.843 1.00 19.51 350 GLU B CA 1
ATOM 5626 C C . GLU B 1 350 ? -6.931 8.278 28.411 1.00 16.05 350 GLU B C 1
ATOM 5627 O O . GLU B 1 350 ? -5.843 8.068 28.936 1.00 17.53 350 GLU B O 1
ATOM 5633 N N . PRO B 1 351 ? -7.087 9.201 27.457 1.00 16.07 351 PRO B N 1
ATOM 5634 C CA . PRO B 1 351 ? -5.923 9.955 26.999 1.00 16.96 351 PRO B CA 1
ATOM 5635 C C . PRO B 1 351 ? -5.368 10.983 27.977 1.00 17.09 351 PRO B C 1
ATOM 5636 O O . PRO B 1 351 ? -5.998 11.335 28.975 1.00 18.52 351 PRO B O 1
ATOM 5640 N N . ILE B 1 352 ? -4.158 11.435 27.685 1.00 16.27 352 ILE B N 1
ATOM 5641 C CA . ILE B 1 352 ? -3.513 12.447 28.489 1.00 16.00 352 ILE B CA 1
ATOM 5642 C C . ILE B 1 352 ? -4.303 13.744 28.256 1.00 17.81 352 ILE B C 1
ATOM 5643 O O . ILE B 1 352 ? -4.811 13.978 27.158 1.00 13.39 352 ILE B O 1
ATOM 5648 N N . PRO B 1 353 ? -4.528 14.535 29.320 1.00 18.23 353 PRO B N 1
ATOM 5649 C CA . PRO B 1 353 ? -5.267 15.785 29.143 1.00 18.97 353 PRO B CA 1
ATOM 5650 C C . PRO B 1 353 ? -4.545 16.643 28.105 1.00 22.06 353 PRO B C 1
ATOM 5651 O O . PRO B 1 353 ? -3.312 16.699 28.071 1.00 20.16 353 PRO B O 1
ATOM 5655 N N . LEU B 1 354 ? -5.332 17.273 27.239 1.00 23.99 354 LEU B N 1
ATOM 5656 C CA . LEU B 1 354 ? -4.829 18.106 26.163 1.00 24.54 354 LEU B CA 1
ATOM 5657 C C . LEU B 1 354 ? -3.850 19.192 26.610 1.00 25.85 354 LEU B C 1
ATOM 5658 O O . LEU B 1 354 ? -2.886 19.489 25.905 1.00 27.65 354 LEU B O 1
ATOM 5663 N N . ASP B 1 355 ? -4.100 19.784 27.774 1.00 27.96 355 ASP B N 1
ATOM 5664 C CA . ASP B 1 355 ? -3.231 20.833 28.317 1.00 28.08 355 ASP B CA 1
ATOM 5665 C C . ASP B 1 355 ? -1.841 20.308 28.670 1.00 25.96 355 ASP B C 1
ATOM 5666 O O . ASP B 1 355 ? -0.925 21.091 28.930 1.00 27.13 355 ASP B O 1
ATOM 5671 N N . GLN B 1 356 ? -1.698 18.983 28.695 1.00 23.93 356 GLN B N 1
ATOM 5672 C CA . GLN B 1 356 ? -0.423 18.345 29.008 1.00 25.27 356 GLN B CA 1
ATOM 5673 C C . GLN B 1 356 ? 0.402 17.919 27.785 1.00 26.53 356 GLN B C 1
ATOM 5674 O O . GLN B 1 356 ? 1.566 17.531 27.926 1.00 25.63 356 GLN B O 1
ATOM 5680 N N . LEU B 1 357 ? -0.205 17.966 26.595 1.00 27.79 357 LEU B N 1
ATOM 5681 C CA . LEU B 1 357 ? 0.505 17.633 25.350 1.00 25.76 357 LEU B CA 1
ATOM 5682 C C . LEU B 1 357 ? 1.333 18.849 24.921 1.00 26.01 357 LEU B C 1
ATOM 5683 O O . LEU B 1 357 ? 0.816 19.969 24.853 1.00 26.87 357 LEU B O 1
ATOM 5688 N N . GLY B 1 358 ? 2.618 18.630 24.648 1.00 27.93 358 GLY B N 1
ATOM 5689 C CA . GLY B 1 358 ? 3.491 19.729 24.266 1.00 28.69 358 GLY B CA 1
ATOM 5690 C C . GLY B 1 358 ? 3.899 19.843 22.806 1.00 30.61 358 GLY B C 1
ATOM 5691 O O . GLY B 1 358 ? 3.503 19.045 21.951 1.00 29.71 358 GLY B O 1
ATOM 5692 N N . GLY B 1 359 ? 4.692 20.871 22.522 1.00 30.43 359 GLY B N 1
ATOM 5693 C CA . GLY B 1 359 ? 5.166 21.095 21.167 1.00 34.29 359 GLY B CA 1
ATOM 5694 C C . GLY B 1 359 ? 4.182 21.777 20.235 1.00 34.24 359 GLY B C 1
ATOM 5695 O O . GLY B 1 359 ? 3.013 21.976 20.573 1.00 33.77 359 GLY B O 1
ATOM 5696 N N . SER B 1 360 ? 4.662 22.120 19.045 1.00 33.42 360 SER B N 1
ATOM 5697 C CA . SER B 1 360 ? 3.838 22.785 18.043 1.00 33.61 360 SER B CA 1
ATOM 5698 C C . SER B 1 360 ? 3.773 21.920 16.790 1.00 30.20 360 SER B C 1
ATOM 5699 O O . SER B 1 360 ? 3.645 22.429 15.669 1.00 32.39 360 SER B O 1
ATOM 5702 N N . CYS B 1 361 ? 3.804 20.610 16.997 1.00 23.07 361 CYS B N 1
ATOM 5703 C CA . CYS B 1 361 ? 3.804 19.673 15.893 1.00 19.65 361 CYS B CA 1
ATOM 5704 C C . CYS B 1 361 ? 2.695 18.654 15.926 1.00 16.82 361 CYS B C 1
ATOM 5705 O O . CYS B 1 361 ? 2.904 17.488 15.620 1.00 16.20 361 CYS B O 1
ATOM 5708 N N . ARG B 1 362 ? 1.504 19.094 16.288 1.00 16.93 362 ARG B N 1
ATOM 5709 C CA . ARG B 1 362 ? 0.387 18.175 16.341 1.00 17.51 362 ARG B CA 1
ATOM 5710 C C . ARG B 1 362 ? -0.921 18.880 16.057 1.00 14.78 362 ARG B C 1
ATOM 5711 O O . ARG B 1 362 ? -0.956 20.069 15.757 1.00 17.35 362 ARG B O 1
ATOM 5719 N N . THR B 1 363 ? -1.987 18.099 16.102 1.00 15.38 363 THR B N 1
ATOM 5720 C CA . THR B 1 363 ? -3.337 18.575 15.867 1.00 13.37 363 THR B CA 1
ATOM 5721 C C . THR B 1 363 ? -4.135 18.012 17.042 1.00 15.97 363 THR B C 1
ATOM 5722 O O . THR B 1 363 ? -3.651 17.117 17.738 1.00 16.04 363 THR B O 1
ATOM 5726 N N . HIS B 1 364 ? -5.342 18.514 17.278 1.00 19.07 364 HIS B N 1
ATOM 5727 C CA . HIS B 1 364 ? -6.099 18.061 18.443 1.00 24.49 364 HIS B CA 1
ATOM 5728 C C . HIS B 1 364 ? -7.418 17.324 18.245 1.00 23.33 364 HIS B C 1
ATOM 5729 O O . HIS B 1 364 ? -8.351 17.485 19.037 1.00 22.98 364 HIS B O 1
ATOM 5736 N N . TYR B 1 365 ? -7.456 16.448 17.246 1.00 21.63 365 TYR B N 1
ATOM 5737 C CA . TYR B 1 365 ? -8.645 15.660 16.948 1.00 17.87 365 TYR B CA 1
ATOM 5738 C C . TYR B 1 365 ? -8.997 14.733 18.102 1.00 18.30 365 TYR B C 1
ATOM 5739 O O . TYR B 1 365 ? -8.118 14.256 18.822 1.00 18.80 365 TYR B O 1
ATOM 5748 N N . GLY B 1 366 ? -10.290 14.504 18.288 1.00 16.50 366 GLY B N 1
ATOM 5749 C CA . GLY B 1 366 ? -10.737 13.636 19.359 1.00 21.55 366 GLY B CA 1
ATOM 5750 C C . GLY B 1 366 ? -11.011 14.399 20.641 1.00 25.03 366 GLY B C 1
ATOM 5751 O O . GLY B 1 366 ? -11.912 14.035 21.395 1.00 25.44 366 GLY B O 1
ATOM 5752 N N . TYR B 1 367 ? -10.209 15.429 20.906 1.00 27.33 367 TYR B N 1
ATOM 5753 C CA . TYR B 1 367 ? -10.363 16.268 22.091 1.00 31.55 367 TYR B CA 1
ATOM 5754 C C . TYR B 1 367 ? -11.391 17.368 21.854 1.00 38.05 367 TYR B C 1
ATOM 5755 O O . TYR B 1 367 ? -11.240 18.173 20.932 1.00 38.00 367 TYR B O 1
ATOM 5764 N N . SER B 1 368 ? -12.387 17.455 22.731 1.00 46.65 368 SER B N 1
ATOM 5765 C CA . SER B 1 368 ? -13.429 18.469 22.580 1.00 57.32 368 SER B CA 1
ATOM 5766 C C . SER B 1 368 ? -14.108 18.946 23.868 1.00 61.51 368 SER B C 1
ATOM 5767 O O . SER B 1 368 ? -13.961 20.108 24.257 1.00 61.56 368 SER B O 1
ATOM 5770 N N . SER B 1 369 ? -14.848 18.041 24.510 1.00 66.94 369 SER B N 1
ATOM 5771 C CA . SER B 1 369 ? -15.603 18.321 25.738 1.00 72.78 369 SER B CA 1
ATOM 5772 C C . SER B 1 369 ? -14.808 18.563 27.030 1.00 74.02 369 SER B C 1
ATOM 5773 O O . SER B 1 369 ? -13.570 18.732 26.964 1.00 75.89 369 SER B O 1
#

InterPro domains:
  IPR000180 Membrane dipeptidase, active site [PS00869] (140-162)
  IPR008257 Peptidase M19 [PF01244] (26-351)
  IPR008257 Peptidase M19 [PS51365] (17-385)
  IPR008257 Peptidase M19 [PTHR10443] (4-379)
  IPR008257 Peptidase M19 [cd01301] (31-349)
  IPR032466 Metal-dependent hydrolase [SSF51556] (18-383)

Radius of gyration: 27.6 Å; Cα contacts (8 Å, |Δi|>4): 1771; chains: 2; bounding box: 83×48×69 Å

Secondary structure (DSSP, 8-state):
-HHHHHHHHHHTTS-EEEEEE-HHHHHHHHHTT-TTSGGG-TTT--SSS--HHHHHHTTEEEEEEEE---GGGTTTTHHHHHHHHHHHHHHHHHH-TTTEEE--SHHHHHHHHHHT-EEEEEEEE-GGGGTT-HHHHHHHHHTTEEEEES-BSB--SSB-BGGGGGTSS--SSSSB-HHHHHHHHHHHHHT-EEE-TTB-HHHHHHHHHH-SS--EESS--BTTTS--TTSBPHHHHHHHHHHT-EEEE---HHHHTSSS--BHHHHHHHHHHHHHHH-GGGEEE---TTS-S---BT-SSTT-HHHHHHHHHHTT--HHHHHIIIIIHHHHHHHHHHHH--SSSPPP--PPPGGG--SSS---TTT--/-HHHHHHHHHHHHS-EEEEEE-HHHHHHHHHTT-TTSGGG-TTT--SSS--HHHHHHTTEEEEEEEE---GGGTTTTHHHHHHHHHHHHHHHHHH-TTTEEE--SHHHHHHHHHHT-EEEEEEEE-GGGTTT-HHHHHHHHHTTEEEEES-BSB-BTTB-BGGGTTTSS--SSSSB-HHHHHHHHHHHHHT-EEE-TTB-HHHHHHHHHH-SS--EETT--BTTTS--TTSBPHHHHHHHHHHT-EEEE---HHHHTSSS--BHHHHHHHHHHHHHHT-GGGEEE---TTT-S---BT-SSGGGHHHHHHHHHHTT--HHHHHIIIIIHHHHHHHHHHHT--TTSPPP--PPPGGG--SSS---TT---